Protein AF-A0A2L2Y553-F1 (afdb_monomer_lite)

InterPro domains:
  IPR004005 Calicivirus coat protein [PF00915] (5-197)
  IPR029053 Viral coat protein subunit [G3DSA:2.60.120.20] (1-186)

Foldseek 3Di:
DPFWADDDPVLQPDWAWQDKWKAFLPAAAQDWGDKWFQALLTRAPVSVVVLLQFFWKDWKKKKKKAWQDDPQKWFKKKKAWFFLVDDPNVRGPVVPRVVGDIDIDTNPDPDIDMDIHTQAAPDPIATSDPDPDDPRRHTRTMIIMGGNTRMDGPPPDDRMIMMIMTMGTHPPITGGHTDDRDPPPDDLPDLVLVQVQQQLAQHFFAALQPPWTFFKKKWAALVCFWDLADLELFAFLQQHRADDYDPEPPHPPDDDDDPDDDDFDDDRPPDGDDDPDDDDPDDDDDDQDDADDDDDPDDDDDDDDDDDDDDPDDDDDDDDDDDDDDDDDTDDDADADDDPPDGPDDDPPDDDPDDRPIDGDADSWTFIWTATPGNYGHTDQHTSSLSVCSNVSVSNPSADPQKWWKWFKAQQVVRDTQFIWTADSSGGITTHHDRHMQIAGSNRIGTHTDDIDGRNDHGDDDPVNPVVSVVCSVVRPDPVVVVVPDCVVVPDDD

Sequence (494 aa):
TAHKNFIDPQLYFQNIFKADVLWSTSDPSGKLLVYWQLHPSDINPLLAYLSPLYHMWKGGMSVQMRVMGSAFHAGLLAGVALPPDVHPESLVENKGWTAYNWHAIDPKCQEMIEIDIPDINQGMFHYTDDKKGFENNWRGGYFACYVNSPLNTTTSGTPQIHVQFWCKPNRDFHFSYMRIPKPIERSAEVPAALATALDFYGTTPGSPLQNYGIDKMKFLPASIKSSTWSVFRSFTTEGVKVGVNVSGQSPQGFFFLAREYKYVPLTGDGSFIIKPNQAHDFPFMASSFGYGYGVAYYLSAANVEPFDYYIGMHEKVPSMICYSTEAQKQVISSGTHNLFFQFPINASKVKFEQGPTILKQVSNESFVVFDLKFNGNAYHHQTNELSKLFEDKRTKGWLPPGQCALFRVIDVDESLPIGYIKLFSEGFFTTSKVDATIEFNVNKIRCVFESFIGRTVPIPQNSEFSKNRFAIMNYHKSISDQNLDDPSDKQNPN

Secondary structure (DSSP, 8-state):
----BPPPGGGGTPPEEEEEEEEETT--TT-EEEEEESSTTTS-HHHHHHGGGEEEEE--EEEEEEE---TT-EEEEEEEEE-TTS-GGGGTTT-GGGGSEEEEE-TT--SPEEEEE----SSS-EESS--TT-TT-S---EEEEEEEEEEE--TTS-SEEEEEEEEEE-TT-EEEEE-PPP----S----HHHHHHTB-TT--PBPSSTT-BEEEEEE--TT--EE----TTEE-TTS-EES----SSSPTT-----SS----PPPTT------------------SSPPPP---S---------------SS-----------SS-------------S------TT---SS----EE-STT-EEEEEEESSSS--EESS-HHHHHHHHTTTTTTTSPTTEEEEEEEEETTTTEEEEEEEE-TTS-EEES--SS-EEEEGGGEEEEEEEEEETTSPPPP-HHHHHHHHHHTTTSS-HHHHTT--GGGG----

Structure (mmCIF, N/CA/C/O backbone):
data_AF-A0A2L2Y553-F1
#
_entry.id   AF-A0A2L2Y553-F1
#
loop_
_atom_site.group_PDB
_atom_site.id
_atom_site.type_symbol
_atom_site.label_atom_id
_atom_site.label_alt_id
_atom_site.label_comp_id
_atom_site.label_asym_id
_atom_site.label_entity_id
_atom_site.label_seq_id
_atom_site.pdbx_PDB_ins_code
_atom_site.Cartn_x
_atom_site.Cartn_y
_atom_site.Cartn_z
_atom_site.occupancy
_atom_site.B_iso_or_equiv
_atom_site.auth_seq_id
_atom_site.auth_comp_id
_atom_site.auth_asym_id
_atom_site.auth_atom_id
_atom_site.pdbx_PDB_model_num
ATOM 1 N N . THR A 1 1 ? 10.422 -30.774 -11.684 1.00 55.09 1 THR A N 1
ATOM 2 C CA . THR A 1 1 ? 11.276 -29.826 -12.432 1.00 55.09 1 THR A CA 1
ATOM 3 C C . THR A 1 1 ? 12.735 -30.200 -12.218 1.00 55.09 1 THR A C 1
ATOM 5 O O . THR A 1 1 ? 13.047 -30.750 -11.168 1.00 55.09 1 THR A O 1
ATOM 8 N N . ALA A 1 2 ? 13.605 -29.994 -13.216 1.00 59.78 2 ALA A N 1
ATOM 9 C CA . ALA A 1 2 ? 14.987 -30.500 -13.200 1.00 59.78 2 ALA A CA 1
ATOM 10 C C . ALA A 1 2 ? 15.966 -29.669 -12.338 1.00 59.78 2 ALA A C 1
ATOM 12 O O . ALA A 1 2 ? 16.968 -30.208 -11.883 1.00 59.78 2 ALA A O 1
ATOM 13 N N . HIS A 1 3 ? 15.664 -28.394 -12.055 1.00 79.81 3 HIS A N 1
ATOM 14 C CA . HIS A 1 3 ? 16.498 -27.523 -11.214 1.00 79.81 3 HIS A CA 1
ATOM 15 C C . HIS A 1 3 ? 15.714 -27.011 -10.006 1.00 79.81 3 HIS A C 1
ATOM 17 O O . HIS A 1 3 ? 14.874 -26.127 -10.160 1.00 79.81 3 HIS A O 1
ATOM 23 N N . LYS A 1 4 ? 15.995 -27.554 -8.816 1.00 90.75 4 LYS A N 1
ATOM 24 C CA . LYS A 1 4 ? 15.457 -27.062 -7.541 1.00 90.75 4 LYS A CA 1
ATOM 25 C C . LYS A 1 4 ? 16.476 -26.137 -6.884 1.00 90.75 4 LYS A C 1
ATOM 27 O O . LYS A 1 4 ? 17.552 -26.590 -6.507 1.00 90.75 4 LYS A O 1
ATOM 32 N N . ASN A 1 5 ? 16.123 -24.865 -6.743 1.00 92.94 5 ASN A N 1
ATOM 33 C CA . ASN A 1 5 ? 16.926 -23.887 -6.024 1.00 92.94 5 ASN A CA 1
ATOM 34 C C . ASN A 1 5 ? 16.356 -23.751 -4.615 1.00 92.94 5 ASN A C 1
ATOM 36 O O . ASN A 1 5 ? 15.238 -23.256 -4.434 1.00 92.94 5 ASN A O 1
ATOM 40 N N . PHE A 1 6 ? 17.115 -24.232 -3.635 1.00 88.88 6 PHE A N 1
ATOM 41 C CA . PHE A 1 6 ? 16.773 -24.062 -2.231 1.00 88.88 6 PHE A CA 1
ATOM 42 C C . PHE A 1 6 ? 17.016 -22.614 -1.810 1.00 88.88 6 PHE A C 1
ATOM 44 O O . PHE A 1 6 ? 17.972 -21.977 -2.256 1.00 88.88 6 PHE A O 1
ATOM 51 N N . ILE A 1 7 ? 16.122 -22.104 -0.972 1.00 94.75 7 ILE A N 1
ATOM 52 C CA . ILE A 1 7 ? 16.281 -20.806 -0.317 1.00 94.75 7 ILE A CA 1
ATOM 53 C C . ILE A 1 7 ? 17.027 -20.986 1.007 1.00 94.75 7 ILE A C 1
ATOM 55 O O . ILE A 1 7 ? 17.283 -22.115 1.434 1.00 94.75 7 ILE A O 1
ATOM 59 N N . ASP A 1 8 ? 17.381 -19.872 1.645 1.00 96.00 8 ASP A N 1
ATOM 60 C CA . ASP A 1 8 ? 18.020 -19.888 2.958 1.00 96.00 8 ASP A CA 1
ATOM 61 C C . ASP A 1 8 ? 17.204 -20.748 3.949 1.00 96.00 8 ASP A C 1
ATOM 63 O O . ASP A 1 8 ? 16.001 -20.502 4.111 1.00 96.00 8 ASP A O 1
ATOM 67 N N . PRO A 1 9 ? 17.823 -21.749 4.609 1.00 94.75 9 PRO A N 1
ATOM 68 C CA . PRO A 1 9 ? 17.136 -22.634 5.539 1.00 94.75 9 PRO A CA 1
ATOM 69 C C . PRO A 1 9 ? 16.346 -21.910 6.633 1.00 94.75 9 PRO A C 1
ATOM 71 O O . PRO A 1 9 ? 15.294 -22.399 7.040 1.00 94.75 9 PRO A O 1
ATOM 74 N N . GLN A 1 10 ? 16.816 -20.745 7.086 1.00 95.19 10 GLN A N 1
ATOM 75 C CA . GLN A 1 10 ? 16.177 -19.956 8.137 1.00 95.19 10 GLN A CA 1
ATOM 76 C C . GLN A 1 10 ? 14.758 -19.518 7.747 1.00 95.19 10 GLN A C 1
ATOM 78 O O . GLN A 1 10 ? 13.872 -19.454 8.604 1.00 95.19 10 GLN A O 1
ATOM 83 N N . LEU A 1 11 ? 14.512 -19.280 6.453 1.00 94.75 11 LEU A N 1
ATOM 84 C CA . LEU A 1 11 ? 13.207 -18.843 5.952 1.00 94.75 11 LEU A CA 1
ATOM 85 C C . LEU A 1 11 ? 12.113 -19.891 6.170 1.00 94.75 11 LEU A C 1
ATOM 87 O O . LEU A 1 11 ? 10.962 -19.519 6.359 1.00 94.75 11 LEU A O 1
ATOM 91 N N . TYR A 1 12 ? 12.450 -21.183 6.203 1.00 96.06 12 TYR A N 1
ATOM 92 C CA . TYR A 1 12 ? 11.472 -22.249 6.454 1.00 96.06 12 TYR A CA 1
ATOM 93 C C . TYR A 1 12 ? 11.023 -22.340 7.920 1.00 96.06 12 TYR A C 1
ATOM 95 O O . TYR A 1 12 ? 10.053 -23.033 8.227 1.00 96.06 12 TYR A O 1
ATOM 103 N N . PHE A 1 13 ? 11.737 -21.689 8.841 1.00 94.31 13 PHE A N 1
ATOM 104 C CA . PHE A 1 13 ? 11.467 -21.773 10.279 1.00 94.31 13 PHE A CA 1
ATOM 105 C C . PHE A 1 13 ? 10.933 -20.469 10.858 1.00 94.31 13 PHE A C 1
ATOM 107 O O . PHE A 1 13 ? 10.194 -20.491 11.841 1.00 94.31 13 PHE A O 1
ATOM 114 N N . GLN A 1 14 ? 11.307 -19.336 10.268 1.00 95.00 14 GLN A N 1
ATOM 115 C CA . GLN A 1 14 ? 10.977 -18.031 10.809 1.00 95.00 14 GLN A CA 1
ATOM 116 C C . GLN A 1 14 ? 9.675 -17.486 10.220 1.00 95.00 14 GLN A C 1
ATOM 118 O O . GLN A 1 14 ? 9.573 -17.230 9.024 1.00 95.00 14 GLN A O 1
ATOM 123 N N . ASN A 1 15 ? 8.700 -17.231 11.092 1.00 95.50 15 ASN A N 1
ATOM 124 C CA . ASN A 1 15 ? 7.494 -16.488 10.745 1.00 95.50 15 ASN A CA 1
ATOM 125 C C . ASN A 1 15 ? 7.833 -14.996 10.576 1.00 95.50 15 ASN A C 1
ATOM 127 O O . ASN A 1 15 ? 8.251 -14.330 11.525 1.00 95.50 15 ASN A O 1
ATOM 131 N N . ILE A 1 16 ? 7.665 -14.471 9.361 1.00 95.50 16 ILE A N 1
ATOM 132 C CA . ILE A 1 16 ? 7.957 -13.076 9.004 1.00 95.50 16 ILE A CA 1
ATOM 133 C C . ILE A 1 16 ? 6.666 -12.267 8.994 1.00 95.50 16 ILE A C 1
ATOM 135 O O . ILE A 1 16 ? 5.677 -12.696 8.404 1.00 95.50 16 ILE A O 1
ATOM 139 N N . PHE A 1 17 ? 6.676 -11.094 9.629 1.00 92.94 17 PHE A N 1
ATOM 140 C CA . PHE A 1 17 ? 5.511 -10.211 9.689 1.00 92.94 17 PHE A CA 1
ATOM 141 C C . PHE A 1 17 ? 5.036 -9.823 8.282 1.00 92.94 17 PHE A C 1
ATOM 143 O O . PHE A 1 17 ? 5.840 -9.426 7.437 1.00 92.94 17 PHE A O 1
ATOM 150 N N . LYS A 1 18 ? 3.728 -9.945 8.043 1.00 89.50 18 LYS A N 1
ATOM 151 C CA . LYS A 1 18 ? 3.083 -9.659 6.757 1.00 89.50 18 LYS A CA 1
ATOM 152 C C . LYS A 1 18 ? 2.151 -8.456 6.838 1.00 89.50 18 LYS A C 1
ATOM 154 O O . LYS A 1 18 ? 2.219 -7.593 5.966 1.00 89.50 18 LYS A O 1
ATOM 159 N N . ALA A 1 19 ? 1.271 -8.406 7.835 1.00 85.88 19 ALA A N 1
ATOM 160 C CA . ALA A 1 19 ? 0.281 -7.340 7.947 1.00 85.88 19 ALA A CA 1
ATOM 161 C C . ALA A 1 19 ? -0.294 -7.212 9.360 1.00 85.88 19 ALA A C 1
ATOM 163 O O . ALA A 1 19 ? -0.306 -8.171 10.133 1.00 85.88 19 ALA A O 1
ATOM 164 N N . ASP A 1 20 ? -0.838 -6.028 9.635 1.00 90.81 20 ASP A N 1
ATOM 165 C CA . ASP A 1 20 ? -1.693 -5.727 10.780 1.00 90.81 20 ASP A CA 1
ATOM 166 C C . ASP A 1 20 ? -3.008 -5.127 10.261 1.00 90.81 20 ASP A C 1
ATOM 168 O O . ASP A 1 20 ? -2.993 -4.202 9.446 1.00 90.81 20 ASP A O 1
ATOM 172 N N . VAL A 1 21 ? -4.138 -5.701 10.670 1.00 87.62 21 VAL A N 1
ATOM 173 C CA . VAL A 1 21 ? -5.479 -5.365 10.172 1.00 87.62 21 VAL A CA 1
ATOM 174 C C . VAL A 1 21 ? -6.402 -5.078 11.347 1.00 87.62 21 VAL A C 1
ATOM 176 O O . VAL A 1 21 ? -6.394 -5.789 12.348 1.00 87.62 21 VAL A O 1
ATOM 179 N N . LEU A 1 22 ? -7.241 -4.053 11.214 1.00 92.06 22 LEU A N 1
ATOM 180 C CA . LEU A 1 22 ? -8.249 -3.722 12.217 1.00 92.06 22 LEU A CA 1
ATOM 181 C C . LEU A 1 22 ? -9.513 -4.566 12.032 1.00 92.06 22 LEU A C 1
ATOM 183 O O . LEU A 1 22 ? -10.059 -4.650 10.932 1.00 92.06 22 LEU A O 1
ATOM 187 N N . TRP A 1 23 ? -10.008 -5.120 13.137 1.00 94.31 23 TRP A N 1
ATOM 188 C CA . TRP A 1 23 ? -11.332 -5.725 13.247 1.00 94.31 23 TRP A CA 1
ATOM 189 C C . TRP A 1 23 ? -12.161 -4.949 14.272 1.00 94.31 23 TRP A C 1
ATOM 191 O O . TRP A 1 23 ? -11.730 -4.722 15.402 1.00 94.31 23 TRP A O 1
ATOM 201 N N . SER A 1 24 ? -13.343 -4.501 13.865 1.00 95.19 24 SER A N 1
ATOM 202 C CA . SER A 1 24 ? -14.192 -3.561 14.593 1.00 95.19 24 SER A CA 1
ATOM 203 C C . SER A 1 24 ? -15.593 -4.104 14.854 1.00 95.19 24 SER A C 1
ATOM 205 O O . SER A 1 24 ? -16.081 -4.986 14.148 1.00 95.19 24 SER A O 1
ATOM 207 N N . THR A 1 25 ? -16.289 -3.522 15.832 1.00 95.25 25 THR A N 1
ATOM 208 C CA . THR A 1 25 ? -17.708 -3.814 16.108 1.00 95.25 25 THR A CA 1
ATOM 209 C C . THR A 1 25 ? -18.645 -3.403 14.969 1.00 95.25 25 THR A C 1
ATOM 211 O O . THR A 1 25 ? -19.768 -3.892 14.891 1.00 95.25 25 THR A O 1
ATOM 214 N N . SER A 1 26 ? -18.189 -2.535 14.059 1.00 94.19 26 SER A N 1
ATOM 215 C CA . SER A 1 26 ? -18.913 -2.182 12.834 1.00 94.19 26 SER A CA 1
ATOM 216 C C . SER A 1 26 ? -18.764 -3.202 11.704 1.00 94.19 26 SER A C 1
ATOM 218 O O . SER A 1 26 ? -19.459 -3.079 10.698 1.00 94.19 26 SER A O 1
ATOM 220 N N . ASP A 1 27 ? -17.874 -4.190 11.833 1.00 93.06 27 ASP A N 1
ATOM 221 C CA . ASP A 1 27 ? -17.660 -5.189 10.789 1.00 93.06 27 ASP A CA 1
ATOM 222 C C . ASP A 1 27 ? -18.722 -6.295 10.857 1.00 93.06 27 ASP A C 1
ATOM 224 O O . ASP A 1 27 ? -18.748 -7.068 11.823 1.00 93.06 27 ASP A O 1
ATOM 228 N N . PRO A 1 28 ? -19.602 -6.408 9.842 1.00 93.81 28 PRO A N 1
ATOM 229 C CA . PRO A 1 28 ? -20.654 -7.409 9.853 1.00 93.81 28 PRO A CA 1
ATOM 230 C C . PRO A 1 28 ? -20.090 -8.815 9.633 1.00 93.81 28 PRO A C 1
ATOM 232 O O . PRO A 1 28 ? -19.046 -9.017 9.007 1.00 93.81 28 PRO A O 1
ATOM 235 N N . SER A 1 29 ? -20.842 -9.813 10.100 1.00 95.00 29 SER A N 1
ATOM 236 C CA . SER A 1 29 ? -20.633 -11.208 9.706 1.00 95.00 29 SER A CA 1
ATOM 237 C C . SER A 1 29 ? -20.719 -11.320 8.185 1.00 95.00 29 SER A C 1
ATOM 239 O O . SER A 1 29 ? -21.601 -10.707 7.591 1.00 95.00 29 SER A O 1
ATOM 241 N N . GLY A 1 30 ? -19.820 -12.068 7.547 1.00 91.94 30 GLY A N 1
ATOM 242 C CA . GLY A 1 30 ? -19.747 -12.081 6.080 1.00 91.94 30 GLY A CA 1
ATOM 243 C C . GLY A 1 30 ? -18.557 -11.312 5.517 1.00 91.94 30 GLY A C 1
ATOM 244 O O . GLY A 1 30 ? -18.117 -11.617 4.411 1.00 91.94 30 GLY A O 1
ATOM 245 N N . LYS A 1 31 ? -18.040 -10.316 6.251 1.00 92.38 31 LYS A N 1
ATOM 246 C CA . LYS A 1 31 ? -17.018 -9.398 5.739 1.00 92.38 31 LYS A CA 1
ATOM 247 C C . LYS A 1 31 ? -15.667 -10.092 5.565 1.00 92.38 31 LYS A C 1
ATOM 249 O O . LYS A 1 31 ? -15.168 -10.724 6.493 1.00 92.38 31 LYS A O 1
ATOM 254 N N . LEU A 1 32 ? -15.049 -9.897 4.404 1.00 93.62 32 LEU A N 1
ATOM 255 C CA . LEU A 1 32 ? -13.643 -10.216 4.158 1.00 93.62 32 LEU A CA 1
ATOM 256 C C . LEU A 1 32 ? -12.754 -9.125 4.779 1.00 93.62 32 LEU A C 1
ATOM 258 O O . LEU A 1 32 ? -12.909 -7.947 4.456 1.00 93.62 32 LEU A O 1
ATOM 262 N N . LEU A 1 33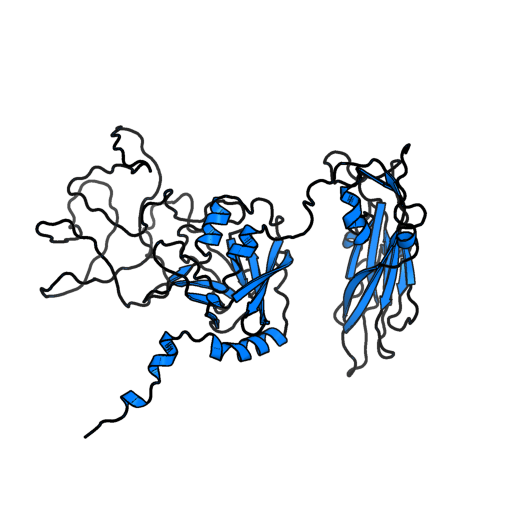 ? -11.843 -9.504 5.677 1.00 91.75 33 LEU A N 1
ATOM 263 C CA . LEU A 1 33 ? -10.890 -8.584 6.311 1.00 91.75 33 LEU A CA 1
ATOM 264 C C . LEU A 1 33 ? -9.621 -8.421 5.477 1.00 91.75 33 LEU A C 1
ATOM 266 O O . LEU A 1 33 ? -9.167 -7.305 5.246 1.00 91.75 33 LEU A O 1
ATOM 270 N N . VAL A 1 34 ? -9.043 -9.539 5.042 1.00 91.19 34 VAL A N 1
ATOM 271 C CA . VAL A 1 34 ? -7.824 -9.566 4.230 1.00 91.19 34 VAL A CA 1
ATOM 272 C C . VAL A 1 34 ? -7.738 -10.877 3.463 1.00 91.19 34 VAL A C 1
ATOM 274 O O . VAL A 1 34 ? -8.268 -11.898 3.905 1.00 91.19 34 VAL A O 1
ATOM 277 N N . TYR A 1 35 ? -7.048 -10.853 2.329 1.00 94.81 35 TYR A N 1
ATOM 278 C CA . TYR A 1 35 ? -6.646 -12.051 1.613 1.00 94.81 35 TYR A CA 1
ATOM 279 C C . TYR A 1 35 ? -5.264 -11.862 0.985 1.00 94.81 35 TYR A C 1
ATOM 281 O O . TYR A 1 35 ? -4.866 -10.736 0.684 1.00 94.81 35 TYR A O 1
ATOM 289 N N . TRP A 1 36 ? -4.555 -12.968 0.774 1.00 92.25 36 TRP A N 1
ATOM 290 C CA . TRP A 1 36 ? -3.304 -13.011 0.017 1.00 92.25 36 TRP A CA 1
ATOM 291 C C . TRP A 1 36 ? -3.329 -14.169 -0.950 1.00 92.25 36 TRP A C 1
ATOM 293 O O . TRP A 1 36 ? -3.868 -15.237 -0.660 1.00 92.25 36 TRP A O 1
ATOM 303 N N . GLN A 1 37 ? -2.718 -13.964 -2.101 1.00 91.38 37 GLN A N 1
ATOM 304 C CA . GLN A 1 37 ? -2.561 -15.007 -3.094 1.00 91.38 37 GLN A CA 1
ATOM 305 C C . GLN A 1 37 ? -1.365 -15.868 -2.708 1.00 91.38 37 GLN A C 1
ATOM 307 O O . GLN A 1 37 ? -0.323 -15.345 -2.303 1.00 91.38 37 GLN A O 1
ATOM 312 N N . LEU A 1 38 ? -1.481 -17.188 -2.863 1.00 93.81 38 LEU A N 1
ATOM 313 C CA . LEU A 1 38 ? -0.334 -18.079 -2.741 1.00 93.81 38 LEU A CA 1
ATOM 314 C C . LEU A 1 38 ? 0.581 -17.849 -3.948 1.00 93.81 38 LEU A C 1
ATOM 316 O O . LEU A 1 38 ? 0.444 -18.484 -4.994 1.00 93.81 38 LEU A O 1
ATOM 320 N N . HIS A 1 39 ? 1.469 -16.875 -3.793 1.00 92.50 39 HIS A N 1
ATOM 321 C CA . HIS A 1 39 ? 2.497 -16.483 -4.739 1.00 92.50 39 HIS A CA 1
ATOM 322 C C . HIS A 1 39 ? 3.656 -15.842 -3.962 1.00 92.50 39 HIS A C 1
ATOM 324 O O . HIS A 1 39 ? 3.399 -14.982 -3.113 1.00 92.50 39 HIS A O 1
ATOM 330 N N . PRO A 1 40 ? 4.931 -16.179 -4.243 1.00 92.31 40 PRO A N 1
ATOM 331 C CA . PRO A 1 40 ? 6.070 -15.665 -3.484 1.00 92.31 40 PRO A CA 1
ATOM 332 C C . PRO A 1 40 ? 6.185 -14.145 -3.492 1.00 92.31 40 PRO A C 1
ATOM 334 O O . PRO A 1 40 ? 6.693 -13.590 -2.528 1.00 92.31 40 PRO A O 1
ATOM 337 N N . SER A 1 41 ? 5.697 -13.465 -4.534 1.00 86.88 41 SER A N 1
ATOM 338 C CA . SER A 1 41 ? 5.716 -11.998 -4.581 1.00 86.88 41 SER A CA 1
ATOM 339 C C . SER A 1 41 ? 4.642 -11.315 -3.741 1.00 86.88 41 SER A C 1
ATOM 341 O O . SER A 1 41 ? 4.715 -10.102 -3.582 1.00 86.88 41 SER A O 1
ATOM 343 N N . ASP A 1 42 ? 3.613 -12.039 -3.305 1.00 85.06 42 ASP A N 1
ATOM 344 C CA . ASP A 1 42 ? 2.505 -11.460 -2.549 1.00 85.06 42 ASP A CA 1
ATOM 345 C C . ASP A 1 42 ? 2.599 -11.871 -1.082 1.00 85.06 42 ASP A C 1
ATOM 347 O O . ASP A 1 42 ? 2.786 -11.031 -0.208 1.00 85.06 42 ASP A O 1
ATOM 351 N N . ILE A 1 43 ? 2.556 -13.167 -0.789 1.00 87.06 43 ILE A N 1
ATOM 352 C CA . ILE A 1 43 ? 2.313 -13.643 0.575 1.00 87.06 43 ILE A CA 1
ATOM 353 C C . ILE A 1 43 ? 3.479 -13.426 1.554 1.00 87.06 43 ILE A C 1
ATOM 355 O O . ILE A 1 43 ? 3.212 -13.163 2.722 1.00 87.06 43 ILE A O 1
ATOM 359 N N . ASN A 1 44 ? 4.745 -13.485 1.112 1.00 93.31 44 ASN A N 1
ATOM 360 C CA . ASN A 1 44 ? 5.918 -13.356 1.987 1.00 93.31 44 ASN A CA 1
ATOM 361 C C . ASN A 1 44 ? 6.893 -12.273 1.487 1.00 93.31 44 ASN A C 1
ATOM 363 O O . ASN A 1 44 ? 7.371 -12.366 0.357 1.00 93.31 44 ASN A O 1
ATOM 367 N N . PRO A 1 45 ? 7.251 -11.275 2.318 1.00 86.81 45 PRO A N 1
ATOM 368 C CA . PRO A 1 45 ? 8.057 -10.136 1.873 1.00 86.81 45 PRO A CA 1
ATOM 369 C C . PRO A 1 45 ? 9.498 -10.507 1.485 1.00 86.81 45 PRO A C 1
ATOM 371 O O . PRO A 1 45 ? 10.060 -9.908 0.570 1.00 86.81 45 PRO A O 1
ATOM 374 N N . LEU A 1 46 ? 10.103 -11.511 2.127 1.00 91.81 46 LEU A N 1
ATOM 375 C CA . LEU A 1 46 ? 11.461 -11.955 1.791 1.00 91.81 46 LEU A CA 1
ATOM 376 C C . LEU A 1 46 ? 11.470 -12.775 0.499 1.00 91.81 46 LEU A C 1
ATOM 378 O O . LEU A 1 46 ? 12.332 -12.586 -0.360 1.00 91.81 46 LEU A O 1
ATOM 382 N N . LEU A 1 47 ? 10.473 -13.641 0.310 1.00 92.75 47 LEU A N 1
ATOM 383 C CA . LEU A 1 47 ? 10.304 -14.351 -0.959 1.00 92.75 47 LEU A CA 1
ATOM 384 C C . LEU A 1 47 ? 9.953 -13.399 -2.098 1.00 92.75 47 LEU A C 1
ATOM 386 O O . LEU A 1 47 ? 10.354 -13.656 -3.233 1.00 92.75 47 LEU A O 1
ATOM 390 N N . ALA A 1 48 ? 9.283 -12.284 -1.808 1.00 89.19 48 ALA A N 1
ATOM 391 C CA . ALA A 1 48 ? 8.993 -11.270 -2.805 1.00 89.19 48 ALA A CA 1
ATOM 392 C C . ALA A 1 48 ? 10.269 -10.639 -3.356 1.00 89.19 48 ALA A C 1
ATOM 394 O O . ALA A 1 48 ? 10.366 -10.474 -4.570 1.00 89.19 48 ALA A O 1
ATOM 395 N N . TYR A 1 49 ? 11.268 -10.402 -2.503 1.00 87.69 49 TYR A N 1
ATOM 396 C CA . TYR A 1 49 ? 12.592 -9.940 -2.918 1.00 87.69 49 TYR A CA 1
ATOM 397 C C . TYR A 1 49 ? 13.362 -10.982 -3.743 1.00 87.69 49 TYR A C 1
ATOM 399 O O . TYR A 1 49 ? 14.053 -10.631 -4.695 1.00 87.69 49 TYR A O 1
ATOM 407 N N . LEU A 1 50 ? 13.229 -12.271 -3.413 1.00 91.44 50 LEU A N 1
ATOM 408 C CA . LEU A 1 50 ? 13.912 -13.355 -4.129 1.00 91.44 50 LEU A CA 1
ATOM 409 C C . LEU A 1 50 ? 13.232 -13.723 -5.455 1.00 91.44 50 LEU A C 1
ATOM 411 O O . LEU A 1 50 ? 13.905 -14.123 -6.403 1.00 91.44 50 LEU A O 1
ATOM 415 N N . SER A 1 51 ? 11.910 -13.577 -5.550 1.00 90.88 51 SER A N 1
ATOM 416 C CA . SER A 1 51 ? 11.110 -13.993 -6.709 1.00 90.88 51 SER A CA 1
ATOM 417 C C . SER A 1 51 ? 11.579 -13.447 -8.073 1.00 90.88 51 SER A C 1
ATOM 419 O O . SER A 1 51 ? 11.521 -14.200 -9.051 1.00 90.88 51 SER A O 1
ATOM 421 N N . PRO A 1 52 ? 12.122 -12.216 -8.204 1.00 86.31 52 PRO A N 1
ATOM 422 C CA . PRO A 1 52 ? 12.625 -11.692 -9.469 1.00 86.31 52 PRO A CA 1
ATOM 423 C C . PRO A 1 52 ? 13.889 -12.397 -9.965 1.00 86.31 52 PRO A C 1
ATOM 425 O O . PRO A 1 52 ? 14.187 -12.304 -11.152 1.00 86.31 52 PRO A O 1
ATOM 428 N N . LEU A 1 53 ? 14.607 -13.126 -9.107 1.00 91.12 53 LEU A N 1
ATOM 429 C CA . LEU A 1 53 ? 15.799 -13.900 -9.475 1.00 91.12 53 LEU A CA 1
ATOM 430 C C . LEU A 1 53 ? 15.461 -15.243 -10.124 1.00 91.12 53 LEU A C 1
ATOM 432 O O . LEU A 1 53 ? 16.351 -15.915 -10.642 1.00 91.12 53 LEU A O 1
ATOM 436 N N . TYR A 1 54 ? 14.188 -15.644 -10.124 1.00 91.88 54 TYR A N 1
ATOM 437 C CA . TYR A 1 54 ? 13.763 -16.958 -10.594 1.00 91.88 54 TYR A CA 1
ATOM 438 C C . TYR A 1 54 ? 12.617 -16.860 -11.595 1.00 91.88 54 TYR A C 1
ATOM 440 O O . TYR A 1 54 ? 11.841 -15.907 -11.583 1.00 91.88 54 TYR A O 1
ATOM 448 N N . HIS A 1 55 ? 12.505 -17.847 -12.482 1.00 87.94 55 HIS A N 1
ATOM 449 C CA . HIS A 1 55 ? 11.404 -17.948 -13.444 1.00 87.94 55 HIS A CA 1
ATOM 450 C C . HIS A 1 55 ? 10.192 -18.692 -12.899 1.00 87.94 55 HIS A C 1
ATOM 452 O O . HIS A 1 55 ? 9.074 -18.463 -13.362 1.00 87.94 55 HIS A O 1
ATOM 458 N N . MET A 1 56 ? 10.428 -19.634 -11.992 1.00 90.69 56 MET A N 1
ATOM 459 C CA . MET A 1 56 ? 9.418 -20.577 -11.547 1.00 90.69 56 MET A CA 1
ATOM 460 C C . MET A 1 56 ? 9.515 -20.812 -10.047 1.00 90.69 56 MET A C 1
ATOM 462 O O . MET A 1 56 ? 10.586 -20.676 -9.453 1.00 90.69 56 MET A O 1
ATOM 466 N N . TRP A 1 57 ? 8.402 -21.216 -9.454 1.00 93.50 57 TRP A N 1
ATOM 467 C CA . TRP A 1 57 ? 8.312 -21.608 -8.055 1.00 93.50 57 TRP A CA 1
ATOM 468 C C . TRP A 1 57 ? 7.322 -22.763 -7.885 1.00 93.50 57 TRP A C 1
ATOM 470 O O . TRP A 1 57 ? 6.525 -23.059 -8.780 1.00 93.50 57 TRP A O 1
ATOM 480 N N . LYS A 1 58 ? 7.419 -23.450 -6.750 1.00 93.88 58 LYS A N 1
ATOM 481 C CA . LYS A 1 58 ? 6.504 -24.512 -6.335 1.00 93.88 58 LYS A CA 1
ATOM 482 C C . LYS A 1 58 ? 6.516 -24.627 -4.818 1.00 93.88 58 LYS A C 1
ATOM 484 O O . LYS A 1 58 ? 7.591 -24.495 -4.238 1.00 93.88 58 LYS A O 1
ATOM 489 N N . GLY A 1 59 ? 5.378 -24.972 -4.229 1.00 94.50 59 GLY A N 1
ATOM 490 C CA . GLY A 1 59 ? 5.243 -25.414 -2.843 1.00 94.50 59 GLY A CA 1
ATOM 491 C C . GLY A 1 59 ? 4.361 -24.503 -1.998 1.00 94.50 59 GLY A C 1
ATOM 492 O O . GLY A 1 59 ? 4.104 -23.353 -2.357 1.00 94.50 59 GLY A O 1
ATOM 493 N N . GLY A 1 60 ? 3.869 -25.051 -0.890 1.00 95.56 60 GLY A N 1
ATOM 494 C CA . GLY A 1 60 ? 2.933 -24.364 -0.003 1.00 95.56 60 GLY A CA 1
ATOM 495 C C . GLY A 1 60 ? 3.580 -23.285 0.863 1.00 95.56 60 GLY A C 1
ATOM 496 O O . GLY A 1 60 ? 4.805 -23.137 0.927 1.00 95.56 60 GLY A O 1
ATOM 497 N N . MET A 1 61 ? 2.737 -22.541 1.572 1.00 96.56 61 MET A N 1
ATOM 498 C CA . MET A 1 61 ? 3.156 -21.601 2.612 1.00 96.56 61 MET A CA 1
ATOM 499 C C . MET A 1 61 ? 2.199 -21.658 3.793 1.00 96.56 61 MET A C 1
ATOM 501 O O . MET A 1 61 ? 1.044 -22.048 3.635 1.00 96.56 61 MET A O 1
ATOM 505 N N . SER A 1 62 ? 2.659 -21.201 4.948 1.00 97.06 62 SER A N 1
ATOM 506 C CA . SER A 1 62 ? 1.840 -21.085 6.149 1.00 97.06 62 SER A CA 1
ATOM 507 C C . SER A 1 62 ? 1.658 -19.622 6.514 1.00 97.06 62 SER A C 1
ATOM 509 O O . SER A 1 62 ? 2.592 -18.817 6.417 1.00 97.06 62 SER A O 1
ATOM 511 N N . VAL A 1 63 ? 0.457 -19.287 6.973 1.00 97.50 63 VAL A N 1
ATOM 512 C CA . VAL A 1 63 ? 0.143 -18.001 7.594 1.00 97.50 63 VAL A CA 1
ATOM 513 C C . VAL A 1 63 ? -0.174 -18.246 9.056 1.00 97.50 63 VAL A C 1
ATOM 515 O O . VAL A 1 63 ? -1.099 -18.977 9.394 1.00 97.50 63 VAL A O 1
ATOM 518 N N . GLN A 1 64 ? 0.592 -17.612 9.930 1.00 97.00 64 GLN A N 1
ATOM 519 C CA . GLN A 1 64 ? 0.330 -17.581 11.355 1.00 97.00 64 GLN A CA 1
ATOM 520 C C . GLN A 1 64 ? -0.411 -16.292 11.702 1.00 97.00 64 GLN A C 1
ATOM 522 O O . GLN A 1 64 ? -0.018 -15.214 11.262 1.00 97.00 64 GLN A O 1
ATOM 527 N N . MET A 1 65 ? -1.472 -16.384 12.496 1.00 95.44 65 MET A N 1
ATOM 528 C CA . MET A 1 65 ? -2.284 -15.233 12.876 1.00 95.44 65 MET A CA 1
ATOM 529 C C . MET A 1 65 ? -2.500 -15.133 14.381 1.00 95.44 65 MET A C 1
ATOM 531 O O . MET A 1 65 ? -2.572 -16.141 15.090 1.00 95.44 65 MET A O 1
ATOM 535 N N . ARG A 1 66 ? -2.638 -13.894 14.858 1.00 95.25 66 ARG A N 1
ATOM 536 C CA . ARG A 1 66 ? -2.947 -13.571 16.251 1.00 95.25 66 ARG A CA 1
ATOM 537 C C . ARG A 1 66 ? -3.940 -12.424 16.328 1.00 95.25 66 ARG A C 1
ATOM 539 O O . ARG A 1 66 ? -3.759 -11.401 15.672 1.00 95.25 66 ARG A O 1
ATOM 546 N N . VAL A 1 67 ? -4.950 -12.575 17.178 1.00 95.94 67 VAL A N 1
ATOM 547 C CA . VAL A 1 67 ? -5.903 -11.506 17.489 1.00 95.94 67 VAL A CA 1
ATOM 548 C C . VAL A 1 67 ? -5.527 -10.875 18.827 1.00 95.94 67 VAL A C 1
ATOM 550 O O . VAL A 1 67 ? -5.284 -11.572 19.809 1.00 95.94 67 VAL A O 1
ATOM 553 N N . MET A 1 68 ? -5.471 -9.547 18.871 1.00 93.25 68 MET A N 1
ATOM 554 C CA . MET A 1 68 ? -5.107 -8.769 20.057 1.00 93.25 68 MET A CA 1
ATOM 555 C C . MET A 1 68 ? -6.362 -8.294 20.795 1.00 93.25 68 MET A C 1
ATOM 557 O O . MET A 1 68 ? -6.581 -7.097 20.985 1.00 93.25 68 MET A O 1
ATOM 561 N N . GLY A 1 69 ? -7.221 -9.243 21.170 1.00 92.31 69 GLY A N 1
ATOM 562 C CA . GLY A 1 69 ? -8.426 -8.970 21.943 1.00 92.31 69 GLY A CA 1
ATOM 563 C C . GLY A 1 69 ? -8.173 -8.966 23.451 1.00 92.31 69 GLY A C 1
ATOM 564 O O . GLY A 1 69 ? -7.323 -9.684 23.974 1.00 92.31 69 GLY A O 1
ATOM 565 N N . SER A 1 70 ? -8.949 -8.156 24.172 1.00 91.19 70 SER A N 1
ATOM 566 C CA . SER A 1 70 ? -9.067 -8.258 25.634 1.00 91.19 70 SER A CA 1
ATOM 567 C C . SER A 1 70 ? -10.170 -9.245 26.035 1.00 91.19 70 SER A C 1
ATOM 569 O O . SER A 1 70 ? -11.015 -9.607 25.217 1.00 91.19 70 SER A O 1
ATOM 571 N N . ALA A 1 71 ? -10.233 -9.611 27.319 1.00 91.56 71 ALA A N 1
ATOM 572 C CA . ALA A 1 71 ? -11.271 -10.497 27.862 1.00 91.56 71 ALA A CA 1
ATOM 573 C C . ALA A 1 71 ? -12.717 -9.990 27.665 1.00 91.56 71 ALA A C 1
ATOM 575 O O . ALA A 1 71 ? -13.656 -10.777 27.765 1.00 91.56 71 ALA A O 1
ATOM 576 N N . PHE A 1 72 ? -12.901 -8.696 27.378 1.00 93.12 72 PHE A N 1
ATOM 577 C CA . PHE A 1 72 ? -14.212 -8.087 27.136 1.00 93.12 72 PHE A CA 1
ATOM 578 C C . PHE A 1 72 ? -14.690 -8.209 25.686 1.00 93.12 72 PHE A C 1
ATOM 580 O O . PHE A 1 72 ? -15.827 -7.842 25.403 1.00 93.12 72 PHE A O 1
ATOM 587 N N . HIS A 1 73 ? -13.854 -8.724 24.782 1.00 95.56 73 HIS A N 1
ATOM 588 C CA . HIS A 1 73 ? -14.218 -8.925 23.385 1.00 95.56 73 HIS A CA 1
ATOM 589 C C . HIS A 1 73 ? -14.821 -10.314 23.163 1.00 95.56 73 HIS A C 1
ATOM 591 O O . HIS A 1 73 ? -14.322 -11.326 23.661 1.00 95.56 73 HIS A O 1
ATOM 597 N N . ALA A 1 74 ? -15.884 -10.363 22.368 1.00 96.19 74 ALA A N 1
ATOM 598 C CA . ALA A 1 74 ? -16.509 -11.583 21.878 1.00 96.19 74 ALA A CA 1
ATOM 599 C C . ALA A 1 74 ? -16.698 -11.485 20.363 1.00 96.19 74 ALA A C 1
ATOM 601 O O . ALA A 1 74 ? -16.952 -10.410 19.836 1.00 96.19 74 ALA A O 1
ATOM 602 N N . GLY A 1 75 ? -16.581 -12.598 19.654 1.00 96.44 75 GLY A N 1
ATOM 603 C CA . GLY A 1 75 ? -16.682 -12.638 18.198 1.00 96.44 75 GLY A CA 1
ATOM 604 C C . GLY A 1 75 ? -15.958 -13.862 17.662 1.00 96.44 75 GLY A C 1
ATOM 605 O O . GLY A 1 75 ? -15.447 -14.666 18.441 1.00 96.44 75 GLY A O 1
ATOM 606 N N . LEU A 1 76 ? -15.918 -14.021 16.342 1.00 97.19 76 LEU A N 1
ATOM 607 C CA . LEU A 1 76 ? -15.211 -15.145 15.737 1.00 97.19 76 LEU A CA 1
ATOM 608 C C . LEU A 1 76 ? -14.707 -14.774 14.345 1.00 97.19 76 LEU A C 1
ATOM 610 O O . LEU A 1 76 ? -15.501 -14.363 13.498 1.00 97.19 76 LEU A O 1
ATOM 614 N N . LEU A 1 77 ? -13.416 -14.962 14.095 1.00 97.44 77 LEU A N 1
ATOM 615 C CA . LEU A 1 77 ? -12.843 -14.895 12.752 1.00 97.44 77 LEU A CA 1
ATOM 616 C C . LEU A 1 77 ? -12.748 -16.292 12.139 1.00 97.44 77 LEU A C 1
ATOM 618 O O . LEU A 1 77 ? -12.687 -17.295 12.850 1.00 97.44 77 LEU A O 1
ATOM 622 N N . ALA A 1 78 ? -12.741 -16.343 10.813 1.00 97.25 78 ALA A N 1
ATOM 623 C CA . ALA A 1 78 ? -12.481 -17.541 10.033 1.00 97.25 78 ALA A CA 1
ATOM 624 C C . ALA A 1 78 ? -11.259 -17.299 9.146 1.00 97.25 78 ALA A C 1
ATOM 626 O O . ALA A 1 78 ? -11.334 -16.516 8.202 1.00 97.25 78 ALA A O 1
ATOM 627 N N . GLY A 1 79 ? -10.146 -17.961 9.457 1.00 97.12 79 GLY A N 1
ATOM 628 C CA . GLY A 1 79 ? -8.980 -18.027 8.579 1.00 97.12 79 GLY A CA 1
ATOM 629 C C . GLY A 1 79 ? -9.093 -19.252 7.676 1.00 97.12 79 GLY A C 1
ATOM 630 O O . GLY A 1 79 ? -9.360 -20.347 8.168 1.00 97.12 79 GLY A O 1
ATOM 631 N N . VAL A 1 80 ? -8.950 -19.072 6.367 1.00 97.38 80 VAL A N 1
ATOM 632 C CA . VAL A 1 80 ? -9.354 -20.060 5.357 1.00 97.38 80 VAL A CA 1
ATOM 633 C C . VAL A 1 80 ? -8.270 -20.201 4.295 1.00 97.38 80 VAL A C 1
ATOM 635 O O . VAL A 1 80 ? -7.750 -19.196 3.804 1.00 97.38 80 VAL A O 1
ATOM 638 N N . ALA A 1 81 ? -7.977 -21.441 3.905 1.00 97.12 81 ALA A N 1
ATOM 639 C CA . ALA A 1 81 ? -7.223 -21.747 2.693 1.00 97.12 81 ALA A CA 1
ATOM 640 C C . ALA A 1 81 ? -8.200 -22.062 1.548 1.00 97.12 81 ALA A C 1
ATOM 642 O O . ALA A 1 81 ? -9.039 -22.958 1.664 1.00 97.12 81 ALA A O 1
ATOM 643 N N . LEU A 1 82 ? -8.100 -21.318 0.447 1.00 95.69 82 LEU A N 1
ATOM 644 C CA . LEU A 1 82 ? -8.980 -21.429 -0.717 1.00 95.69 82 LEU A CA 1
ATOM 645 C C . LEU A 1 82 ? -8.204 -21.902 -1.956 1.00 95.69 82 LEU A C 1
ATOM 647 O O . LEU A 1 82 ? -7.039 -21.526 -2.133 1.00 95.69 82 LEU A O 1
ATOM 651 N N . PRO A 1 83 ? -8.836 -22.693 -2.839 1.00 93.81 83 PRO A N 1
ATOM 652 C CA . PRO A 1 83 ? -8.229 -23.109 -4.097 1.00 93.81 83 PRO A CA 1
ATOM 653 C C . PRO A 1 83 ? -8.106 -21.937 -5.094 1.00 93.81 83 PRO A C 1
ATOM 655 O O . PRO A 1 83 ? -8.768 -20.909 -4.941 1.00 93.81 83 PRO A O 1
ATOM 658 N N . PRO A 1 84 ? -7.242 -22.051 -6.121 1.00 90.00 84 PRO A N 1
ATOM 659 C CA . PRO A 1 84 ? -6.909 -20.941 -7.023 1.00 90.00 84 PRO A CA 1
ATOM 660 C C . PRO A 1 84 ? -8.060 -20.464 -7.926 1.00 90.00 84 PRO A C 1
ATOM 662 O O . PRO A 1 84 ? -7.964 -19.373 -8.496 1.00 90.00 84 PRO A O 1
ATOM 665 N N . ASP A 1 85 ? -9.120 -21.256 -8.082 1.00 88.94 85 ASP A N 1
ATOM 666 C CA . ASP A 1 85 ? -10.325 -20.957 -8.864 1.00 88.94 85 ASP A CA 1
ATOM 667 C C . ASP A 1 85 ? -11.414 -20.225 -8.061 1.00 88.94 85 ASP A C 1
ATOM 669 O O . ASP A 1 85 ? -12.297 -19.602 -8.651 1.00 88.94 85 ASP A O 1
ATOM 673 N N . VAL A 1 86 ? -11.328 -20.230 -6.728 1.00 91.00 86 VAL A N 1
ATOM 674 C CA . VAL A 1 86 ? -12.305 -19.589 -5.841 1.00 91.00 86 VAL A CA 1
ATOM 675 C C . VAL A 1 86 ? -11.735 -18.279 -5.316 1.00 91.00 86 VAL A C 1
ATOM 677 O O . VAL A 1 86 ? -10.953 -18.246 -4.366 1.00 91.00 86 VAL A O 1
ATOM 680 N N . HIS A 1 87 ? -12.143 -17.167 -5.930 1.00 91.56 87 HIS A N 1
ATOM 681 C CA . HIS A 1 87 ? -11.704 -15.849 -5.480 1.00 91.56 87 HIS A CA 1
ATOM 682 C C . HIS A 1 87 ? -12.306 -15.513 -4.099 1.00 91.56 87 HIS A C 1
ATOM 684 O O . HIS A 1 87 ? -13.525 -15.641 -3.944 1.00 91.56 87 HIS A O 1
ATOM 690 N N . PRO A 1 88 ? -11.526 -15.019 -3.117 1.00 92.25 88 PRO A N 1
ATOM 691 C CA . PRO A 1 88 ? -12.020 -14.746 -1.762 1.00 92.25 88 PRO A CA 1
ATOM 692 C C . PRO A 1 88 ? -13.249 -13.829 -1.696 1.00 92.25 88 PRO A C 1
ATOM 694 O O . PRO A 1 88 ? -14.155 -14.043 -0.890 1.00 92.25 88 PRO A O 1
ATOM 697 N N . GLU A 1 89 ? -13.323 -12.825 -2.569 1.00 90.44 89 GLU A N 1
ATOM 698 C CA . GLU A 1 89 ? -14.453 -11.885 -2.607 1.00 90.44 89 GLU A CA 1
ATOM 699 C C . GLU A 1 89 ? -15.773 -12.540 -3.044 1.00 90.44 89 GLU A C 1
ATOM 701 O O . GLU A 1 89 ? -16.842 -12.041 -2.708 1.00 90.44 89 GLU A O 1
ATOM 706 N N . SER A 1 90 ? -15.725 -13.684 -3.737 1.00 88.44 90 SER A N 1
ATOM 707 C CA . SER A 1 90 ? -16.933 -14.401 -4.177 1.00 88.44 90 SER A CA 1
ATOM 708 C C . SER A 1 90 ? -17.707 -15.076 -3.035 1.00 88.44 90 SER A C 1
ATOM 710 O O . SER A 1 90 ? -18.856 -15.471 -3.219 1.00 88.44 90 SER A O 1
ATOM 712 N N . LEU A 1 91 ? -17.087 -15.209 -1.857 1.00 89.00 91 LEU A N 1
ATOM 713 C CA . LEU A 1 91 ? -17.659 -15.872 -0.679 1.00 89.00 91 LEU A CA 1
ATOM 714 C C . LEU A 1 91 ? -18.159 -14.884 0.386 1.00 89.00 91 LEU A C 1
ATOM 716 O O . LEU A 1 91 ? -18.526 -15.293 1.488 1.00 89.00 91 LEU A O 1
ATOM 720 N N . VAL A 1 92 ? -18.136 -13.583 0.091 1.00 84.31 92 VAL A N 1
ATOM 721 C CA . VAL A 1 92 ? -18.646 -12.545 0.995 1.00 84.31 92 VAL A CA 1
ATOM 722 C C . VAL A 1 92 ? -20.153 -12.762 1.223 1.00 84.31 92 VAL A C 1
ATOM 724 O O . VAL A 1 92 ? -20.856 -13.264 0.351 1.00 84.31 92 VAL A O 1
ATOM 727 N N . GLU A 1 93 ? -20.640 -12.440 2.427 1.00 76.81 93 GLU A N 1
ATOM 728 C CA . GLU A 1 93 ? -22.044 -12.572 2.891 1.00 76.81 93 GLU A CA 1
ATOM 729 C C . GLU A 1 93 ? -22.597 -13.999 3.075 1.00 76.81 93 GLU A C 1
ATOM 731 O O . GLU A 1 93 ? -23.355 -14.229 4.017 1.00 76.81 93 GLU A O 1
ATOM 736 N N . ASN A 1 94 ? -22.217 -14.979 2.251 1.00 80.56 94 ASN A N 1
ATOM 737 C CA . ASN A 1 94 ? -22.856 -16.305 2.249 1.00 80.56 94 ASN A CA 1
ATOM 738 C C . ASN A 1 94 ? -22.199 -17.354 3.167 1.00 80.56 94 ASN A C 1
ATOM 740 O O . ASN A 1 94 ? -22.678 -18.486 3.238 1.00 80.56 94 ASN A O 1
ATOM 744 N N . LYS A 1 95 ? -21.102 -17.005 3.858 1.00 88.56 95 LYS A N 1
ATOM 745 C CA . LYS A 1 95 ? -20.287 -17.930 4.674 1.00 88.56 95 LYS A CA 1
ATOM 746 C C . LYS A 1 95 ? -19.881 -19.216 3.938 1.00 88.56 95 LYS A C 1
ATOM 748 O O . LYS A 1 95 ? -19.593 -20.235 4.574 1.00 88.56 95 LYS A O 1
ATOM 753 N N . GLY A 1 96 ? -19.815 -19.181 2.606 1.00 91.50 96 GLY A N 1
ATOM 754 C CA . GLY A 1 96 ? -19.476 -20.332 1.769 1.00 91.50 96 GLY A CA 1
ATOM 755 C C . GLY A 1 96 ? -18.068 -20.868 2.034 1.00 91.50 96 GLY A C 1
ATOM 756 O O . GLY A 1 96 ? -17.789 -22.032 1.760 1.00 91.50 96 GLY A O 1
ATOM 757 N N . TRP A 1 97 ? -17.203 -20.064 2.660 1.00 94.06 97 TRP A N 1
ATOM 758 C CA . TRP A 1 97 ? -15.882 -20.489 3.125 1.00 94.06 97 TRP A CA 1
ATOM 759 C C . TRP A 1 97 ? -15.921 -21.656 4.125 1.00 94.06 97 TRP A C 1
ATOM 761 O O . TRP A 1 97 ? -14.940 -22.381 4.250 1.00 94.06 97 TRP A O 1
ATOM 771 N N . THR A 1 98 ? -17.046 -21.872 4.815 1.00 94.69 98 THR A N 1
ATOM 772 C CA . THR A 1 98 ? -17.211 -22.988 5.764 1.00 94.69 98 THR A CA 1
ATOM 773 C C . THR A 1 98 ? -17.169 -24.368 5.103 1.00 94.69 98 THR A C 1
ATOM 775 O O . THR A 1 98 ? -16.980 -25.362 5.801 1.00 94.69 98 THR A O 1
ATOM 778 N N . ALA A 1 99 ? -17.301 -24.433 3.773 1.00 94.50 99 ALA A N 1
ATOM 779 C CA . ALA A 1 99 ? -17.130 -25.654 2.989 1.00 94.50 99 ALA A CA 1
ATOM 780 C C . ALA A 1 99 ? -15.656 -26.012 2.708 1.00 94.50 99 ALA A C 1
ATOM 782 O O . ALA A 1 99 ? -15.383 -27.100 2.204 1.00 94.50 99 ALA A O 1
ATOM 783 N N . TYR A 1 100 ? -14.712 -25.115 3.008 1.00 95.38 100 TYR A N 1
ATOM 784 C CA . TYR A 1 100 ? -13.279 -25.291 2.748 1.00 95.38 100 TYR A CA 1
ATOM 785 C C . TYR A 1 100 ? -12.510 -25.566 4.043 1.00 95.38 100 TYR A C 1
ATOM 787 O O . TYR A 1 100 ? -13.093 -25.619 5.123 1.00 95.38 100 TYR A O 1
ATOM 795 N N . ASN A 1 101 ? -11.190 -25.746 3.956 1.00 92.50 101 ASN A N 1
ATOM 796 C CA . ASN A 1 101 ? -10.364 -25.887 5.151 1.00 92.50 101 ASN A CA 1
ATOM 797 C C . ASN A 1 101 ? -10.250 -24.532 5.866 1.00 92.50 101 ASN A C 1
ATOM 799 O O . ASN A 1 101 ? -9.559 -23.626 5.388 1.00 92.50 101 ASN A O 1
ATOM 803 N N . TRP A 1 102 ? -10.956 -24.392 6.988 1.00 95.25 102 TRP A N 1
ATOM 804 C CA . TRP A 1 102 ? -11.004 -23.161 7.765 1.00 95.25 102 TRP A CA 1
ATOM 805 C C . TRP A 1 102 ? -10.775 -23.406 9.254 1.00 95.25 102 TRP A C 1
ATOM 807 O O . TRP A 1 102 ? -11.130 -24.448 9.803 1.00 95.25 102 TRP A O 1
ATOM 817 N N . HIS A 1 103 ? -10.225 -22.392 9.914 1.00 96.31 103 HIS A N 1
ATOM 818 C CA . HIS A 1 103 ? -9.982 -22.363 11.347 1.00 96.31 103 HIS A CA 1
ATOM 819 C C . HIS A 1 103 ? -10.780 -21.234 11.988 1.00 96.31 103 HIS A C 1
ATOM 821 O O . HIS A 1 103 ? -10.826 -20.116 11.473 1.00 96.31 103 HIS A O 1
ATOM 827 N N . ALA A 1 104 ? -11.404 -21.531 13.125 1.00 95.94 104 ALA A N 1
ATOM 828 C CA . ALA A 1 104 ? -12.144 -20.568 13.924 1.00 95.94 104 ALA A CA 1
ATOM 829 C C . ALA A 1 104 ? -11.198 -19.886 14.924 1.00 95.94 104 ALA A C 1
ATOM 831 O O . ALA A 1 104 ? -10.535 -20.574 15.698 1.00 95.94 104 ALA A O 1
ATOM 832 N N . ILE A 1 105 ? -11.143 -18.551 14.928 1.00 96.25 105 ILE A N 1
ATOM 833 C CA . ILE A 1 105 ? -10.254 -17.780 15.811 1.00 96.25 105 ILE A CA 1
ATOM 834 C C . ILE A 1 105 ? -11.079 -16.859 16.709 1.00 96.25 105 ILE A C 1
ATOM 836 O O . ILE A 1 105 ? -11.691 -15.895 16.242 1.00 96.25 105 ILE A O 1
ATOM 840 N N . ASP A 1 106 ? -11.098 -17.168 18.006 1.00 95.88 106 ASP A N 1
ATOM 841 C CA . ASP A 1 106 ? -11.717 -16.329 19.037 1.00 95.88 106 ASP A CA 1
ATOM 842 C C . ASP A 1 106 ? -10.791 -15.135 19.361 1.00 95.88 106 ASP A C 1
ATOM 844 O O . ASP A 1 106 ? -9.577 -15.329 19.480 1.00 95.88 106 ASP A O 1
ATOM 848 N N . PRO A 1 107 ? -11.317 -13.907 19.538 1.00 95.44 107 PRO A N 1
ATOM 849 C CA . PRO A 1 107 ? -10.518 -12.732 19.898 1.00 95.44 107 PRO A CA 1
ATOM 850 C C . PRO A 1 107 ? -9.714 -12.871 21.197 1.00 95.44 107 PRO A C 1
ATOM 852 O O . PRO A 1 107 ? -8.744 -12.144 21.390 1.00 95.44 107 PRO A O 1
ATOM 855 N N . LYS A 1 108 ? -10.110 -13.780 22.091 1.00 93.06 108 LYS A N 1
ATOM 856 C CA . LYS A 1 108 ? -9.438 -14.071 23.363 1.00 93.06 108 LYS A CA 1
ATOM 857 C C . LYS A 1 108 ? -8.398 -15.185 23.238 1.00 93.06 108 LYS A C 1
ATOM 859 O O . LYS A 1 108 ? -7.754 -15.516 24.234 1.00 93.06 108 LYS A O 1
ATOM 864 N N . CYS A 1 109 ? -8.251 -15.795 22.060 1.00 91.56 109 CYS A N 1
ATOM 865 C CA . CYS A 1 109 ? -7.246 -16.823 21.835 1.00 91.56 109 CYS A CA 1
ATOM 866 C C . CYS A 1 109 ? -5.848 -16.216 22.025 1.00 91.56 109 CYS A C 1
ATOM 868 O O . CYS A 1 109 ? -5.452 -15.289 21.321 1.00 91.56 109 CYS A O 1
ATOM 870 N N . GLN A 1 110 ? -5.115 -16.717 23.020 1.00 89.38 110 GLN A N 1
ATOM 871 C CA . GLN A 1 110 ? -3.761 -16.243 23.319 1.00 89.38 110 GLN A CA 1
ATOM 872 C C . GLN A 1 110 ? -2.703 -16.904 22.434 1.00 89.38 110 GLN A C 1
ATOM 874 O O . GLN A 1 110 ? -1.608 -16.359 22.270 1.00 89.38 110 GLN A O 1
ATOM 879 N N . GLU A 1 111 ? -3.029 -18.073 21.887 1.00 92.88 111 GLU A N 1
ATOM 880 C CA . GLU A 1 111 ? -2.157 -18.842 21.015 1.00 92.88 111 GLU A CA 1
ATOM 881 C C . GLU A 1 111 ? -2.202 -18.294 19.591 1.00 92.88 111 GLU A C 1
ATOM 883 O O . GLU A 1 111 ? -3.211 -17.768 19.120 1.00 92.88 111 GLU A O 1
ATOM 888 N N . MET A 1 112 ? -1.073 -18.409 18.900 1.00 93.56 112 MET A N 1
ATOM 889 C CA . MET A 1 112 ? -1.007 -18.074 17.486 1.00 93.56 112 MET A CA 1
ATOM 890 C C . MET A 1 112 ? -1.446 -19.287 16.678 1.00 93.56 112 MET A C 1
ATOM 892 O O . MET A 1 112 ? -0.897 -20.375 16.848 1.00 93.56 112 MET A O 1
ATOM 896 N N . ILE A 1 113 ? -2.412 -19.090 15.789 1.00 95.19 113 ILE A N 1
ATOM 897 C CA . ILE A 1 113 ? -2.950 -20.161 14.950 1.00 95.19 113 ILE A CA 1
ATOM 898 C C . ILE A 1 113 ? -2.213 -20.134 13.620 1.00 95.19 113 ILE A C 1
ATOM 900 O O . ILE A 1 113 ? -2.136 -19.090 12.976 1.00 95.19 113 ILE A O 1
ATOM 904 N N . GLU A 1 114 ? -1.658 -21.274 13.227 1.00 96.06 114 GLU A N 1
ATOM 905 C CA . GLU A 1 114 ? -0.995 -21.463 11.939 1.00 96.06 114 GLU A CA 1
ATOM 906 C C . GLU A 1 114 ? -1.953 -22.149 10.964 1.00 96.06 114 GLU A C 1
ATOM 908 O O . GLU A 1 114 ? -2.588 -23.148 11.302 1.00 96.06 114 GLU A O 1
ATOM 913 N N . ILE A 1 115 ? -2.085 -21.573 9.773 1.00 96.69 115 ILE A N 1
ATOM 914 C CA . ILE A 1 115 ? -2.959 -22.039 8.703 1.00 96.69 115 ILE A CA 1
ATOM 915 C C . ILE A 1 115 ? -2.076 -22.357 7.506 1.00 96.69 115 ILE A C 1
ATOM 917 O O . ILE A 1 115 ? -1.450 -21.463 6.928 1.00 96.69 115 ILE A O 1
ATOM 921 N N . ASP A 1 116 ? -2.052 -23.631 7.133 1.00 96.38 116 ASP A N 1
ATOM 922 C CA . ASP A 1 116 ? -1.306 -24.111 5.978 1.00 96.38 116 ASP A CA 1
ATOM 923 C C . ASP A 1 116 ? -2.109 -23.904 4.696 1.00 96.38 116 ASP A C 1
ATOM 925 O O . ASP A 1 116 ? -3.269 -24.307 4.581 1.00 96.38 116 ASP A O 1
ATOM 929 N N . ILE A 1 117 ? -1.459 -23.297 3.708 1.00 95.94 117 ILE A N 1
ATOM 930 C CA . ILE A 1 117 ? -2.013 -23.029 2.386 1.00 95.94 117 ILE A CA 1
ATOM 931 C C . ILE A 1 117 ? -1.284 -23.959 1.412 1.00 95.94 117 ILE A C 1
ATOM 933 O O . ILE A 1 117 ? -0.152 -23.668 1.000 1.00 95.94 117 ILE A O 1
ATOM 937 N N . PRO A 1 118 ? -1.883 -25.116 1.078 1.00 94.25 118 PRO A N 1
ATOM 938 C CA . PRO A 1 118 ? -1.265 -26.056 0.160 1.00 94.25 118 PRO A CA 1
ATOM 939 C C . PRO A 1 118 ? -1.200 -25.463 -1.250 1.00 94.25 118 PRO A C 1
ATOM 941 O O . PRO A 1 118 ? -2.107 -24.759 -1.687 1.00 94.25 118 PRO A O 1
ATOM 944 N N . ASP A 1 119 ? -0.130 -25.789 -1.970 1.00 94.38 119 ASP A N 1
ATOM 945 C CA . ASP A 1 119 ? 0.019 -25.451 -3.383 1.00 94.38 119 ASP A CA 1
ATOM 946 C C . ASP A 1 119 ? -0.856 -26.375 -4.242 1.00 94.38 119 ASP A C 1
ATOM 948 O O . ASP A 1 119 ? -0.506 -27.533 -4.498 1.00 94.38 119 ASP A O 1
ATOM 952 N N . ILE A 1 120 ? -2.017 -25.863 -4.660 1.00 90.62 120 ILE A N 1
ATOM 953 C CA . ILE A 1 120 ? -2.930 -26.538 -5.578 1.00 90.62 120 ILE A CA 1
ATOM 954 C C . ILE A 1 120 ? -2.582 -26.096 -6.998 1.00 90.62 120 ILE A C 1
ATOM 956 O O . ILE A 1 120 ? -2.866 -24.971 -7.410 1.00 90.62 120 ILE A O 1
ATOM 960 N N . ASN A 1 121 ? -2.015 -27.013 -7.778 1.00 84.50 121 ASN A N 1
ATOM 961 C CA . ASN A 1 121 ? -1.633 -26.764 -9.162 1.00 84.50 121 ASN A CA 1
ATOM 962 C C . ASN A 1 121 ? -2.194 -27.819 -10.119 1.00 84.50 121 ASN A C 1
ATOM 964 O O . ASN A 1 121 ? -2.314 -28.998 -9.798 1.00 84.50 121 ASN A O 1
ATOM 968 N N . GLN A 1 122 ? -2.543 -27.373 -11.329 1.00 75.88 122 GLN A N 1
ATOM 969 C CA . GLN A 1 122 ? -2.879 -28.263 -12.449 1.00 75.88 122 GLN A CA 1
ATOM 970 C C . GLN A 1 122 ? -1.619 -28.715 -13.208 1.00 75.88 122 GLN A C 1
ATOM 972 O O . GLN A 1 122 ? -1.629 -29.735 -13.895 1.00 75.88 122 GLN A O 1
ATOM 977 N N . GLY A 1 123 ? -0.535 -27.937 -13.103 1.00 78.38 123 GLY A N 1
ATOM 978 C CA . GLY A 1 123 ? 0.765 -28.212 -13.706 1.00 78.38 123 GLY A CA 1
ATOM 979 C C . GLY A 1 123 ? 1.803 -28.715 -12.702 1.00 78.38 123 GLY A C 1
ATOM 980 O O . GLY A 1 123 ? 1.511 -29.029 -11.557 1.00 78.38 123 GLY A O 1
ATOM 981 N N . MET A 1 124 ? 3.067 -28.778 -13.124 1.00 83.88 124 MET A N 1
ATOM 982 C CA . MET A 1 124 ? 4.157 -29.208 -12.237 1.00 83.88 124 MET A CA 1
ATOM 983 C C . MET A 1 124 ? 4.750 -28.083 -11.378 1.00 83.88 124 MET A C 1
ATOM 985 O O . MET A 1 124 ? 5.480 -28.403 -10.437 1.00 83.88 124 MET A O 1
ATOM 989 N N . PHE A 1 125 ? 4.514 -26.819 -11.742 1.00 88.19 125 PHE A N 1
ATOM 990 C CA . PHE A 1 125 ? 5.121 -25.607 -11.179 1.00 88.19 125 PHE A CA 1
ATOM 991 C C . PHE A 1 125 ? 4.322 -24.361 -11.591 1.00 88.19 125 PHE A C 1
ATOM 993 O O . PHE A 1 125 ? 3.534 -24.415 -12.541 1.00 88.19 125 PHE A O 1
ATOM 1000 N N . HIS A 1 126 ? 4.637 -23.235 -10.952 1.00 89.56 126 HIS A N 1
ATOM 1001 C CA . HIS A 1 126 ? 4.138 -21.907 -11.287 1.00 89.56 126 HIS A CA 1
ATOM 1002 C C . HIS A 1 126 ? 5.216 -21.020 -11.895 1.00 89.56 126 HIS A C 1
ATOM 1004 O O . HIS A 1 126 ? 6.402 -21.180 -11.600 1.00 89.56 126 HIS A O 1
ATOM 1010 N N . TYR A 1 127 ? 4.806 -20.057 -12.718 1.00 87.94 127 TYR A N 1
ATOM 1011 C CA . TYR A 1 127 ? 5.677 -18.961 -13.140 1.00 87.94 127 TYR A CA 1
ATOM 1012 C C . TYR A 1 127 ? 5.688 -17.846 -12.088 1.00 87.94 127 TYR A C 1
ATOM 1014 O O . TYR A 1 127 ? 4.674 -17.586 -11.452 1.00 87.94 127 TYR A O 1
ATOM 1022 N N . THR A 1 128 ? 6.833 -17.182 -11.917 1.00 85.81 128 THR A N 1
ATOM 1023 C CA . THR A 1 128 ? 6.975 -16.004 -11.037 1.00 85.81 128 THR A CA 1
ATOM 1024 C C . THR A 1 128 ? 6.450 -14.710 -11.664 1.00 85.81 128 THR A C 1
ATOM 1026 O O . THR A 1 128 ? 6.215 -13.735 -10.954 1.00 85.81 128 THR A O 1
ATOM 1029 N N . ASP A 1 129 ? 6.288 -14.678 -12.992 1.00 77.00 129 ASP A N 1
ATOM 1030 C CA . ASP A 1 129 ? 5.708 -13.552 -13.724 1.00 77.00 129 ASP A CA 1
ATOM 1031 C C . ASP A 1 129 ? 4.303 -13.902 -14.226 1.00 77.00 129 ASP A C 1
ATOM 1033 O O . ASP A 1 129 ? 4.109 -14.958 -14.836 1.00 77.00 129 ASP A O 1
ATOM 1037 N N . ASP A 1 130 ? 3.385 -12.939 -14.127 1.00 62.03 130 ASP A N 1
ATOM 1038 C CA . ASP A 1 130 ? 2.131 -12.915 -14.884 1.00 62.03 130 ASP A CA 1
ATOM 1039 C C . ASP A 1 130 ? 2.429 -12.722 -16.377 1.00 62.03 130 ASP A C 1
ATOM 1041 O O . ASP A 1 130 ? 2.430 -11.609 -16.911 1.00 62.03 130 ASP A O 1
ATOM 1045 N N . LYS A 1 131 ? 2.739 -13.806 -17.089 1.00 51.84 131 LYS A N 1
ATOM 1046 C CA . LYS A 1 131 ? 2.802 -13.765 -18.552 1.00 51.84 131 LYS A CA 1
ATOM 1047 C C . LYS A 1 131 ? 1.479 -14.235 -19.144 1.00 51.84 131 LYS A C 1
ATOM 1049 O O . LYS A 1 131 ? 1.085 -15.389 -18.999 1.00 51.84 131 LYS A O 1
ATOM 1054 N N . LYS A 1 132 ? 0.835 -13.300 -19.851 1.00 43.38 132 LYS A N 1
ATOM 1055 C CA . LYS A 1 132 ? -0.325 -13.495 -20.732 1.00 43.38 132 LYS A CA 1
ATOM 1056 C C . LYS A 1 132 ? -0.163 -14.786 -21.548 1.00 43.38 132 LYS A C 1
ATOM 1058 O O . LYS A 1 132 ? 0.768 -14.877 -22.346 1.00 43.38 132 LYS A O 1
ATOM 1063 N N . GLY A 1 133 ? -1.053 -15.757 -21.338 1.00 46.41 133 GLY A N 1
ATOM 1064 C CA . GLY A 1 133 ? -1.115 -17.002 -22.116 1.00 46.41 133 GLY A CA 1
ATOM 1065 C C . GLY A 1 133 ? -1.333 -18.284 -21.304 1.00 46.41 133 GLY A C 1
ATOM 1066 O O . GLY A 1 133 ? -1.766 -19.275 -21.879 1.00 46.41 133 GLY A O 1
ATOM 1067 N N . PHE A 1 134 ? -1.085 -18.271 -19.989 1.00 52.88 134 PHE A N 1
ATOM 1068 C CA . PHE A 1 134 ? -1.317 -19.419 -19.099 1.00 52.88 134 PHE A CA 1
ATOM 1069 C C . PHE A 1 134 ? -2.250 -19.018 -17.956 1.00 52.88 134 PHE A C 1
ATOM 1071 O O . PHE A 1 134 ? -1.818 -18.751 -16.832 1.00 52.88 134 PHE A O 1
ATOM 1078 N N . GLU A 1 135 ? -3.539 -18.909 -18.263 1.00 54.09 135 GLU A N 1
ATOM 1079 C CA . GLU A 1 135 ? -4.559 -18.604 -17.261 1.00 54.09 135 GLU A CA 1
ATOM 1080 C C . GLU A 1 135 ? -4.540 -19.691 -16.164 1.00 54.09 135 GLU A C 1
ATOM 1082 O O . GLU A 1 135 ? -4.451 -20.881 -16.450 1.00 54.09 135 GLU A O 1
ATOM 1087 N N . ASN A 1 136 ? -4.548 -19.264 -14.896 1.00 57.06 136 ASN A N 1
ATOM 1088 C CA . ASN A 1 136 ? -4.569 -20.081 -13.669 1.00 57.06 136 ASN A CA 1
ATOM 1089 C C . ASN A 1 136 ? -3.308 -20.853 -13.233 1.00 57.06 136 ASN A C 1
ATOM 1091 O O . ASN A 1 136 ? -3.336 -21.399 -12.135 1.00 57.06 136 ASN A O 1
ATOM 1095 N N . ASN A 1 137 ? -2.187 -20.856 -13.967 1.00 71.31 137 ASN A N 1
ATOM 1096 C CA . ASN A 1 137 ? -0.980 -21.585 -13.519 1.00 71.31 137 ASN A CA 1
ATOM 1097 C C . ASN A 1 137 ? 0.118 -20.707 -12.883 1.00 71.31 137 ASN A C 1
ATOM 1099 O O . ASN A 1 137 ? 1.275 -21.114 -12.801 1.00 71.31 137 ASN A O 1
ATOM 1103 N N . TRP A 1 138 ? -0.207 -19.500 -12.425 1.00 77.94 138 TRP A N 1
ATOM 1104 C CA . TRP A 1 138 ? 0.760 -18.588 -11.794 1.00 77.94 138 TRP A CA 1
ATOM 1105 C C . TRP A 1 138 ? 0.583 -18.451 -10.275 1.00 77.94 138 TRP A C 1
ATOM 1107 O O . TRP A 1 138 ? 1.495 -17.974 -9.615 1.00 77.94 138 TRP A O 1
ATOM 1117 N N . ARG A 1 139 ? -0.536 -18.913 -9.707 1.00 87.06 139 ARG A N 1
ATOM 1118 C CA . ARG A 1 139 ? -0.839 -18.900 -8.265 1.00 87.06 139 ARG A CA 1
ATOM 1119 C C . ARG A 1 139 ? -1.303 -20.285 -7.813 1.00 87.06 139 ARG A C 1
ATOM 1121 O O . ARG A 1 139 ? -1.951 -20.972 -8.598 1.00 87.06 139 ARG A O 1
ATOM 1128 N N . GLY A 1 140 ? -1.021 -20.656 -6.565 1.00 89.50 140 GLY A N 1
ATOM 1129 C CA . GLY A 1 140 ? -1.382 -21.980 -6.029 1.00 89.50 140 GLY A CA 1
ATOM 1130 C C . GLY A 1 140 ? -2.630 -22.006 -5.132 1.00 89.50 140 GLY A C 1
ATOM 1131 O O . GLY A 1 140 ? -2.998 -23.061 -4.629 1.00 89.50 140 GLY A O 1
ATOM 1132 N N . GLY A 1 141 ? -3.281 -20.861 -4.902 1.00 92.69 141 GLY A N 1
ATOM 1133 C CA . GLY A 1 141 ? -4.432 -20.734 -4.000 1.00 92.69 141 GLY A CA 1
ATOM 1134 C C . GLY A 1 141 ? -4.528 -19.350 -3.361 1.00 92.69 141 GLY A C 1
ATOM 1135 O O . GLY A 1 141 ? -3.867 -18.407 -3.807 1.00 92.69 141 GLY A O 1
ATOM 1136 N N . TYR A 1 142 ? -5.325 -19.240 -2.300 1.00 94.38 142 TYR A N 1
ATOM 1137 C CA . TYR A 1 142 ? -5.452 -18.028 -1.493 1.00 94.38 142 TYR A CA 1
ATOM 1138 C C . TYR A 1 142 ? -5.496 -18.345 0.001 1.00 94.38 142 TYR A C 1
ATOM 1140 O O . TYR A 1 142 ? -6.053 -19.354 0.428 1.00 94.38 142 TYR A O 1
ATOM 1148 N N . PHE A 1 143 ? -4.981 -17.416 0.793 1.00 96.62 143 PHE A N 1
ATOM 1149 C CA . PHE A 1 143 ? -5.381 -17.230 2.179 1.00 96.62 143 PHE A CA 1
ATOM 1150 C C . PHE A 1 143 ? -6.467 -16.165 2.246 1.00 96.62 143 PHE A C 1
ATOM 1152 O O . PHE A 1 143 ? -6.334 -15.131 1.593 1.00 96.62 143 PHE A O 1
ATOM 1159 N N . ALA A 1 144 ? -7.487 -16.366 3.072 1.00 96.06 144 ALA A N 1
ATOM 1160 C CA . ALA A 1 144 ? -8.495 -15.353 3.350 1.00 96.06 144 ALA A CA 1
ATOM 1161 C C . ALA A 1 144 ? -8.903 -15.363 4.826 1.00 96.06 144 ALA A C 1
ATOM 1163 O O . ALA A 1 144 ? -9.003 -16.420 5.446 1.00 96.06 144 ALA A O 1
ATOM 1164 N N . CYS A 1 145 ? -9.164 -14.182 5.382 1.00 96.31 145 CYS A N 1
ATOM 1165 C CA . CYS A 1 145 ? -9.672 -14.010 6.738 1.00 96.31 145 CYS A CA 1
ATOM 1166 C C . CYS A 1 145 ? -11.028 -13.298 6.700 1.00 96.31 145 CYS A C 1
ATOM 1168 O O . CYS A 1 145 ? -11.117 -12.160 6.235 1.00 96.31 145 CYS A O 1
ATOM 1170 N N . TYR A 1 146 ? -12.073 -13.955 7.201 1.00 96.81 146 TYR A N 1
ATOM 1171 C CA . TYR A 1 146 ? -13.441 -13.440 7.241 1.00 96.81 146 TYR A CA 1
ATOM 1172 C C . TYR A 1 146 ? -13.926 -13.217 8.671 1.00 96.81 146 TYR A C 1
ATOM 1174 O O . TYR A 1 146 ? -13.524 -13.912 9.605 1.00 96.81 146 TYR A O 1
ATOM 1182 N N . VAL A 1 147 ? -14.883 -12.307 8.831 1.00 96.62 147 VAL A N 1
ATOM 1183 C CA . VAL A 1 147 ? -15.667 -12.168 10.059 1.00 96.62 147 VAL A CA 1
ATOM 1184 C C . VAL A 1 147 ? -16.760 -13.236 10.067 1.00 96.62 147 VAL A C 1
ATOM 1186 O O . VAL A 1 147 ? -17.769 -13.124 9.365 1.00 96.62 147 VAL A O 1
ATOM 1189 N N . ASN A 1 148 ? -16.583 -14.281 10.877 1.00 96.12 148 ASN A N 1
ATOM 1190 C CA . ASN A 1 148 ? -17.603 -15.314 11.046 1.00 96.12 148 ASN A CA 1
ATOM 1191 C C . ASN A 1 148 ? -18.713 -14.857 12.000 1.00 96.12 148 ASN A C 1
ATOM 1193 O O . ASN A 1 148 ? -19.891 -14.992 11.677 1.00 96.12 148 ASN A O 1
ATOM 1197 N N . SER A 1 149 ? -18.363 -14.247 13.128 1.00 96.12 149 SER A N 1
ATOM 1198 C CA . SER A 1 149 ? -19.310 -13.610 14.050 1.00 96.12 149 SER A CA 1
ATOM 1199 C C . SER A 1 149 ? -18.835 -12.189 14.352 1.00 96.12 149 SER A C 1
ATOM 1201 O O . SER A 1 149 ? -17.636 -12.034 14.590 1.00 96.12 149 SER A O 1
ATOM 1203 N N . PRO A 1 150 ? -19.720 -11.169 14.351 1.00 95.81 150 PRO A N 1
ATOM 1204 C CA . PRO A 1 150 ? -19.322 -9.778 14.564 1.00 95.81 150 PRO A CA 1
ATOM 1205 C C . PRO A 1 150 ? -18.581 -9.589 15.888 1.00 95.81 150 PRO A C 1
ATOM 1207 O O . PRO A 1 150 ? -18.848 -10.308 16.858 1.00 95.81 150 PRO A O 1
ATOM 1210 N N . LEU A 1 151 ? -17.677 -8.608 15.927 1.00 97.19 151 LEU A N 1
ATOM 1211 C CA . LEU A 1 151 ? -17.022 -8.223 17.170 1.00 97.19 151 LEU A CA 1
ATOM 1212 C C . LEU A 1 151 ? -18.039 -7.540 18.083 1.00 97.19 151 LEU A C 1
ATOM 1214 O O . LEU A 1 151 ? -18.750 -6.629 17.672 1.00 97.19 151 LEU A O 1
ATOM 1218 N N . ASN A 1 152 ? -18.066 -7.952 19.339 1.00 95.12 152 ASN A N 1
ATOM 1219 C CA . ASN A 1 152 ? -18.851 -7.357 20.404 1.00 95.12 152 ASN A CA 1
ATOM 1220 C C . ASN A 1 152 ? -17.934 -7.049 21.584 1.00 95.12 152 ASN A C 1
ATOM 1222 O O . ASN A 1 152 ? -16.961 -7.759 21.836 1.00 95.12 152 ASN A O 1
ATOM 1226 N N . THR A 1 153 ? -18.261 -5.992 22.315 1.00 95.25 153 THR A N 1
ATOM 1227 C CA . THR A 1 153 ? -17.539 -5.554 23.511 1.00 95.25 153 THR A CA 1
ATOM 1228 C C . THR A 1 153 ? -18.529 -4.932 24.496 1.00 95.25 153 THR A C 1
ATOM 1230 O O . THR A 1 153 ? -19.689 -4.696 24.149 1.00 95.25 153 THR A O 1
ATOM 1233 N N . THR A 1 154 ? -18.112 -4.696 25.738 1.00 91.00 154 THR A N 1
ATOM 1234 C CA . THR A 1 154 ? -18.938 -3.981 26.724 1.00 91.00 154 THR A CA 1
ATOM 1235 C C . THR A 1 154 ? -19.066 -2.499 26.359 1.00 91.00 154 THR A C 1
ATOM 1237 O O . THR A 1 154 ? -18.252 -1.963 25.614 1.00 91.00 154 THR A O 1
ATOM 1240 N N . THR A 1 155 ? -20.055 -1.795 26.916 1.00 80.94 155 THR A N 1
ATOM 1241 C CA . THR A 1 155 ? -20.322 -0.371 26.618 1.00 80.94 155 THR A CA 1
ATOM 1242 C C . THR A 1 155 ? -19.113 0.555 26.831 1.00 80.94 155 THR A C 1
ATOM 1244 O O . THR A 1 155 ? -19.037 1.611 26.213 1.00 80.94 155 THR A O 1
ATOM 1247 N N . SER A 1 156 ? -18.161 0.172 27.688 1.00 83.44 156 SER A N 1
ATOM 1248 C CA . SER A 1 156 ? -16.927 0.921 27.966 1.00 83.44 156 SER A CA 1
ATOM 1249 C C . SER A 1 156 ? -15.669 0.326 27.315 1.00 83.44 156 SER A C 1
ATOM 1251 O O . SER A 1 156 ? -14.570 0.809 27.579 1.00 83.44 156 SER A O 1
ATOM 1253 N N . GLY A 1 157 ? -15.791 -0.759 26.547 1.00 81.94 157 GLY A N 1
ATOM 1254 C CA . GLY A 1 157 ? -14.663 -1.436 25.912 1.00 81.94 157 GLY A CA 1
ATOM 1255 C C . GLY A 1 157 ? -14.265 -0.806 24.577 1.00 81.94 157 GLY A C 1
ATOM 1256 O O . GLY A 1 157 ? -15.055 -0.121 23.927 1.00 81.94 157 GLY A O 1
ATOM 1257 N N . THR A 1 158 ? -13.022 -1.041 24.151 1.00 89.75 158 THR A N 1
ATOM 1258 C CA . THR A 1 158 ? -12.527 -0.567 22.852 1.00 89.75 158 THR A CA 1
ATOM 1259 C C . THR A 1 158 ? -13.348 -1.190 21.713 1.00 89.75 158 THR A C 1
ATOM 1261 O O . THR A 1 158 ? -13.503 -2.407 21.685 1.00 89.75 158 THR A O 1
ATOM 1264 N N . PRO A 1 159 ? -13.865 -0.408 20.747 1.00 92.44 159 PRO A N 1
ATOM 1265 C CA . PRO A 1 159 ? -14.699 -0.938 19.663 1.00 92.44 159 PRO A CA 1
ATOM 1266 C C . PRO A 1 159 ? -13.898 -1.610 18.535 1.00 92.44 159 PRO A C 1
ATOM 1268 O O . PRO A 1 159 ? -14.479 -2.030 17.534 1.00 92.44 159 PRO A O 1
ATOM 1271 N N . GLN A 1 160 ? -12.569 -1.661 18.642 1.00 93.19 160 GLN A N 1
ATOM 1272 C CA . GLN A 1 160 ? -11.661 -2.133 17.600 1.00 93.19 160 GLN A CA 1
ATOM 1273 C C . GLN A 1 160 ? -10.471 -2.864 18.217 1.00 93.19 160 GLN A C 1
ATOM 1275 O O . GLN A 1 160 ? -9.964 -2.453 19.262 1.00 93.19 160 GLN A O 1
ATOM 1280 N N . ILE A 1 161 ? -10.017 -3.922 17.548 1.00 95.12 161 ILE A N 1
ATOM 1281 C CA . ILE A 1 161 ? -8.842 -4.710 17.924 1.00 95.12 161 ILE A CA 1
ATOM 1282 C C . ILE A 1 161 ? -7.982 -5.021 16.701 1.00 95.12 161 ILE A C 1
ATOM 1284 O O . ILE A 1 161 ? -8.459 -5.025 15.566 1.00 95.12 161 ILE A O 1
ATOM 1288 N N . HIS A 1 162 ? -6.704 -5.286 16.950 1.00 93.31 162 HIS A N 1
ATOM 1289 C CA . HIS A 1 162 ? -5.720 -5.591 15.916 1.00 93.31 162 HIS A CA 1
ATOM 1290 C C . HIS A 1 162 ? -5.645 -7.095 15.645 1.00 93.31 162 HIS A C 1
ATOM 1292 O O . HIS A 1 162 ? -5.705 -7.911 16.570 1.00 93.31 162 HIS A O 1
ATOM 1298 N N . VAL A 1 163 ? -5.482 -7.455 14.376 1.00 94.56 163 VAL A N 1
ATOM 1299 C CA . VAL A 1 163 ? -5.239 -8.817 13.902 1.00 94.56 163 VAL A CA 1
ATOM 1300 C C . VAL A 1 163 ? -3.929 -8.812 13.133 1.00 94.56 163 VAL A C 1
ATOM 1302 O O . VAL A 1 163 ? -3.817 -8.198 12.073 1.00 94.56 163 VAL A O 1
ATOM 1305 N N . GLN A 1 164 ? -2.939 -9.509 13.675 1.00 94.50 164 GLN A N 1
ATOM 1306 C CA . GLN A 1 164 ? -1.594 -9.562 13.123 1.00 94.50 164 GLN A CA 1
ATOM 1307 C C . GLN A 1 164 ? -1.351 -10.885 12.416 1.00 94.50 164 GLN A C 1
ATOM 1309 O O . GLN A 1 164 ? -1.827 -11.939 12.849 1.00 94.50 164 GLN A O 1
ATOM 1314 N N . PHE A 1 165 ? -0.580 -10.812 11.336 1.00 94.69 165 PHE A N 1
ATOM 1315 C CA . PHE A 1 165 ? -0.283 -11.945 10.480 1.00 94.69 165 PHE A CA 1
ATOM 1316 C C . PHE A 1 165 ? 1.209 -12.038 10.197 1.00 94.69 165 PHE A C 1
ATOM 1318 O O . PHE A 1 165 ? 1.875 -11.048 9.881 1.00 94.69 165 PHE A O 1
ATOM 1325 N N . TRP A 1 166 ? 1.707 -13.264 10.241 1.00 97.88 166 TRP A N 1
ATOM 1326 C CA . TRP A 1 166 ? 3.052 -13.647 9.858 1.00 97.88 166 TRP A CA 1
ATOM 1327 C C . TRP A 1 166 ? 2.983 -14.792 8.859 1.00 97.88 166 TRP A C 1
ATOM 1329 O O . TRP A 1 166 ? 1.982 -15.496 8.774 1.00 97.88 166 TRP A O 1
ATOM 1339 N N . CYS A 1 167 ? 4.043 -14.986 8.091 1.00 96.75 167 CYS A N 1
ATOM 1340 C CA . CYS A 1 167 ? 4.083 -16.002 7.052 1.00 96.75 167 CYS A CA 1
ATOM 1341 C C . CYS A 1 167 ? 5.463 -16.641 6.943 1.00 96.75 167 CYS A C 1
ATOM 1343 O O . CYS A 1 167 ? 6.483 -16.008 7.234 1.00 96.75 167 CYS A O 1
ATOM 1345 N N . LYS A 1 168 ? 5.495 -17.877 6.452 1.00 97.31 168 LYS A N 1
ATOM 1346 C CA . LYS A 1 168 ? 6.724 -18.587 6.089 1.00 97.31 168 LYS A CA 1
ATOM 1347 C C . LYS A 1 168 ? 6.459 -19.567 4.938 1.00 97.31 168 LYS A C 1
ATOM 1349 O O . LYS A 1 168 ? 5.341 -20.068 4.817 1.00 97.31 168 LYS A O 1
ATOM 1354 N N . PRO A 1 169 ? 7.455 -19.847 4.084 1.00 97.62 169 PRO A N 1
ATOM 1355 C CA . PRO A 1 169 ? 7.392 -20.970 3.158 1.00 97.62 169 PRO A CA 1
ATOM 1356 C C . PRO A 1 169 ? 7.355 -22.313 3.887 1.00 97.62 169 PRO A C 1
ATOM 1358 O O . PRO A 1 169 ? 8.049 -22.510 4.888 1.00 97.62 169 PRO A O 1
ATOM 1361 N N . ASN A 1 170 ? 6.637 -23.275 3.313 1.00 96.31 170 ASN A N 1
ATOM 1362 C CA . ASN A 1 170 ? 6.694 -24.662 3.761 1.00 96.31 170 ASN A CA 1
ATOM 1363 C C . ASN A 1 170 ? 7.985 -25.325 3.273 1.00 96.31 170 ASN A C 1
ATOM 1365 O O . ASN A 1 170 ? 8.648 -24.848 2.352 1.00 96.31 170 ASN A O 1
ATOM 1369 N N . ARG A 1 171 ? 8.353 -26.466 3.867 1.00 94.25 171 ARG A N 1
ATOM 1370 C CA . ARG A 1 171 ? 9.591 -27.188 3.510 1.00 94.25 171 ARG A CA 1
ATOM 1371 C C . ARG A 1 171 ? 9.631 -27.689 2.064 1.00 94.25 171 ARG A C 1
ATOM 1373 O O . ARG A 1 171 ? 10.708 -27.985 1.553 1.00 94.25 171 ARG A O 1
ATOM 1380 N N . ASP A 1 172 ? 8.481 -27.831 1.418 1.00 93.44 172 ASP A N 1
ATOM 1381 C CA . ASP A 1 172 ? 8.364 -28.201 0.008 1.00 93.44 172 ASP A CA 1
ATOM 1382 C C . ASP A 1 172 ? 8.558 -27.005 -0.941 1.00 93.44 172 ASP A C 1
ATOM 1384 O O . ASP A 1 172 ? 8.761 -27.215 -2.144 1.00 93.44 172 ASP A O 1
ATOM 1388 N N . PHE A 1 173 ? 8.559 -25.772 -0.421 1.00 95.94 173 PHE A N 1
ATOM 1389 C CA . PHE A 1 173 ? 8.744 -24.567 -1.216 1.00 95.94 173 PHE A CA 1
ATOM 1390 C C . PHE A 1 173 ? 10.158 -24.463 -1.795 1.00 95.94 173 PHE A C 1
ATOM 1392 O O . PHE A 1 173 ? 11.163 -24.535 -1.080 1.00 95.94 173 PHE A O 1
ATOM 1399 N N . HIS A 1 174 ? 10.244 -24.236 -3.102 1.00 95.44 174 HIS A N 1
ATOM 1400 C CA . HIS A 1 174 ? 11.498 -23.975 -3.799 1.00 95.44 174 HIS A CA 1
ATOM 1401 C C . HIS A 1 174 ? 11.280 -23.148 -5.065 1.00 95.44 174 HIS A C 1
ATOM 1403 O O . HIS A 1 174 ? 10.239 -23.219 -5.725 1.00 95.44 174 HIS A O 1
ATOM 1409 N N . PHE A 1 175 ? 12.317 -22.409 -5.449 1.00 95.38 175 PHE A N 1
ATOM 1410 C CA . PHE A 1 175 ? 12.377 -21.782 -6.761 1.00 95.38 175 PHE A CA 1
ATOM 1411 C C . PHE A 1 175 ? 12.969 -22.741 -7.802 1.00 95.38 175 PHE A C 1
ATOM 1413 O O . PHE A 1 175 ? 13.591 -23.761 -7.490 1.00 95.38 175 PHE A O 1
ATOM 1420 N N . SER A 1 176 ? 12.777 -22.430 -9.079 1.00 92.81 176 SER A N 1
ATOM 1421 C CA . SER A 1 176 ? 13.367 -23.156 -10.203 1.00 92.81 176 SER A CA 1
ATOM 1422 C C . SER A 1 176 ? 13.771 -22.176 -11.303 1.00 92.81 176 SER A C 1
ATOM 1424 O O . SER A 1 176 ? 13.072 -21.195 -11.550 1.00 92.81 176 SER A O 1
ATOM 1426 N N . TYR A 1 177 ? 14.892 -22.477 -11.969 1.00 90.50 177 TYR A N 1
ATOM 1427 C CA . TYR A 1 177 ? 15.512 -21.677 -13.036 1.00 90.50 177 TYR A CA 1
ATOM 1428 C C . TYR A 1 177 ? 15.837 -20.236 -12.628 1.00 90.50 177 TYR A C 1
ATOM 1430 O O . TYR A 1 177 ? 14.963 -19.374 -12.554 1.00 90.50 177 TYR A O 1
ATOM 1438 N N . MET A 1 178 ? 17.124 -19.967 -12.398 1.00 91.12 178 MET A N 1
ATOM 1439 C CA . MET A 1 178 ? 17.597 -18.601 -12.186 1.00 91.12 178 MET A CA 1
ATOM 1440 C C . MET A 1 178 ? 17.428 -17.771 -13.456 1.00 91.12 178 MET A C 1
ATOM 1442 O O . MET A 1 178 ? 17.560 -18.274 -14.573 1.00 91.12 178 MET A O 1
ATOM 1446 N N . ARG A 1 179 ? 17.189 -16.483 -13.264 1.00 85.62 179 ARG A N 1
ATOM 1447 C CA . ARG A 1 179 ? 17.223 -15.469 -14.306 1.00 85.62 179 ARG A CA 1
ATOM 1448 C C . ARG A 1 179 ? 18.027 -14.287 -13.819 1.00 85.62 179 ARG A C 1
ATOM 1450 O O . ARG A 1 179 ? 18.133 -14.056 -12.617 1.00 85.62 179 ARG A O 1
ATOM 1457 N N . ILE A 1 180 ? 18.561 -13.524 -14.764 1.00 83.19 180 ILE A N 1
ATOM 1458 C CA . ILE A 1 180 ? 19.129 -12.221 -14.438 1.00 83.19 180 ILE A CA 1
ATOM 1459 C C . ILE A 1 180 ? 18.002 -11.419 -13.776 1.00 83.19 180 ILE A C 1
ATOM 1461 O O . ILE A 1 180 ? 16.928 -11.332 -14.390 1.00 83.19 180 ILE A O 1
ATOM 1465 N N . PRO A 1 181 ? 18.194 -10.903 -12.544 1.00 68.94 181 PRO A N 1
ATOM 1466 C CA . PRO A 1 181 ? 17.205 -10.045 -11.923 1.00 68.94 181 PRO A CA 1
ATOM 1467 C C . PRO A 1 181 ? 16.821 -8.982 -12.935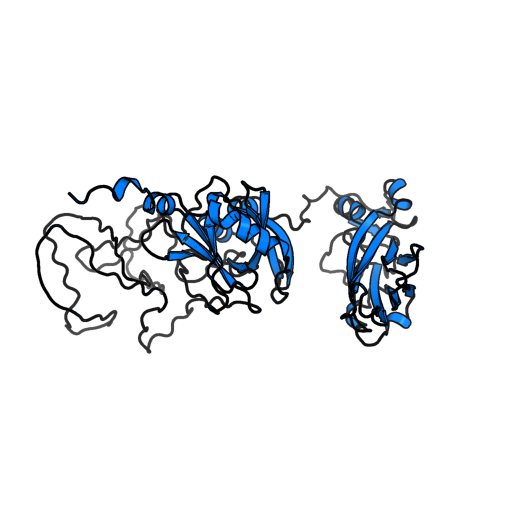 1.00 68.94 181 PRO A C 1
ATOM 1469 O O . PRO A 1 181 ? 17.665 -8.228 -13.426 1.00 68.94 181 PRO A O 1
ATOM 1472 N N . LYS A 1 182 ? 15.533 -8.938 -13.265 1.00 56.28 182 LYS A N 1
ATOM 1473 C CA . LYS A 1 182 ? 15.000 -7.727 -13.866 1.00 56.28 182 LYS A CA 1
ATOM 1474 C C . LYS A 1 182 ? 15.336 -6.601 -12.882 1.00 56.28 182 LYS A C 1
ATOM 1476 O O . LYS A 1 182 ? 15.228 -6.849 -11.674 1.00 56.28 182 LYS A O 1
ATOM 1481 N N . PRO A 1 183 ? 15.734 -5.401 -13.346 1.00 49.97 183 PRO A N 1
ATOM 1482 C CA . PRO A 1 183 ? 15.624 -4.217 -12.501 1.00 49.97 183 PRO A CA 1
ATOM 1483 C C . PRO A 1 183 ? 14.265 -4.319 -11.820 1.00 49.97 183 PRO A C 1
ATOM 1485 O O . PRO A 1 183 ? 13.291 -4.629 -12.510 1.00 49.97 183 PRO A O 1
ATOM 1488 N N . ILE A 1 184 ? 14.230 -4.260 -10.489 1.00 45.06 184 ILE A N 1
ATOM 1489 C CA . ILE A 1 184 ? 13.004 -4.485 -9.728 1.00 45.06 184 ILE A CA 1
ATOM 1490 C C . ILE A 1 184 ? 11.999 -3.431 -10.195 1.00 45.06 184 ILE A C 1
ATOM 1492 O O . ILE A 1 184 ? 11.958 -2.319 -9.693 1.00 45.06 184 ILE A O 1
ATOM 1496 N N . GLU A 1 185 ? 11.171 -3.772 -11.174 1.00 43.97 185 GLU A N 1
ATOM 1497 C CA . GLU A 1 185 ? 9.959 -3.039 -11.492 1.00 43.97 185 GLU A CA 1
ATOM 1498 C C . GLU A 1 185 ? 8.894 -3.532 -10.510 1.00 43.97 185 GLU A C 1
ATOM 1500 O O . GLU A 1 185 ? 7.936 -4.182 -10.916 1.00 43.97 185 GLU A O 1
ATOM 1505 N N . ARG A 1 186 ? 9.124 -3.375 -9.196 1.00 36.47 186 ARG A N 1
ATOM 1506 C CA . ARG A 1 186 ? 8.144 -3.685 -8.137 1.00 36.47 186 ARG A CA 1
ATOM 1507 C C . ARG A 1 186 ? 8.570 -3.156 -6.766 1.00 36.47 186 ARG A C 1
ATOM 1509 O O . ARG A 1 186 ? 8.957 -3.877 -5.858 1.00 36.47 186 ARG A O 1
ATOM 1516 N N . SER A 1 187 ? 8.385 -1.863 -6.623 1.00 38.38 187 SER A N 1
ATOM 1517 C CA . SER A 1 187 ? 7.626 -1.283 -5.526 1.00 38.38 187 SER A CA 1
ATOM 1518 C C . SER A 1 187 ? 6.735 -0.247 -6.200 1.00 38.38 187 SER A C 1
ATOM 1520 O O . SER A 1 187 ? 7.016 0.188 -7.319 1.00 38.38 187 SER A O 1
ATOM 1522 N N . ALA A 1 188 ? 5.688 0.192 -5.531 1.00 49.88 188 ALA A N 1
ATOM 1523 C CA . ALA A 1 188 ? 5.106 1.492 -5.796 1.00 49.88 188 ALA A CA 1
ATOM 1524 C C . ALA A 1 188 ? 6.126 2.615 -5.466 1.00 49.88 188 ALA A C 1
ATOM 1526 O O . ALA A 1 188 ? 5.822 3.577 -4.776 1.00 49.88 188 ALA A O 1
ATOM 1527 N N . GLU A 1 189 ? 7.376 2.481 -5.907 1.00 59.94 189 GLU A N 1
ATOM 1528 C CA . GLU A 1 189 ? 8.357 3.538 -5.871 1.00 59.94 189 GLU A CA 1
ATOM 1529 C C . GLU A 1 189 ? 7.880 4.564 -6.879 1.00 59.94 189 GLU A C 1
ATOM 1531 O O . GLU A 1 189 ? 7.724 4.312 -8.077 1.00 59.94 189 GLU A O 1
ATOM 1536 N N . VAL A 1 190 ? 7.549 5.727 -6.343 1.00 73.62 190 VAL A N 1
ATOM 1537 C CA . VAL A 1 190 ? 7.314 6.915 -7.140 1.00 73.62 190 VAL A CA 1
ATOM 1538 C C . VAL A 1 190 ? 8.504 7.076 -8.074 1.00 73.62 190 VAL A C 1
ATOM 1540 O O . VAL A 1 190 ? 9.639 7.041 -7.588 1.00 73.62 190 VAL A O 1
ATOM 1543 N N . PRO A 1 191 ? 8.292 7.279 -9.388 1.00 85.31 191 PRO A N 1
ATOM 1544 C CA . PRO A 1 191 ? 9.378 7.582 -10.300 1.00 85.31 191 PRO A CA 1
ATOM 1545 C C . PRO A 1 191 ? 10.225 8.683 -9.676 1.00 85.31 191 PRO A C 1
ATOM 1547 O O . PRO A 1 191 ? 9.665 9.694 -9.263 1.00 85.31 191 PRO A O 1
ATOM 1550 N N . ALA A 1 192 ? 11.544 8.504 -9.573 1.00 82.44 192 ALA A N 1
ATOM 1551 C CA . ALA A 1 192 ? 12.394 9.417 -8.798 1.00 82.44 192 ALA A CA 1
ATOM 1552 C C . ALA A 1 192 ? 12.149 10.896 -9.149 1.00 82.44 192 ALA A C 1
ATOM 1554 O O . ALA A 1 192 ? 12.119 11.758 -8.283 1.00 82.44 192 ALA A O 1
ATOM 1555 N N . ALA A 1 193 ? 11.859 11.177 -10.420 1.00 85.38 193 ALA A N 1
ATOM 1556 C CA . ALA A 1 193 ? 11.522 12.516 -10.875 1.00 85.38 193 ALA A CA 1
ATOM 1557 C C . ALA A 1 193 ? 10.150 13.039 -10.416 1.00 85.38 193 ALA A C 1
ATOM 1559 O O . ALA A 1 193 ? 10.014 14.243 -10.237 1.00 85.38 193 ALA A O 1
ATOM 1560 N N . LEU A 1 194 ? 9.155 12.173 -10.200 1.00 89.31 194 LEU A N 1
ATOM 1561 C CA . LEU A 1 194 ? 7.907 12.542 -9.526 1.00 89.31 194 LEU A CA 1
ATOM 1562 C C . LEU A 1 194 ? 8.151 12.809 -8.035 1.00 89.31 194 LEU A C 1
ATOM 1564 O O . LEU A 1 194 ? 7.605 13.771 -7.512 1.00 89.31 194 LEU A O 1
ATOM 1568 N N . ALA A 1 195 ? 9.003 12.019 -7.374 1.00 86.75 195 ALA A N 1
ATOM 1569 C CA . ALA A 1 195 ? 9.358 12.250 -5.974 1.00 86.75 195 ALA A CA 1
ATOM 1570 C C . ALA A 1 195 ? 10.077 13.596 -5.808 1.00 86.75 195 ALA A C 1
ATOM 1572 O O . ALA A 1 195 ? 9.705 14.384 -4.949 1.00 86.75 195 ALA A O 1
ATOM 1573 N N . THR A 1 196 ? 11.033 13.907 -6.689 1.00 87.31 196 THR A N 1
ATOM 1574 C CA . THR A 1 196 ? 11.704 15.214 -6.722 1.00 87.31 196 THR A CA 1
ATOM 1575 C C . THR A 1 196 ? 10.744 16.353 -7.068 1.00 87.31 196 THR A C 1
ATOM 1577 O O . THR A 1 196 ? 10.814 17.402 -6.449 1.00 87.31 196 THR A O 1
ATOM 1580 N N . ALA A 1 197 ? 9.819 16.167 -8.017 1.00 89.56 197 ALA A N 1
ATOM 1581 C CA . ALA A 1 197 ? 8.840 17.201 -8.374 1.00 89.56 197 ALA A CA 1
ATOM 1582 C C . ALA A 1 197 ? 7.804 17.485 -7.267 1.00 89.56 197 ALA A C 1
ATOM 1584 O O . ALA A 1 197 ? 7.074 18.470 -7.359 1.00 89.56 197 ALA A O 1
ATOM 1585 N N . LEU A 1 198 ? 7.725 16.615 -6.257 1.00 91.50 198 LEU A N 1
ATOM 1586 C CA . LEU A 1 198 ? 6.850 16.718 -5.088 1.00 91.50 198 LEU A CA 1
ATOM 1587 C C . LEU A 1 198 ? 7.612 16.958 -3.773 1.00 91.50 198 LEU A C 1
ATOM 1589 O O . LEU A 1 198 ? 6.998 17.023 -2.703 1.00 91.50 198 LEU A O 1
ATOM 1593 N N . ASP A 1 199 ? 8.935 17.093 -3.848 1.00 89.44 199 ASP A N 1
ATOM 1594 C CA . ASP A 1 199 ? 9.775 17.585 -2.766 1.00 89.44 199 ASP A CA 1
ATOM 1595 C C . ASP A 1 199 ? 10.053 19.061 -3.021 1.00 89.44 199 ASP A C 1
ATOM 1597 O O . ASP A 1 199 ? 10.932 19.421 -3.801 1.00 89.44 199 ASP A O 1
ATOM 1601 N N . PHE A 1 200 ? 9.255 19.921 -2.399 1.00 87.12 200 PHE A N 1
ATOM 1602 C CA . PHE A 1 200 ? 9.349 21.357 -2.610 1.00 87.12 200 PHE A CA 1
ATOM 1603 C C . PHE A 1 200 ? 10.358 22.013 -1.658 1.00 87.12 200 PHE A C 1
ATOM 1605 O O . PHE A 1 200 ? 10.582 23.221 -1.734 1.00 87.12 200 PHE A O 1
ATOM 1612 N N . TYR A 1 201 ? 10.977 21.242 -0.758 1.00 83.94 201 TYR A N 1
ATOM 1613 C CA . TYR A 1 201 ? 11.839 21.777 0.285 1.00 83.94 201 TYR A CA 1
ATOM 1614 C C . TYR A 1 201 ? 13.024 22.565 -0.280 1.00 83.94 201 TYR A C 1
ATOM 1616 O O . TYR A 1 201 ? 13.855 22.032 -1.015 1.00 83.94 201 TYR A O 1
ATOM 1624 N N . GLY A 1 202 ? 13.111 23.848 0.076 1.00 73.50 202 GLY A N 1
ATOM 1625 C CA . GLY A 1 202 ? 14.184 24.735 -0.385 1.00 73.50 202 GLY A CA 1
ATOM 1626 C C . GLY A 1 202 ? 14.159 25.052 -1.888 1.00 73.50 202 GLY A C 1
ATOM 1627 O O . GLY A 1 202 ? 15.102 25.660 -2.394 1.00 73.50 202 GLY A O 1
ATOM 1628 N N . THR A 1 203 ? 13.096 24.678 -2.605 1.00 73.56 203 THR A N 1
ATOM 1629 C CA . THR A 1 203 ? 12.927 24.950 -4.038 1.00 73.56 203 THR A CA 1
ATOM 1630 C C . THR A 1 203 ? 11.662 25.756 -4.269 1.00 73.56 203 THR A C 1
ATOM 1632 O O . THR A 1 203 ? 10.620 25.376 -3.759 1.00 73.56 203 THR A O 1
ATOM 1635 N N . THR A 1 204 ? 11.725 26.815 -5.076 1.00 76.81 204 THR A N 1
ATOM 1636 C CA . THR A 1 204 ? 10.525 27.544 -5.514 1.00 76.81 204 THR A CA 1
ATOM 1637 C C . THR A 1 204 ? 10.025 26.907 -6.810 1.00 76.81 204 THR A C 1
ATOM 1639 O O . THR A 1 204 ? 10.652 27.130 -7.852 1.00 76.81 204 THR A O 1
ATOM 1642 N N . PRO A 1 205 ? 8.938 26.115 -6.796 1.00 78.62 205 PRO A N 1
ATOM 1643 C CA . PRO A 1 205 ? 8.473 25.422 -7.991 1.00 78.62 205 PRO A CA 1
ATOM 1644 C C . PRO A 1 205 ? 8.008 26.439 -9.030 1.00 78.62 205 PRO A C 1
ATOM 1646 O O . PRO A 1 205 ? 7.446 27.483 -8.687 1.00 78.62 205 PRO A O 1
ATOM 1649 N N . GLY A 1 206 ? 8.240 26.162 -10.309 1.00 76.69 206 GLY A N 1
ATOM 1650 C CA . GLY A 1 206 ? 7.798 27.054 -11.370 1.00 76.69 206 GLY A CA 1
ATOM 1651 C C . GLY A 1 206 ? 6.282 27.004 -11.546 1.00 76.69 206 GLY A C 1
ATOM 1652 O O . GLY A 1 206 ? 5.654 25.952 -11.427 1.00 76.69 206 GLY A O 1
ATOM 1653 N N . SER A 1 207 ? 5.682 28.128 -11.912 1.00 73.75 207 SER A N 1
ATOM 1654 C CA . SER A 1 207 ? 4.346 28.137 -12.497 1.00 73.75 207 SER A CA 1
ATOM 1655 C C . SER A 1 207 ? 4.370 27.552 -13.910 1.00 73.75 207 SER A C 1
ATOM 1657 O O . SER A 1 207 ? 5.301 27.840 -14.672 1.00 73.75 207 SER A O 1
ATOM 1659 N N . PRO A 1 208 ? 3.340 26.790 -14.321 1.00 64.19 208 PRO A N 1
ATOM 1660 C CA . PRO A 1 208 ? 3.151 26.431 -15.725 1.00 64.19 208 PRO A CA 1
ATOM 1661 C C . PRO A 1 208 ? 3.061 27.656 -16.658 1.00 64.19 208 PRO A C 1
ATOM 1663 O O . PRO A 1 208 ? 3.399 27.542 -17.838 1.00 64.19 208 PRO A O 1
ATOM 1666 N N . LEU A 1 209 ? 2.662 28.821 -16.127 1.00 65.56 209 LEU A N 1
ATOM 1667 C CA . LEU A 1 209 ? 2.797 30.126 -16.777 1.00 65.56 209 LEU A CA 1
ATOM 1668 C C . LEU A 1 209 ? 4.215 30.651 -16.515 1.00 65.56 209 LEU A C 1
ATOM 1670 O O . LEU A 1 209 ? 4.557 31.012 -15.390 1.00 65.56 209 LEU A O 1
ATOM 1674 N N . GLN A 1 210 ? 5.063 30.664 -17.543 1.00 60.00 210 GLN A N 1
ATOM 1675 C CA . GLN A 1 210 ? 6.469 31.064 -17.413 1.00 60.00 210 GLN A CA 1
ATOM 1676 C C . GLN A 1 210 ? 6.624 32.435 -16.710 1.00 60.00 210 GLN A C 1
ATOM 1678 O O . GLN A 1 210 ? 5.856 33.355 -16.979 1.00 60.00 210 GLN A O 1
ATOM 1683 N N . ASN A 1 211 ? 7.661 32.562 -15.865 1.00 65.31 211 ASN A N 1
ATOM 1684 C CA . ASN A 1 211 ? 8.108 33.751 -15.102 1.00 65.31 211 ASN A CA 1
ATOM 1685 C C . ASN A 1 211 ? 7.560 33.964 -13.679 1.00 65.31 211 ASN A C 1
ATOM 1687 O O . ASN A 1 211 ? 7.994 34.910 -13.023 1.00 65.31 211 ASN A O 1
ATOM 1691 N N . TYR A 1 212 ? 6.701 33.086 -13.155 1.00 75.75 212 TYR A N 1
ATOM 1692 C CA . TYR A 1 212 ? 6.252 33.173 -11.758 1.00 75.75 212 TYR A CA 1
ATOM 1693 C C . TYR A 1 212 ? 6.625 31.924 -10.964 1.00 75.75 212 TYR A C 1
ATOM 1695 O O . TYR A 1 212 ? 6.454 30.803 -11.439 1.00 75.75 212 TYR A O 1
ATOM 1703 N N . GLY A 1 213 ? 7.134 32.122 -9.749 1.00 81.12 213 GLY A N 1
ATOM 1704 C CA . GLY A 1 213 ? 7.296 31.048 -8.772 1.00 81.12 213 GLY A CA 1
ATOM 1705 C C . GLY A 1 213 ? 5.976 30.753 -8.063 1.00 81.12 213 GLY A C 1
ATOM 1706 O O . GLY A 1 213 ? 5.150 31.651 -7.876 1.00 81.12 213 GLY A O 1
ATOM 1707 N N . ILE A 1 214 ? 5.786 29.504 -7.666 1.00 86.06 214 ILE A N 1
ATOM 1708 C CA . ILE A 1 214 ? 4.734 29.081 -6.745 1.00 86.06 214 ILE A CA 1
ATOM 1709 C C . ILE A 1 214 ? 5.226 29.361 -5.326 1.00 86.06 214 ILE A C 1
ATOM 1711 O O . ILE A 1 214 ? 6.347 28.998 -4.985 1.00 86.06 214 ILE A O 1
ATOM 1715 N N . ASP A 1 215 ? 4.398 30.016 -4.514 1.00 85.56 215 ASP A N 1
ATOM 1716 C CA . ASP A 1 215 ? 4.743 30.375 -3.126 1.00 85.56 215 ASP A CA 1
ATOM 1717 C C . ASP A 1 215 ? 3.933 29.566 -2.109 1.00 85.56 215 ASP A C 1
ATOM 1719 O O . ASP A 1 215 ? 4.419 29.207 -1.034 1.00 85.56 215 ASP A O 1
ATOM 1723 N N . LYS A 1 216 ? 2.685 29.229 -2.459 1.00 90.38 216 LYS A N 1
ATOM 1724 C CA . LYS A 1 216 ? 1.765 28.554 -1.544 1.00 90.38 216 LYS A CA 1
ATOM 1725 C C . LYS A 1 216 ? 1.140 27.316 -2.170 1.00 90.38 216 LYS A C 1
ATOM 1727 O O . LYS A 1 216 ? 0.704 27.324 -3.319 1.00 90.38 216 LYS A O 1
ATOM 1732 N N . MET A 1 217 ? 1.027 26.266 -1.368 1.00 93.44 217 MET A N 1
ATOM 1733 C CA . MET A 1 217 ? 0.138 25.134 -1.603 1.00 93.44 217 MET A CA 1
ATOM 1734 C C . MET A 1 217 ? -1.135 25.363 -0.787 1.00 93.44 217 MET A C 1
ATOM 1736 O O . MET A 1 217 ? -1.056 25.624 0.413 1.00 93.44 217 MET A O 1
ATOM 1740 N N . LYS A 1 218 ? -2.313 25.286 -1.411 1.00 93.31 218 LYS A N 1
ATOM 1741 C CA . LYS A 1 218 ? -3.596 25.546 -0.747 1.00 93.31 218 LYS A CA 1
ATOM 1742 C C . LYS A 1 218 ? -4.508 24.335 -0.778 1.00 93.31 218 LYS A C 1
ATOM 1744 O O . LYS A 1 218 ? -4.714 23.732 -1.831 1.00 93.31 218 LYS A O 1
ATOM 1749 N N . PHE A 1 219 ? -5.104 24.022 0.366 1.00 94.06 219 PHE A N 1
ATOM 1750 C CA . PHE A 1 219 ? -6.233 23.103 0.465 1.00 94.06 219 PHE A CA 1
ATOM 1751 C C . PHE A 1 219 ? -7.503 23.935 0.435 1.00 94.06 219 PHE A C 1
ATOM 1753 O O . PHE A 1 219 ? -7.733 24.742 1.331 1.00 94.06 219 PHE A O 1
ATOM 1760 N N . LEU A 1 220 ? -8.307 23.778 -0.608 1.00 91.81 220 LEU A N 1
ATOM 1761 C CA . LEU A 1 220 ? -9.502 24.584 -0.814 1.00 91.81 220 LEU A CA 1
ATOM 1762 C C . LEU A 1 220 ? -10.719 23.991 -0.092 1.00 91.81 220 LEU A C 1
ATOM 1764 O O . LEU A 1 220 ? -10.800 22.771 0.067 1.00 91.81 220 LEU A O 1
ATOM 1768 N N . PRO A 1 221 ? -11.712 24.812 0.291 1.00 90.75 221 PRO A N 1
ATOM 1769 C CA . PRO A 1 221 ? -12.923 24.331 0.938 1.00 90.75 221 PRO A CA 1
ATOM 1770 C C . PRO A 1 221 ? -13.634 23.259 0.110 1.00 90.75 221 PRO A C 1
ATOM 1772 O O . PRO A 1 221 ? -13.794 23.390 -1.107 1.00 90.75 221 PRO A O 1
ATOM 1775 N N . ALA A 1 222 ? -14.147 22.227 0.776 1.00 88.56 222 ALA A N 1
ATOM 1776 C CA . ALA A 1 222 ? -14.915 21.161 0.133 1.00 88.56 222 ALA A CA 1
ATOM 1777 C C . ALA A 1 222 ? -16.233 21.663 -0.492 1.00 88.56 222 ALA A C 1
ATOM 1779 O O . ALA A 1 222 ? -16.900 20.912 -1.201 1.00 88.56 222 ALA A O 1
ATOM 1780 N N . SER A 1 223 ? -16.640 22.914 -0.245 1.00 86.69 223 SER A N 1
ATOM 1781 C CA . SER A 1 223 ? -17.758 23.560 -0.944 1.00 86.69 223 SER A CA 1
ATOM 1782 C C . SER A 1 223 ? -17.484 23.754 -2.442 1.00 86.69 223 SER A C 1
ATOM 1784 O O . SER A 1 223 ? -18.429 23.788 -3.230 1.00 86.69 223 SER A O 1
ATOM 1786 N N . ILE A 1 224 ? -16.217 23.803 -2.863 1.00 84.81 224 ILE A N 1
ATOM 1787 C CA . ILE A 1 224 ? -15.834 23.913 -4.273 1.00 84.81 224 ILE A CA 1
ATOM 1788 C C . ILE A 1 224 ? -15.851 22.527 -4.929 1.00 84.81 224 ILE A C 1
ATOM 1790 O O . ILE A 1 224 ? -14.859 21.812 -4.913 1.00 84.81 224 ILE A O 1
ATOM 1794 N N . LYS A 1 225 ? -16.975 22.143 -5.543 1.00 81.06 225 LYS A N 1
ATOM 1795 C CA . LYS A 1 225 ? -17.186 20.780 -6.082 1.00 81.06 225 LYS A CA 1
ATOM 1796 C C . LYS A 1 225 ? -16.525 20.486 -7.427 1.00 81.06 225 LYS A C 1
ATOM 1798 O O . LYS A 1 225 ? -16.290 19.323 -7.764 1.00 81.06 225 LYS A O 1
ATOM 1803 N N . SER A 1 226 ? -16.227 21.523 -8.194 1.00 79.38 226 SER A N 1
ATOM 1804 C CA . SER A 1 226 ? -15.564 21.405 -9.486 1.00 79.38 226 SER A CA 1
ATOM 1805 C C . SER A 1 226 ? -14.625 22.570 -9.713 1.00 79.38 226 SER A C 1
ATOM 1807 O O . SER A 1 226 ? -14.929 23.692 -9.312 1.00 79.38 226 SER A O 1
ATOM 1809 N N . SER A 1 227 ? -13.529 22.297 -10.407 1.00 72.31 227 SER A N 1
ATOM 1810 C CA . SER A 1 227 ? -12.593 23.311 -10.861 1.00 72.31 227 SER A CA 1
ATOM 1811 C C . SER A 1 227 ? -12.501 23.297 -12.380 1.00 72.31 227 SER A C 1
ATOM 1813 O O . SER A 1 227 ? -12.448 22.242 -13.015 1.00 72.31 227 SER A O 1
ATOM 1815 N N . THR A 1 228 ? -12.445 24.498 -12.938 1.00 66.19 228 THR A N 1
ATOM 1816 C CA . THR A 1 228 ? -12.040 24.772 -14.318 1.00 66.19 228 THR A CA 1
ATOM 1817 C C . THR A 1 228 ? -10.781 25.648 -14.351 1.00 66.19 228 THR A C 1
ATOM 1819 O O . THR A 1 228 ? -10.496 26.272 -15.372 1.00 66.19 228 THR A O 1
ATOM 1822 N N . TRP A 1 229 ? -10.067 25.772 -13.223 1.00 62.81 229 TRP A N 1
ATOM 1823 C CA . TRP A 1 229 ? -8.915 26.662 -13.090 1.00 62.81 229 TRP A CA 1
ATOM 1824 C C . TRP A 1 229 ? -7.767 26.235 -14.001 1.00 62.81 229 TRP A C 1
ATOM 1826 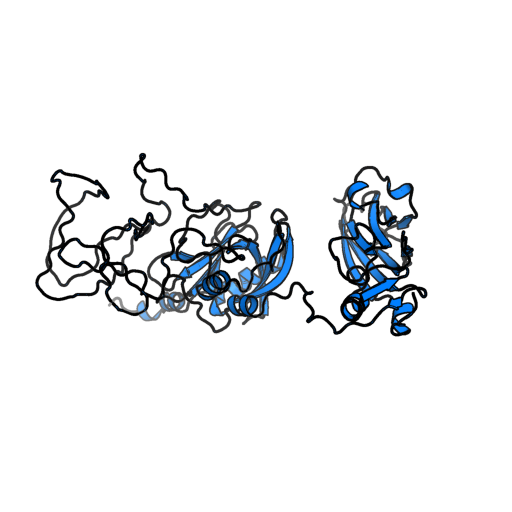O O . TRP A 1 229 ? -7.469 25.049 -14.125 1.00 62.81 229 TRP A O 1
ATOM 1836 N N . SER A 1 230 ? -7.160 27.252 -14.622 1.00 58.06 230 SER A N 1
ATOM 1837 C CA . SER A 1 230 ? -5.920 27.240 -15.399 1.00 58.06 230 SER A CA 1
ATOM 1838 C C . SER A 1 230 ? -5.534 25.874 -15.973 1.00 58.06 230 SER A C 1
ATOM 1840 O O . SER A 1 230 ? -4.632 25.194 -15.489 1.00 58.06 230 SER A O 1
ATOM 1842 N N . VAL A 1 231 ? -6.198 25.503 -17.068 1.00 58.09 231 VAL A N 1
ATOM 1843 C CA . VAL A 1 231 ? -5.807 24.359 -17.907 1.00 58.09 231 VAL A CA 1
ATOM 1844 C C . VAL A 1 231 ? -4.503 24.599 -18.678 1.00 58.09 231 VAL A C 1
ATOM 1846 O O . VAL A 1 231 ? -4.081 23.748 -19.455 1.00 58.09 231 VAL A O 1
ATOM 1849 N N . PHE A 1 232 ? -3.856 25.751 -18.486 1.00 66.06 232 PHE A N 1
ATOM 1850 C CA . PHE A 1 232 ? -2.616 26.080 -19.168 1.00 66.06 232 PHE A CA 1
ATOM 1851 C C . PHE A 1 232 ? -1.514 25.109 -18.752 1.00 66.06 232 PHE A C 1
ATOM 1853 O O . PHE A 1 232 ? -1.145 24.994 -17.585 1.00 66.06 232 PHE A O 1
ATOM 1860 N N . ARG A 1 233 ? -1.005 24.403 -19.756 1.00 72.94 233 ARG A N 1
ATOM 1861 C CA . ARG A 1 233 ? 0.055 23.400 -19.676 1.00 72.94 233 ARG A CA 1
ATOM 1862 C C . ARG A 1 233 ? -0.240 22.249 -18.704 1.00 72.94 233 ARG A C 1
ATOM 1864 O O . ARG A 1 233 ? 0.683 21.663 -18.163 1.00 72.94 233 ARG A O 1
ATOM 1871 N N . SER A 1 234 ? -1.510 21.879 -18.529 1.00 83.75 234 SER A N 1
ATOM 1872 C CA . SER A 1 234 ? -1.886 20.715 -17.714 1.00 83.75 234 SER A CA 1
ATOM 1873 C C . SER A 1 234 ? -1.852 19.411 -18.518 1.00 83.75 234 SER A C 1
ATOM 1875 O O . SER A 1 234 ? -2.244 19.373 -19.692 1.00 83.75 234 SER A O 1
ATOM 1877 N N . PHE A 1 235 ? -1.407 18.330 -17.876 1.00 89.69 235 PHE A N 1
ATOM 1878 C CA . PHE A 1 235 ? -1.329 16.992 -18.471 1.00 89.69 235 PHE A CA 1
ATOM 1879 C C . PHE A 1 235 ? -1.823 15.917 -17.499 1.00 89.69 235 PHE A C 1
ATOM 1881 O O . PHE A 1 235 ? -1.606 16.003 -16.296 1.00 89.69 235 PHE A O 1
ATOM 1888 N N . THR A 1 236 ? -2.450 14.860 -18.004 1.00 91.75 236 THR A N 1
ATOM 1889 C CA . THR A 1 236 ? -2.702 13.645 -17.220 1.00 91.75 236 THR A CA 1
ATOM 1890 C C . THR A 1 236 ? -1.373 12.992 -16.840 1.00 91.75 236 THR A C 1
ATOM 1892 O O . THR A 1 236 ? -0.397 13.145 -17.569 1.00 91.75 236 THR A O 1
ATOM 1895 N N . THR A 1 237 ? -1.362 12.131 -15.827 1.00 90.69 237 THR A N 1
ATOM 1896 C CA . THR A 1 237 ? -0.202 11.274 -15.487 1.00 90.69 237 THR A CA 1
ATOM 1897 C C . THR A 1 237 ? 0.305 10.417 -16.666 1.00 90.69 237 THR A C 1
ATOM 1899 O O . THR A 1 237 ? 1.494 10.148 -16.789 1.00 90.69 237 THR A O 1
ATOM 1902 N N . GLU A 1 238 ? -0.559 10.088 -17.630 1.00 88.56 238 GLU A N 1
ATOM 1903 C CA . GLU A 1 238 ? -0.188 9.380 -18.869 1.00 88.56 238 GLU A CA 1
ATOM 1904 C C . GLU A 1 238 ? 0.418 10.286 -19.967 1.00 88.56 238 GLU A C 1
ATOM 1906 O O . GLU A 1 238 ? 0.711 9.835 -21.079 1.00 88.56 238 GLU A O 1
ATOM 1911 N N . GLY A 1 239 ? 0.587 11.581 -19.685 1.00 88.25 239 GLY A N 1
ATOM 1912 C CA . GLY A 1 239 ? 1.071 12.596 -20.622 1.00 88.25 239 GLY A CA 1
ATOM 1913 C C . GLY A 1 239 ? 0.081 12.993 -21.716 1.00 88.25 239 GLY A C 1
ATOM 1914 O O . GLY A 1 239 ? 0.477 13.537 -22.748 1.00 88.25 239 GLY A O 1
ATOM 1915 N N . VAL A 1 240 ? -1.212 12.721 -21.522 1.00 88.38 240 VAL A N 1
ATOM 1916 C CA . VAL A 1 240 ? -2.286 13.266 -22.354 1.00 88.38 240 VAL A CA 1
ATOM 1917 C C . VAL A 1 240 ? -2.541 14.709 -21.941 1.00 88.38 240 VAL A C 1
ATOM 1919 O O . VAL A 1 240 ? -2.665 15.036 -20.766 1.00 88.38 240 VAL A O 1
ATOM 1922 N N . LYS A 1 241 ? -2.614 15.591 -22.927 1.00 84.19 241 LYS A N 1
ATOM 1923 C CA . LYS A 1 241 ? -2.869 17.014 -22.733 1.00 84.19 241 LYS A CA 1
ATOM 1924 C C . LYS A 1 241 ? -4.287 17.262 -22.207 1.00 84.19 241 LYS A C 1
ATOM 1926 O O . LYS A 1 241 ? -5.240 16.705 -22.745 1.00 84.19 241 LYS A O 1
ATOM 1931 N N . VAL A 1 242 ? -4.425 18.127 -21.201 1.00 77.44 242 VAL A N 1
ATOM 1932 C CA . VAL A 1 242 ? -5.718 18.512 -20.616 1.00 77.44 242 VAL A CA 1
ATOM 1933 C C . VAL A 1 242 ? -5.931 20.016 -20.816 1.00 77.44 242 VAL A C 1
ATOM 1935 O O . VAL A 1 242 ? -5.244 20.827 -20.210 1.00 77.44 242 VAL A O 1
ATOM 1938 N N . GLY A 1 243 ? -6.884 20.381 -21.682 1.00 67.94 243 GLY A N 1
ATOM 1939 C CA . GLY A 1 243 ? -7.267 21.764 -22.001 1.00 67.94 243 GLY A CA 1
ATOM 1940 C C . GLY A 1 243 ? -6.331 22.525 -22.960 1.00 67.94 243 GLY A C 1
ATOM 1941 O O . GLY A 1 243 ? -5.755 21.939 -23.881 1.00 67.94 243 GLY A O 1
ATOM 1942 N N . VAL A 1 244 ? -6.259 23.858 -22.827 1.00 58.91 244 VAL A N 1
ATOM 1943 C CA . VAL A 1 244 ? -5.657 24.764 -23.831 1.00 58.91 244 VAL A CA 1
ATOM 1944 C C . VAL A 1 244 ? -4.155 24.960 -23.574 1.00 58.91 244 VAL A C 1
ATOM 1946 O O . VAL A 1 244 ? -3.770 25.762 -22.728 1.00 58.91 244 VAL A O 1
ATOM 1949 N N . ASN A 1 245 ? -3.295 24.279 -24.350 1.00 52.75 245 ASN A N 1
ATOM 1950 C CA . ASN A 1 245 ? -1.827 24.478 -24.305 1.00 52.75 245 ASN A CA 1
ATOM 1951 C C . ASN A 1 245 ? -1.278 24.899 -25.671 1.00 52.75 245 ASN A C 1
ATOM 1953 O O . ASN A 1 245 ? -1.770 24.435 -26.702 1.00 52.75 245 ASN A O 1
ATOM 1957 N N . VAL A 1 246 ? -0.198 25.677 -25.676 1.00 44.84 246 VAL A N 1
ATOM 1958 C CA . VAL A 1 246 ? 0.602 25.988 -26.870 1.00 44.84 246 VAL A CA 1
ATOM 1959 C C . VAL A 1 246 ? 1.878 25.140 -26.823 1.00 44.84 246 VAL A C 1
ATOM 1961 O O . VAL A 1 246 ? 2.493 25.029 -25.766 1.00 44.84 246 VAL A O 1
ATOM 1964 N N . SER A 1 247 ? 2.253 24.493 -27.927 1.00 38.28 247 SER A N 1
ATOM 1965 C CA . SER A 1 247 ? 3.496 23.715 -28.030 1.00 38.28 247 SER A CA 1
ATOM 1966 C C . SER A 1 247 ? 4.685 24.636 -28.324 1.00 38.28 247 SER A C 1
ATOM 1968 O O . SER A 1 247 ? 4.663 25.331 -29.337 1.00 38.28 247 SER A O 1
ATOM 1970 N N . GLY A 1 248 ? 5.724 24.611 -27.483 1.00 45.91 248 GLY A N 1
ATOM 1971 C CA . GLY A 1 248 ? 6.975 25.361 -27.679 1.00 45.91 248 GLY A CA 1
ATOM 1972 C C . GLY A 1 248 ? 7.359 26.241 -26.482 1.00 45.91 248 GLY A C 1
ATOM 1973 O O . GLY A 1 248 ? 6.500 26.702 -25.738 1.00 45.91 248 GLY A O 1
ATOM 1974 N N . GLN A 1 249 ? 8.662 26.477 -26.285 1.00 39.97 249 GLN A N 1
ATOM 1975 C CA . GLN A 1 249 ? 9.209 27.284 -25.179 1.00 39.97 249 GLN A CA 1
ATOM 1976 C C . GLN A 1 249 ? 9.043 28.811 -25.351 1.00 39.97 249 GLN A C 1
ATOM 1978 O O . GLN A 1 249 ? 9.693 29.570 -24.638 1.00 39.97 249 GLN A O 1
ATOM 1983 N N . SER A 1 250 ? 8.205 29.296 -26.274 1.00 39.84 250 SER A N 1
ATOM 1984 C CA . SER A 1 250 ? 8.003 30.741 -26.442 1.00 39.84 250 SER A CA 1
ATOM 1985 C C . SER A 1 250 ? 7.235 31.337 -25.255 1.00 39.84 250 SER A C 1
ATOM 1987 O O . SER A 1 250 ? 6.332 30.674 -24.733 1.00 39.84 250 SER A O 1
ATOM 1989 N N . PRO A 1 251 ? 7.528 32.587 -24.859 1.00 39.62 251 PRO A N 1
ATOM 1990 C CA . PRO A 1 251 ? 6.981 33.167 -23.645 1.00 39.62 251 PRO A CA 1
ATOM 1991 C C . PRO A 1 251 ? 5.454 33.280 -23.717 1.00 39.62 251 PRO A C 1
ATOM 1993 O O . PRO A 1 251 ? 4.888 33.919 -24.605 1.00 39.62 251 PRO A O 1
ATOM 1996 N N . GLN A 1 252 ? 4.783 32.619 -22.776 1.00 44.56 252 GLN A N 1
ATOM 1997 C CA . GLN A 1 252 ? 3.330 32.662 -22.634 1.00 44.56 252 GLN A CA 1
ATOM 1998 C C . GLN A 1 252 ? 2.914 34.033 -22.075 1.00 44.56 252 GLN A C 1
ATOM 2000 O O . GLN A 1 252 ? 3.500 34.499 -21.102 1.00 44.56 252 GLN A O 1
ATOM 2005 N N . GLY A 1 253 ? 1.914 34.677 -22.691 1.00 41.03 253 GLY A N 1
ATOM 2006 C CA . GLY A 1 253 ? 1.372 35.971 -22.244 1.00 41.03 253 GLY A CA 1
ATOM 2007 C C . GLY A 1 253 ? 1.707 37.192 -23.112 1.00 41.03 253 GLY A C 1
ATOM 2008 O O . GLY A 1 253 ? 1.359 38.304 -22.728 1.00 41.03 253 GLY A O 1
ATOM 2009 N N . PHE A 1 254 ? 2.336 37.024 -24.280 1.00 37.38 254 PHE A N 1
ATOM 2010 C CA . PHE A 1 254 ? 2.637 38.140 -25.185 1.00 37.38 254 PHE A CA 1
ATOM 2011 C C . PHE A 1 254 ? 1.678 38.199 -26.378 1.00 37.38 254 PHE A C 1
ATOM 2013 O O . PHE A 1 254 ? 1.577 37.253 -27.157 1.00 37.38 254 PHE A O 1
ATOM 2020 N N . PHE A 1 255 ? 1.027 39.349 -26.561 1.00 36.56 255 PHE A N 1
ATOM 2021 C CA . PHE A 1 255 ? 0.403 39.717 -27.829 1.00 36.56 255 PHE A CA 1
ATOM 2022 C C . PHE A 1 255 ? 1.426 40.484 -28.670 1.00 36.56 255 PHE A C 1
ATOM 2024 O O . PHE A 1 255 ? 1.905 41.538 -28.255 1.00 36.56 255 PHE A O 1
ATOM 2031 N N . PHE A 1 256 ? 1.740 39.984 -29.863 1.00 32.09 256 PHE A N 1
ATOM 2032 C CA . PHE A 1 256 ? 2.439 40.765 -30.881 1.00 32.09 256 PHE A CA 1
ATOM 2033 C C . PHE A 1 256 ? 1.403 41.271 -31.884 1.00 32.09 256 PHE A C 1
ATOM 2035 O O . PHE A 1 256 ? 0.873 40.502 -32.683 1.00 32.09 256 PHE A O 1
ATOM 2042 N N . LEU A 1 257 ? 1.090 42.565 -31.831 1.00 32.50 257 LEU A N 1
ATOM 2043 C CA . LEU A 1 257 ? 0.309 43.236 -32.868 1.00 32.50 257 LEU A CA 1
ATOM 2044 C C . LEU A 1 257 ? 1.271 43.709 -33.963 1.00 32.50 257 LEU A C 1
ATOM 2046 O O . LEU A 1 257 ? 1.971 44.704 -33.789 1.00 32.50 257 LEU A O 1
ATOM 2050 N N . ALA A 1 258 ? 1.311 42.998 -35.090 1.00 28.73 258 ALA A N 1
ATOM 2051 C CA . ALA A 1 258 ? 1.886 43.519 -36.328 1.00 28.73 258 ALA A CA 1
ATOM 2052 C C . ALA A 1 258 ? 0.770 44.163 -37.162 1.00 28.73 258 ALA A C 1
ATOM 2054 O O . ALA A 1 258 ? -0.314 43.596 -37.320 1.00 28.73 258 ALA A O 1
ATOM 2055 N N . ARG A 1 259 ? 1.016 45.372 -37.675 1.00 31.88 259 ARG A N 1
ATOM 2056 C CA . ARG A 1 259 ? 0.064 46.105 -38.513 1.00 31.88 259 ARG A CA 1
ATOM 2057 C C . ARG A 1 259 ? 0.112 45.514 -39.926 1.00 31.88 259 ARG A C 1
ATOM 2059 O O . ARG A 1 259 ? 1.020 45.832 -40.676 1.00 31.88 259 ARG A O 1
ATOM 2066 N N . GLU A 1 260 ? -0.843 44.627 -40.195 1.00 31.77 260 GLU A N 1
ATOM 2067 C CA . GLU A 1 260 ? -1.370 44.117 -41.476 1.00 31.77 260 GLU A CA 1
ATOM 2068 C C . GLU A 1 260 ? -1.594 42.600 -41.412 1.00 31.77 260 GLU A C 1
ATOM 2070 O O . GLU A 1 260 ? -0.719 41.809 -41.064 1.00 31.77 260 GLU A O 1
ATOM 2075 N N . TYR A 1 261 ? -2.832 42.202 -41.705 1.00 39.88 261 TYR A N 1
ATOM 2076 C CA . TYR A 1 261 ? -3.353 40.857 -41.503 1.00 39.88 261 TYR A CA 1
ATOM 2077 C C . TYR A 1 261 ? -2.685 39.838 -42.432 1.00 39.88 261 TYR A C 1
ATOM 2079 O O . TYR A 1 261 ? -3.121 39.639 -43.564 1.00 39.88 261 TYR A O 1
ATOM 2087 N N . LYS A 1 262 ? -1.680 39.129 -41.914 1.00 28.02 262 LYS A N 1
ATOM 2088 C CA . LYS A 1 262 ? -1.341 37.752 -42.300 1.00 28.02 262 LYS A CA 1
ATOM 2089 C C . LYS A 1 262 ? -0.732 37.030 -41.100 1.00 28.02 262 LYS A C 1
ATOM 2091 O O . LYS A 1 262 ? 0.364 37.354 -40.657 1.00 28.02 262 LYS A O 1
ATOM 2096 N N . TYR A 1 263 ? -1.463 36.051 -40.574 1.00 33.97 263 TYR A N 1
ATOM 2097 C CA . TYR A 1 263 ? -0.990 35.176 -39.504 1.00 33.97 263 TYR A CA 1
ATOM 2098 C C . TYR A 1 263 ? 0.108 34.251 -40.044 1.00 33.97 263 TYR A C 1
ATOM 2100 O O . TYR A 1 263 ? -0.119 33.522 -41.010 1.00 33.97 263 TYR A O 1
ATOM 2108 N N . VAL A 1 264 ? 1.290 34.282 -39.425 1.00 30.44 264 VAL A N 1
ATOM 2109 C CA . VAL A 1 264 ? 2.413 33.380 -39.728 1.00 30.44 264 VAL A CA 1
ATOM 2110 C C . VAL A 1 264 ? 2.683 32.531 -38.481 1.00 30.44 264 VAL A C 1
ATOM 2112 O O . VAL A 1 264 ? 2.868 33.107 -37.407 1.00 30.44 264 VAL A O 1
ATOM 2115 N N . PRO A 1 265 ? 2.679 31.188 -38.565 1.00 33.91 265 PRO A N 1
ATOM 2116 C CA . PRO A 1 265 ? 3.028 30.348 -37.426 1.00 33.91 265 PRO A CA 1
ATOM 2117 C C . PRO A 1 265 ? 4.528 30.460 -37.119 1.00 33.91 265 PRO A C 1
ATOM 2119 O O . PRO A 1 265 ? 5.356 30.439 -38.027 1.00 33.91 265 PRO A O 1
ATOM 2122 N N . LEU A 1 266 ? 4.876 30.551 -35.834 1.00 34.56 266 LEU A N 1
ATOM 2123 C CA . LEU A 1 266 ? 6.258 30.435 -35.367 1.00 34.56 266 LEU A CA 1
ATOM 2124 C C . LEU A 1 266 ? 6.654 28.954 -35.328 1.00 34.56 266 LEU A C 1
ATOM 2126 O O . LEU A 1 266 ? 6.053 28.175 -34.587 1.00 34.56 266 LEU A O 1
ATOM 2130 N N . THR A 1 267 ? 7.682 28.567 -36.084 1.00 39.81 267 THR A N 1
ATOM 2131 C CA . THR A 1 267 ? 8.446 27.341 -35.817 1.00 39.81 267 THR A CA 1
ATOM 2132 C C . THR A 1 267 ? 9.587 27.649 -34.847 1.00 39.81 267 THR A C 1
ATOM 2134 O O . THR A 1 267 ? 10.107 28.765 -34.800 1.00 39.81 267 THR A O 1
ATOM 2137 N N . GLY A 1 268 ? 9.944 26.665 -34.016 1.00 37.53 268 GLY A N 1
ATOM 2138 C CA . GLY A 1 268 ? 10.862 26.813 -32.876 1.00 37.53 268 GLY A CA 1
ATOM 2139 C C . GLY A 1 268 ? 12.328 27.130 -33.206 1.00 37.53 268 GLY A C 1
ATOM 2140 O O . GLY A 1 268 ? 13.161 27.077 -32.310 1.00 37.53 268 GLY A O 1
ATOM 2141 N N . ASP A 1 269 ? 12.651 27.444 -34.456 1.00 34.44 269 ASP A N 1
ATOM 2142 C CA . ASP A 1 269 ? 13.989 27.757 -34.965 1.00 34.44 269 ASP A CA 1
ATOM 2143 C C . ASP A 1 269 ? 14.144 29.218 -35.434 1.00 34.44 269 ASP A C 1
ATOM 2145 O O . ASP A 1 269 ? 15.232 29.624 -35.833 1.00 34.44 269 ASP A O 1
ATOM 2149 N N . GLY A 1 270 ? 13.081 30.029 -35.376 1.00 35.84 270 GLY A N 1
ATOM 2150 C CA . GLY A 1 270 ? 13.139 31.448 -35.743 1.00 35.84 270 GLY A CA 1
ATOM 2151 C C . GLY A 1 270 ? 13.260 31.724 -37.247 1.00 35.84 270 GLY A C 1
ATOM 2152 O O . GLY A 1 270 ? 13.573 32.853 -37.624 1.00 35.84 270 GLY A O 1
ATOM 2153 N N . SER A 1 271 ? 13.005 30.736 -38.112 1.00 30.45 271 SER A N 1
ATOM 2154 C CA . SER A 1 271 ? 12.965 30.932 -39.565 1.00 30.45 271 SER A CA 1
ATOM 2155 C C . SER A 1 271 ? 11.528 31.137 -40.077 1.00 30.45 271 SER A C 1
ATOM 2157 O O . SER A 1 271 ? 10.571 30.556 -39.570 1.00 30.45 271 SER A O 1
ATOM 2159 N N . PHE A 1 272 ? 11.358 32.008 -41.081 1.00 30.61 272 PHE A N 1
ATOM 2160 C CA . PHE A 1 272 ? 10.059 32.297 -41.699 1.00 30.61 272 PHE A CA 1
ATOM 2161 C C . PHE A 1 272 ? 9.876 31.456 -42.967 1.00 30.61 272 PHE A C 1
ATOM 2163 O O . PHE A 1 272 ? 10.626 31.621 -43.929 1.00 30.61 272 PHE A O 1
ATOM 2170 N N . ILE A 1 273 ? 8.841 30.611 -43.022 1.00 29.55 273 ILE A N 1
ATOM 2171 C CA . ILE A 1 273 ? 8.406 29.966 -44.269 1.00 29.55 273 ILE A CA 1
ATOM 2172 C C . ILE A 1 273 ? 6.947 30.333 -44.538 1.00 29.55 273 ILE A C 1
ATOM 2174 O O . ILE A 1 273 ? 6.039 29.927 -43.817 1.00 29.55 273 ILE A O 1
ATOM 2178 N N . ILE A 1 274 ? 6.711 31.074 -45.622 1.00 28.42 274 ILE A N 1
ATOM 2179 C CA . ILE A 1 274 ? 5.368 31.336 -46.142 1.00 28.42 274 ILE A CA 1
ATOM 2180 C C . ILE A 1 274 ? 4.997 30.179 -47.076 1.00 28.42 274 ILE A C 1
ATOM 2182 O O . ILE A 1 274 ? 5.542 30.068 -48.172 1.00 28.42 274 ILE A O 1
ATOM 2186 N N . LYS A 1 275 ? 4.045 29.330 -46.674 1.00 27.28 275 LYS A N 1
ATOM 2187 C CA . LYS A 1 275 ? 3.313 28.454 -47.603 1.00 27.28 275 LYS A CA 1
ATOM 2188 C C . LYS A 1 275 ? 1.822 28.806 -47.564 1.00 27.28 275 LYS A C 1
ATOM 2190 O O . LYS A 1 275 ? 1.229 28.739 -46.491 1.00 27.28 275 LYS A O 1
ATOM 2195 N N . PRO A 1 276 ? 1.200 29.186 -48.693 1.00 25.89 276 PRO A N 1
ATOM 2196 C CA . PRO A 1 276 ? -0.241 29.373 -48.756 1.00 25.89 276 PRO A CA 1
ATOM 2197 C C . PRO A 1 276 ? -0.949 28.011 -48.897 1.00 25.89 276 PRO A C 1
ATOM 2199 O O . PRO A 1 276 ? -0.487 27.157 -49.650 1.00 25.89 276 PRO A O 1
ATOM 2202 N N . ASN A 1 277 ? -2.087 27.856 -48.208 1.00 29.92 277 ASN A N 1
ATOM 2203 C CA . ASN A 1 277 ? -3.088 26.775 -48.326 1.00 29.92 277 ASN A CA 1
ATOM 2204 C C . ASN A 1 277 ? -2.945 25.508 -47.458 1.00 29.92 277 ASN A C 1
ATOM 2206 O O . ASN A 1 277 ? -3.191 24.406 -47.945 1.00 29.92 277 ASN A O 1
ATOM 2210 N N . GLN A 1 278 ? -2.696 25.642 -46.153 1.00 29.50 278 GLN A N 1
ATOM 2211 C CA . GLN A 1 278 ? -3.178 24.634 -45.194 1.00 29.50 278 GLN A CA 1
ATOM 2212 C C . GLN A 1 278 ? -3.931 25.312 -44.048 1.00 29.50 278 GLN A C 1
ATOM 2214 O O . GLN A 1 278 ? -3.354 26.070 -43.273 1.00 29.50 278 GLN A O 1
ATOM 2219 N N . ALA A 1 279 ? -5.242 25.074 -43.984 1.00 28.20 279 ALA A N 1
ATOM 2220 C CA . ALA A 1 279 ? -6.056 25.425 -42.830 1.00 28.20 279 ALA A CA 1
ATOM 2221 C C . ALA A 1 279 ? -5.719 24.446 -41.696 1.00 28.20 279 ALA A C 1
ATOM 2223 O O . ALA A 1 279 ? -5.780 23.233 -41.886 1.00 28.20 279 ALA A O 1
ATOM 2224 N N . HIS A 1 280 ? -5.325 24.978 -40.542 1.00 31.81 280 HIS A N 1
ATOM 2225 C CA . HIS A 1 280 ? -5.150 24.210 -39.316 1.00 31.81 280 HIS A CA 1
ATOM 2226 C C . HIS A 1 280 ? -6.294 24.559 -38.359 1.00 31.81 280 HIS A C 1
ATOM 2228 O O . HIS A 1 280 ? -6.400 25.704 -37.920 1.00 31.81 280 HIS A O 1
ATOM 2234 N N . ASP A 1 281 ? -7.123 23.569 -38.030 1.00 26.19 281 ASP A N 1
ATOM 2235 C CA . ASP A 1 281 ? -8.251 23.685 -37.099 1.00 26.19 281 ASP A CA 1
ATOM 2236 C C . ASP A 1 281 ? -7.777 23.611 -35.637 1.00 26.19 281 ASP A C 1
ATOM 2238 O O . ASP A 1 281 ? -7.990 22.622 -34.938 1.00 26.19 281 ASP A O 1
ATOM 2242 N N . PHE A 1 282 ? -7.104 24.658 -35.151 1.00 29.98 282 PHE A N 1
ATOM 2243 C CA . PHE A 1 282 ? -6.770 24.787 -33.728 1.00 29.98 282 PHE A CA 1
ATOM 2244 C C . PHE A 1 282 ? -7.115 26.184 -33.195 1.00 29.98 282 PHE A C 1
ATOM 2246 O O . PHE A 1 282 ? -6.757 27.182 -33.824 1.00 29.98 282 PHE A O 1
ATOM 2253 N N . PRO A 1 283 ? -7.760 26.298 -32.018 1.00 29.83 283 PRO A N 1
ATOM 2254 C CA . PRO A 1 283 ? -7.989 27.589 -31.388 1.00 29.83 283 PRO A CA 1
ATOM 2255 C C . PRO A 1 283 ? -6.670 28.129 -30.819 1.00 29.83 283 PRO A C 1
ATOM 2257 O O . PRO A 1 283 ? -6.067 27.522 -29.932 1.00 29.83 283 PRO A O 1
ATOM 2260 N N . PHE A 1 284 ? -6.229 29.285 -31.316 1.00 32.25 284 PHE A N 1
ATOM 2261 C CA . PHE A 1 284 ? -5.078 30.014 -30.784 1.00 32.25 284 PHE A CA 1
ATOM 2262 C C . PHE A 1 284 ? -5.523 31.241 -29.983 1.00 32.25 284 PHE A C 1
ATOM 2264 O O . PHE A 1 284 ? -6.314 32.048 -30.457 1.00 32.25 284 PHE A O 1
ATOM 2271 N N . MET A 1 285 ? -4.953 31.344 -28.777 1.00 29.41 285 MET A N 1
ATOM 2272 C CA . MET A 1 285 ? -4.983 32.456 -27.817 1.00 29.41 285 MET A CA 1
ATOM 2273 C C . MET A 1 285 ? -6.342 33.123 -27.539 1.00 29.41 285 MET A C 1
ATOM 2275 O O . MET A 1 285 ? -6.776 34.030 -28.238 1.00 29.41 285 MET A O 1
ATOM 2279 N N . ALA A 1 286 ? -6.910 32.787 -26.380 1.00 32.72 286 ALA A N 1
ATOM 2280 C CA . ALA A 1 286 ? -7.708 33.711 -25.585 1.00 32.72 286 ALA A CA 1
ATOM 2281 C C . ALA A 1 286 ? -7.326 33.522 -24.111 1.00 32.72 286 ALA A C 1
ATOM 2283 O O . ALA A 1 286 ? -7.315 32.403 -23.598 1.00 32.72 286 ALA A O 1
ATOM 2284 N N . SER A 1 287 ? -6.976 34.608 -23.431 1.00 36.72 287 SER A N 1
ATOM 2285 C CA . SER A 1 287 ? -6.905 34.630 -21.974 1.00 36.72 287 SER A CA 1
ATOM 2286 C C . SER A 1 287 ? -8.309 34.440 -21.405 1.00 36.72 287 SER A C 1
ATOM 2288 O O . SER A 1 287 ? -9.243 35.129 -21.805 1.00 36.72 287 SER A O 1
ATOM 2290 N N . SER A 1 288 ? -8.463 33.553 -20.431 1.00 34.62 288 SER A N 1
ATOM 2291 C CA . SER A 1 288 ? -9.731 33.298 -19.737 1.00 34.62 288 SER A CA 1
ATOM 2292 C C . SER A 1 288 ? -10.084 34.347 -18.668 1.00 34.62 288 SER A C 1
ATOM 2294 O O . SER A 1 288 ? -10.980 34.112 -17.864 1.00 34.62 288 SER A O 1
ATOM 2296 N N . PHE A 1 289 ? -9.381 35.483 -18.631 1.00 38.47 289 PHE A N 1
ATOM 2297 C CA . PHE A 1 289 ? -9.529 36.529 -17.616 1.00 38.47 289 PHE A CA 1
ATOM 2298 C C . PHE A 1 289 ? -9.961 37.850 -18.260 1.00 38.47 289 PHE A C 1
ATOM 2300 O O . PHE A 1 289 ? -9.458 38.215 -19.323 1.00 38.47 289 PHE A O 1
ATOM 2307 N N . GLY A 1 290 ? -10.867 38.581 -17.606 1.00 33.09 290 GLY A N 1
ATOM 2308 C CA . GLY A 1 290 ? -11.122 39.982 -17.934 1.00 33.09 290 GLY A CA 1
ATOM 2309 C C . GLY A 1 290 ? -9.941 40.833 -17.469 1.00 33.09 290 GLY A C 1
ATOM 2310 O O . GLY A 1 290 ? -9.661 40.892 -16.274 1.00 33.09 290 GLY A O 1
ATOM 2311 N N . TYR A 1 291 ? -9.229 41.469 -18.398 1.00 36.75 291 TYR A N 1
ATOM 2312 C CA . TYR A 1 291 ? -8.157 42.408 -18.065 1.00 36.75 291 TYR A CA 1
ATOM 2313 C C . TYR A 1 291 ? -8.726 43.820 -17.890 1.00 36.75 291 TYR A C 1
ATOM 2315 O O . TYR A 1 291 ? -9.375 44.347 -18.789 1.00 36.75 291 TYR A O 1
ATOM 2323 N N . GLY A 1 292 ? -8.457 44.442 -16.741 1.00 34.12 292 GLY A N 1
ATOM 2324 C CA . GLY A 1 292 ? -8.610 45.885 -16.537 1.00 34.12 292 GLY A CA 1
ATOM 2325 C C . GLY A 1 292 ? -7.337 46.641 -16.937 1.00 34.12 292 GLY A C 1
ATOM 2326 O O . GLY A 1 292 ? -6.235 46.104 -16.824 1.00 34.12 292 GLY A O 1
ATOM 2327 N N . TYR A 1 293 ? -7.508 47.875 -17.417 1.00 31.98 293 TYR A N 1
ATOM 2328 C CA . TYR A 1 293 ? -6.474 48.768 -17.959 1.00 31.98 293 TYR A CA 1
ATOM 2329 C C . TYR A 1 293 ? -5.203 48.884 -17.092 1.00 31.98 293 TYR A C 1
ATOM 2331 O O . TYR A 1 293 ? -5.274 49.166 -15.897 1.00 31.98 293 TYR A O 1
ATOM 2339 N N . GLY A 1 294 ? -4.035 48.726 -17.729 1.00 27.16 294 GLY A N 1
ATOM 2340 C CA . GLY A 1 294 ? -2.706 49.002 -17.170 1.00 27.16 294 GLY A CA 1
ATOM 2341 C C . GLY A 1 294 ? -2.070 50.274 -17.751 1.00 27.16 294 GLY A C 1
ATOM 2342 O O . GLY A 1 294 ? -2.494 50.784 -18.786 1.00 27.16 294 GLY A O 1
ATOM 2343 N N . VAL A 1 295 ? -1.053 50.789 -17.058 1.00 25.69 295 VAL A N 1
ATOM 2344 C CA . VAL A 1 295 ? -0.432 52.110 -17.257 1.00 25.69 295 VAL A CA 1
ATOM 2345 C C . VAL A 1 295 ? 0.330 52.226 -18.589 1.00 25.69 295 VAL A C 1
ATOM 2347 O O . VAL A 1 295 ? 1.321 51.536 -18.810 1.00 25.69 295 VAL A O 1
ATOM 2350 N N . ALA A 1 296 ? -0.065 53.190 -19.423 1.00 26.66 296 ALA A N 1
ATOM 2351 C CA . ALA A 1 296 ? 0.829 53.915 -20.328 1.00 26.66 296 ALA A CA 1
ATOM 2352 C C . ALA A 1 296 ? 0.996 55.343 -19.774 1.00 26.66 296 ALA A C 1
ATOM 2354 O O . ALA A 1 296 ? 0.050 55.891 -19.210 1.00 26.66 296 ALA A O 1
ATOM 2355 N N . TYR A 1 297 ? 2.195 55.927 -19.878 1.00 25.88 297 TYR A N 1
ATOM 2356 C CA . TYR A 1 297 ? 2.490 57.270 -19.358 1.00 25.88 297 TYR A CA 1
ATOM 2357 C C . TYR A 1 297 ? 1.426 58.308 -19.806 1.00 25.88 297 TYR A C 1
ATOM 2359 O O . TYR A 1 297 ? 1.127 58.406 -20.991 1.00 25.88 297 TYR A O 1
ATOM 2367 N N . TYR A 1 298 ? 0.867 59.018 -18.813 1.00 25.23 298 TYR A N 1
ATOM 2368 C CA . TYR A 1 298 ? -0.242 59.998 -18.786 1.00 25.23 298 TYR A CA 1
ATOM 2369 C C . TYR A 1 298 ? -0.881 60.513 -20.097 1.00 25.23 298 TYR A C 1
ATOM 2371 O O . TYR A 1 298 ? -0.234 61.210 -20.873 1.00 25.23 298 TYR A O 1
ATOM 2379 N N . LEU A 1 299 ? -2.215 60.370 -20.193 1.00 20.78 299 LEU A N 1
ATOM 2380 C CA . LEU A 1 299 ? -3.210 61.454 -20.382 1.00 20.78 299 LEU A CA 1
ATOM 2381 C C . LEU A 1 299 ? -4.643 60.908 -20.175 1.00 20.78 299 LEU A C 1
ATOM 2383 O O . LEU A 1 299 ? -4.887 59.714 -20.322 1.00 20.78 299 LEU A O 1
ATOM 2387 N N . SER A 1 300 ? -5.562 61.770 -19.734 1.00 25.72 300 SER A N 1
ATOM 2388 C CA . SER A 1 300 ? -6.828 61.417 -19.075 1.00 25.72 300 SER A CA 1
ATOM 2389 C C . SER A 1 300 ? -8.049 61.200 -19.992 1.00 25.72 300 SER A C 1
ATOM 2391 O O . SER A 1 300 ? -8.133 61.751 -21.084 1.00 25.72 300 SER A O 1
ATOM 2393 N N . ALA A 1 301 ? -9.032 60.494 -19.402 1.00 25.52 301 ALA A N 1
ATOM 2394 C CA . ALA A 1 301 ? -10.493 60.715 -19.421 1.00 25.52 301 ALA A CA 1
ATOM 2395 C C . ALA A 1 301 ? -11.434 59.716 -20.158 1.00 25.52 301 ALA A C 1
ATOM 2397 O O . ALA A 1 301 ? -11.440 59.607 -21.376 1.00 25.52 301 ALA A O 1
ATOM 2398 N N . ALA A 1 302 ? -12.323 59.144 -19.320 1.00 27.58 302 ALA A N 1
ATOM 2399 C CA . ALA A 1 302 ? -13.787 58.946 -19.419 1.00 27.58 302 ALA A CA 1
ATOM 2400 C C . ALA A 1 302 ? -14.461 57.799 -20.236 1.00 27.58 302 ALA A C 1
ATOM 2402 O O . ALA A 1 302 ? -14.475 57.797 -21.459 1.00 27.58 302 ALA A O 1
ATOM 2403 N N . ASN A 1 303 ? -15.200 56.975 -19.461 1.00 26.20 303 ASN A N 1
ATOM 2404 C CA . ASN A 1 303 ? -16.478 56.251 -19.687 1.00 26.20 303 ASN A CA 1
ATOM 2405 C C . ASN A 1 303 ? -16.592 54.978 -20.584 1.00 26.20 303 ASN A C 1
ATOM 2407 O O . ASN A 1 303 ? -16.639 55.048 -21.802 1.00 26.20 303 ASN A O 1
ATOM 2411 N N . VAL A 1 304 ? -16.743 53.842 -19.875 1.00 32.38 304 VAL A N 1
ATOM 2412 C CA . VAL A 1 304 ? -17.491 52.554 -20.035 1.00 32.38 304 VAL A CA 1
ATOM 2413 C C . VAL A 1 304 ? -18.084 52.079 -21.403 1.00 32.38 304 VAL A C 1
ATOM 2415 O O . VAL A 1 304 ? -18.996 52.718 -21.913 1.00 32.38 304 VAL A O 1
ATOM 2418 N N . GLU A 1 305 ? -17.646 50.855 -21.815 1.00 29.08 305 GLU A N 1
ATOM 2419 C CA . GLU A 1 305 ? -18.221 49.706 -22.619 1.00 29.08 305 GLU A CA 1
ATOM 2420 C C . GLU A 1 305 ? -18.773 49.919 -24.067 1.00 29.08 305 GLU A C 1
ATOM 2422 O O . GLU A 1 305 ? -19.428 50.932 -24.305 1.00 29.08 305 GLU A O 1
ATOM 2427 N N . PRO A 1 306 ? -18.570 48.983 -25.051 1.00 32.59 306 PRO A N 1
ATOM 2428 C CA . PRO A 1 306 ? -18.782 47.527 -24.901 1.00 32.59 306 PRO A CA 1
ATOM 2429 C C . PRO A 1 306 ? -17.743 46.548 -25.506 1.00 32.59 306 PRO A C 1
ATOM 2431 O O . PRO A 1 306 ? -16.951 46.869 -26.394 1.00 32.59 306 PRO A O 1
ATOM 2434 N N . PHE A 1 307 ? -17.822 45.309 -25.007 1.00 38.00 307 PHE A N 1
ATOM 2435 C CA . PHE A 1 307 ? -17.196 44.070 -25.489 1.00 38.00 307 PHE A CA 1
ATOM 2436 C C . PHE A 1 307 ? -17.921 43.439 -26.695 1.00 38.00 307 PHE A C 1
ATOM 2438 O O . PHE A 1 307 ? -19.139 43.320 -26.669 1.00 38.00 307 PHE A O 1
ATOM 2445 N N . ASP A 1 308 ? -17.157 42.908 -27.662 1.00 26.62 308 ASP A N 1
ATOM 2446 C CA . ASP A 1 308 ? -17.557 41.805 -28.558 1.00 26.62 308 ASP A CA 1
ATOM 2447 C C . ASP A 1 308 ? -16.313 41.097 -29.139 1.00 26.62 308 ASP A C 1
ATOM 2449 O O . ASP A 1 308 ? -15.331 41.753 -29.496 1.00 26.62 308 ASP A O 1
ATOM 2453 N N . TYR A 1 309 ? -16.343 39.759 -29.258 1.00 35.56 309 TYR A N 1
ATOM 2454 C CA . TYR A 1 309 ? -15.286 38.971 -29.915 1.00 35.56 309 TYR A CA 1
ATOM 2455 C C . TYR A 1 309 ? -15.842 37.955 -30.930 1.00 35.56 309 TYR A C 1
ATOM 2457 O O . TYR A 1 309 ? -16.662 37.101 -30.602 1.00 35.56 309 TYR A O 1
ATOM 2465 N N . TYR A 1 310 ? -15.277 38.045 -32.142 1.00 35.28 310 TYR A N 1
ATOM 2466 C CA . TYR A 1 310 ? -15.453 37.245 -33.364 1.00 35.28 310 TYR A CA 1
ATOM 2467 C C . TYR A 1 310 ? -16.809 37.310 -34.089 1.00 35.28 310 TYR A C 1
ATOM 2469 O O . TYR A 1 310 ? -17.718 36.521 -33.847 1.00 35.28 310 TYR A O 1
ATOM 2477 N N . ILE A 1 311 ? -16.846 38.140 -35.141 1.00 29.70 311 ILE A N 1
ATOM 2478 C CA . ILE A 1 311 ? -17.648 37.893 -36.346 1.00 29.70 311 ILE A CA 1
ATOM 2479 C C . ILE A 1 311 ? -16.677 37.670 -37.507 1.00 29.70 311 ILE A C 1
ATOM 2481 O O . ILE A 1 311 ? -15.878 38.539 -37.856 1.00 29.70 311 ILE A O 1
ATOM 2485 N N . GLY A 1 312 ? -16.742 36.480 -38.099 1.00 39.91 312 GLY A N 1
ATOM 2486 C CA . GLY A 1 312 ? -16.243 36.254 -39.444 1.00 39.91 312 GLY A CA 1
ATOM 2487 C C . GLY A 1 312 ? -17.256 36.789 -40.454 1.00 39.91 312 GLY A C 1
ATOM 2488 O O . GLY A 1 312 ? -18.415 36.392 -40.419 1.00 39.91 312 GLY A O 1
ATOM 2489 N N . MET A 1 313 ? -16.751 37.610 -41.374 1.00 32.00 313 MET A N 1
ATOM 2490 C CA . MET A 1 313 ? -17.353 38.109 -42.620 1.00 32.00 313 MET A CA 1
ATOM 2491 C C . MET A 1 313 ? -18.070 39.470 -42.600 1.00 32.00 313 MET A C 1
ATOM 2493 O O . MET A 1 313 ? -19.012 39.709 -41.860 1.00 32.00 313 MET A O 1
ATOM 2497 N N . HIS A 1 314 ? -17.562 40.322 -43.505 1.00 35.28 314 HIS A N 1
ATOM 2498 C CA . HIS A 1 314 ? -18.158 41.480 -44.180 1.00 35.28 314 HIS A CA 1
ATOM 2499 C C . HIS A 1 314 ? -19.329 42.192 -43.485 1.00 35.28 314 HIS A C 1
ATOM 2501 O O . HIS A 1 314 ? -20.463 42.025 -43.901 1.00 35.28 314 HIS A O 1
ATOM 2507 N N . GLU A 1 315 ? -19.037 43.082 -42.535 1.00 28.09 315 GLU A N 1
ATOM 2508 C CA . GLU A 1 315 ? -19.601 44.443 -42.473 1.00 28.09 315 GLU A CA 1
ATOM 2509 C C . GLU A 1 315 ? -18.947 45.245 -41.334 1.00 28.09 315 GLU A C 1
ATOM 2511 O O . GLU A 1 315 ? -18.505 44.691 -40.328 1.00 28.09 315 GLU A O 1
ATOM 2516 N N . LYS A 1 316 ? -18.795 46.561 -41.533 1.00 34.50 316 LYS A N 1
ATOM 2517 C CA . LYS A 1 316 ? -18.093 47.470 -40.613 1.00 34.50 316 LYS A CA 1
ATOM 2518 C C . LYS A 1 316 ? -18.920 47.715 -39.344 1.00 34.50 316 LYS A C 1
ATOM 2520 O O . LYS A 1 316 ? -19.927 48.412 -39.408 1.00 34.50 316 LYS A O 1
ATOM 2525 N N . VAL A 1 317 ? -18.424 47.258 -38.194 1.00 26.64 317 VAL A N 1
ATOM 2526 C CA . VAL A 1 317 ? -18.883 47.638 -36.840 1.00 26.64 317 VAL A CA 1
ATOM 2527 C C . VAL A 1 317 ? -17.624 47.913 -35.988 1.00 26.64 317 VAL A C 1
ATOM 2529 O O . VAL A 1 317 ? -16.600 47.272 -36.244 1.00 26.64 317 VAL A O 1
ATOM 2532 N N . PRO A 1 318 ? -17.595 48.919 -35.086 1.00 28.89 318 PRO A N 1
ATOM 2533 C CA . PRO A 1 318 ? -16.336 49.527 -34.668 1.00 28.89 318 PRO A CA 1
ATOM 2534 C C . PRO A 1 318 ? -15.544 48.640 -33.703 1.00 28.89 318 PRO A C 1
ATOM 2536 O O . PRO A 1 318 ? -16.011 48.251 -32.638 1.00 28.89 318 PRO A O 1
ATOM 2539 N N . SER A 1 319 ? -14.313 48.348 -34.113 1.00 30.61 319 SER A N 1
ATOM 2540 C CA . SER A 1 319 ? -13.290 47.597 -33.395 1.00 30.61 319 SER A CA 1
ATOM 2541 C C . SER A 1 319 ? -12.630 48.405 -32.274 1.00 30.61 319 SER A C 1
ATOM 2543 O O . SER A 1 319 ? -12.488 49.623 -32.377 1.00 30.61 319 SER A O 1
ATOM 2545 N N . MET A 1 320 ? -12.131 47.683 -31.269 1.00 29.91 320 MET A N 1
ATOM 2546 C CA . MET A 1 320 ? -11.219 48.124 -30.205 1.00 29.91 320 MET A CA 1
ATOM 2547 C C . MET A 1 320 ? -10.180 49.148 -30.704 1.00 29.91 320 MET A C 1
ATOM 2549 O O . MET A 1 320 ? -9.389 48.855 -31.603 1.00 29.91 320 MET A O 1
ATOM 2553 N N . ILE A 1 321 ? -10.182 50.352 -30.128 1.00 30.14 321 ILE A N 1
ATOM 2554 C CA . ILE A 1 321 ? -9.266 51.432 -30.510 1.00 30.14 321 ILE A CA 1
ATOM 2555 C C . ILE A 1 321 ? -8.115 51.492 -29.500 1.00 30.14 321 ILE A C 1
ATOM 2557 O O . ILE A 1 321 ? -8.299 51.929 -28.367 1.00 30.14 321 ILE A O 1
ATOM 2561 N N . CYS A 1 322 ? -6.912 51.103 -29.922 1.00 30.48 322 CYS A N 1
ATOM 2562 C CA . CYS A 1 322 ? -5.667 51.463 -29.241 1.00 30.48 322 CYS A CA 1
ATOM 2563 C C . CYS A 1 322 ? -4.914 52.487 -30.094 1.00 30.48 322 CYS A C 1
ATOM 2565 O O . CYS A 1 322 ? -4.621 52.227 -31.261 1.00 30.48 322 CYS A O 1
ATOM 2567 N N . TYR A 1 323 ? -4.565 53.636 -29.511 1.00 29.41 323 TYR A N 1
ATOM 2568 C CA . TYR A 1 323 ? -3.674 54.610 -30.142 1.00 29.41 323 TYR A CA 1
ATOM 2569 C C . TYR A 1 323 ? -2.238 54.402 -29.646 1.00 29.41 323 TYR A C 1
ATOM 2571 O O . TYR A 1 323 ? -1.986 54.370 -28.444 1.00 29.41 323 TYR A O 1
ATOM 2579 N N . SER A 1 324 ? -1.291 54.285 -30.577 1.00 32.75 324 SER A N 1
ATOM 2580 C CA . SER A 1 324 ? 0.152 54.325 -30.321 1.00 32.75 324 SER A CA 1
ATOM 2581 C C . SER A 1 324 ? 0.814 55.132 -31.435 1.00 32.75 324 SER A C 1
ATOM 2583 O O . SER A 1 324 ? 0.555 54.896 -32.615 1.00 32.75 324 SER A O 1
ATOM 2585 N N . THR A 1 325 ? 1.666 56.084 -31.057 1.00 31.34 325 THR A N 1
ATOM 2586 C CA . THR A 1 325 ? 2.699 56.644 -31.934 1.00 31.34 325 THR A CA 1
ATOM 2587 C C . THR A 1 325 ? 4.017 55.895 -31.716 1.00 31.34 325 THR A C 1
ATOM 2589 O O . THR A 1 325 ? 4.240 55.290 -30.666 1.00 31.34 325 THR A O 1
ATOM 2592 N N . GLU A 1 326 ? 4.821 55.877 -32.777 1.00 36.09 326 GLU A N 1
ATOM 2593 C CA . GLU A 1 326 ? 5.998 55.045 -33.052 1.00 36.09 326 GLU A CA 1
ATOM 2594 C C . GLU A 1 326 ? 6.877 54.678 -31.843 1.00 36.09 326 GLU A C 1
ATOM 2596 O O . GLU A 1 326 ? 7.626 55.496 -31.318 1.00 36.09 326 GLU A O 1
ATOM 2601 N N . ALA A 1 327 ? 6.804 53.406 -31.443 1.00 32.97 327 ALA A N 1
ATOM 2602 C CA . ALA A 1 327 ? 7.921 52.531 -31.062 1.00 32.97 327 ALA A CA 1
ATOM 2603 C C . ALA A 1 327 ? 7.342 51.200 -30.554 1.00 32.97 327 ALA A C 1
ATOM 2605 O O . ALA A 1 327 ? 6.352 51.195 -29.820 1.00 32.97 327 ALA A O 1
ATOM 2606 N N . GLN A 1 328 ? 7.968 50.073 -30.915 1.00 35.62 328 GLN A N 1
ATOM 2607 C CA . GLN A 1 328 ? 7.669 48.767 -30.318 1.00 35.62 328 GLN A CA 1
ATOM 2608 C C . GLN A 1 328 ? 7.732 48.875 -28.791 1.00 35.62 328 GLN A C 1
ATOM 2610 O O . GLN A 1 328 ? 8.772 49.228 -28.235 1.00 35.62 328 GLN A O 1
ATOM 2615 N N . LYS A 1 329 ? 6.625 48.572 -28.109 1.00 32.88 329 LYS A N 1
ATOM 2616 C CA . LYS A 1 329 ? 6.582 48.530 -26.648 1.00 32.88 329 LYS A CA 1
ATOM 2617 C C . LYS A 1 329 ? 5.913 47.255 -26.165 1.00 32.88 329 LYS A C 1
ATOM 2619 O O . LYS A 1 329 ? 4.866 46.845 -26.658 1.00 32.88 329 LYS A O 1
ATOM 2624 N N . GLN A 1 330 ? 6.574 46.653 -25.189 1.00 33.25 330 GLN A N 1
ATOM 2625 C CA . GLN A 1 330 ? 6.155 45.482 -24.442 1.00 33.25 330 GLN A CA 1
ATOM 2626 C C . GLN A 1 330 ? 5.165 45.929 -23.355 1.00 33.25 330 GLN A C 1
ATOM 2628 O O . GLN A 1 330 ? 5.426 46.904 -22.651 1.00 33.25 330 GLN A O 1
ATOM 2633 N N . VAL A 1 331 ? 4.024 45.249 -23.230 1.00 33.94 331 VAL A N 1
ATOM 2634 C CA . VAL A 1 331 ? 3.002 45.555 -22.215 1.00 33.94 331 VAL A CA 1
ATOM 2635 C C . VAL A 1 331 ? 3.190 44.616 -21.024 1.00 33.94 331 VAL A C 1
ATOM 2637 O O . VAL A 1 331 ? 3.264 43.403 -21.205 1.00 33.94 331 VAL A O 1
ATOM 2640 N N . ILE A 1 332 ? 3.261 45.172 -19.813 1.00 30.41 332 ILE A N 1
ATOM 2641 C CA . ILE A 1 332 ? 3.274 44.436 -18.540 1.00 30.41 332 ILE A CA 1
ATOM 2642 C C . ILE A 1 332 ? 2.004 44.839 -17.782 1.00 30.41 332 ILE A C 1
ATOM 2644 O O . ILE A 1 332 ? 1.766 46.030 -17.585 1.00 30.41 332 ILE A O 1
ATOM 2648 N N . SER A 1 333 ? 1.172 43.878 -17.374 1.00 36.91 333 SER A N 1
ATOM 2649 C CA . SER A 1 333 ? -0.071 44.148 -16.635 1.00 36.91 333 SER A CA 1
ATOM 2650 C C . SER A 1 333 ? 0.070 43.827 -15.145 1.00 36.91 333 SER A C 1
ATOM 2652 O O . SER A 1 333 ? 0.451 42.713 -14.790 1.00 36.91 333 SER A O 1
ATOM 2654 N N . SER A 1 334 ? -0.329 44.756 -14.278 1.00 32.62 334 SER A N 1
ATOM 2655 C CA . SER A 1 334 ? -0.553 44.535 -12.843 1.00 32.62 334 SER A CA 1
ATOM 2656 C C . SER A 1 334 ? -1.876 45.197 -12.447 1.00 32.62 334 SER A C 1
ATOM 2658 O O . SER A 1 334 ? -1.997 46.412 -12.591 1.00 32.62 334 SER A O 1
ATOM 2660 N N . GLY A 1 335 ? -2.866 44.431 -11.979 1.00 33.84 335 GLY A N 1
ATOM 2661 C CA . GLY A 1 335 ? -4.190 44.959 -11.619 1.00 33.84 335 GLY A CA 1
ATOM 2662 C C . GLY A 1 335 ? -4.956 44.072 -10.630 1.00 33.84 335 GLY A C 1
ATOM 2663 O O . GLY A 1 335 ? -4.682 42.882 -10.526 1.00 33.84 335 GLY A O 1
ATOM 2664 N N . THR A 1 336 ? -5.903 44.677 -9.902 1.00 31.92 336 THR A N 1
ATOM 2665 C CA . THR A 1 336 ? -6.431 44.252 -8.585 1.00 31.92 336 THR A CA 1
ATOM 2666 C C . THR A 1 336 ? -7.924 43.857 -8.548 1.00 31.92 336 THR A C 1
ATOM 2668 O O . THR A 1 336 ? -8.546 43.913 -7.487 1.00 31.92 336 THR A O 1
ATOM 2671 N N . HIS A 1 337 ? -8.548 43.434 -9.655 1.00 32.75 337 HIS A N 1
ATOM 2672 C CA . HIS A 1 337 ? -9.979 43.068 -9.645 1.00 32.75 337 HIS A CA 1
ATOM 2673 C C . HIS A 1 337 ? -10.240 41.559 -9.449 1.00 32.75 337 HIS A C 1
ATOM 2675 O O . HIS A 1 337 ? -9.751 40.714 -10.194 1.00 32.75 337 HIS A O 1
ATOM 2681 N N . ASN A 1 338 ? -11.049 41.240 -8.429 1.00 35.06 338 ASN A N 1
ATOM 2682 C CA . ASN A 1 338 ? -11.314 39.900 -7.888 1.00 35.06 338 ASN A CA 1
ATOM 2683 C C . ASN A 1 338 ? -12.623 39.273 -8.411 1.00 35.06 338 ASN A C 1
ATOM 2685 O O . ASN A 1 338 ? -13.602 39.193 -7.672 1.00 35.06 338 ASN A O 1
ATOM 2689 N N . LEU A 1 339 ? -12.649 38.770 -9.647 1.00 34.00 339 LEU A N 1
ATOM 2690 C CA . LEU A 1 339 ? -13.708 37.855 -10.110 1.00 34.00 339 LEU A CA 1
ATOM 2691 C C . LEU A 1 339 ? -13.101 36.748 -10.989 1.00 34.00 339 LEU A C 1
ATOM 2693 O O . LEU A 1 339 ? -13.133 36.808 -12.211 1.00 34.00 339 LEU A O 1
ATOM 2697 N N . PHE A 1 340 ? -12.531 35.723 -10.346 1.00 40.00 340 PHE A N 1
ATOM 2698 C CA . PHE A 1 340 ? -11.825 34.606 -11.000 1.00 40.00 340 PHE A CA 1
ATOM 2699 C C . PHE A 1 340 ? -12.678 33.327 -11.162 1.00 40.00 340 PHE A C 1
ATOM 2701 O O . PHE A 1 340 ? -12.154 32.266 -11.499 1.00 40.00 340 PHE A O 1
ATOM 2708 N N . PHE A 1 341 ? -13.992 33.398 -10.908 1.00 36.12 341 PHE A N 1
ATOM 2709 C CA . PHE A 1 341 ? -14.857 32.213 -10.769 1.00 36.12 341 PHE A CA 1
ATOM 2710 C C . PHE A 1 341 ? -15.789 31.921 -11.958 1.00 36.12 341 PHE A C 1
ATOM 2712 O O . PHE A 1 341 ? -16.501 30.919 -11.924 1.00 36.12 341 PHE A O 1
ATOM 2719 N N . GLN A 1 342 ? -15.790 32.734 -13.017 1.00 33.91 342 GLN A N 1
ATOM 2720 C CA . GLN A 1 342 ? -16.618 32.498 -14.205 1.00 33.91 342 GLN A CA 1
ATOM 2721 C C . GLN A 1 342 ? -15.819 32.728 -15.487 1.00 33.91 342 GLN A C 1
ATOM 2723 O O . GLN A 1 342 ? -15.198 33.772 -15.663 1.00 33.91 342 GLN A O 1
ATOM 2728 N N . PHE A 1 343 ? -15.868 31.750 -16.394 1.00 36.66 343 PHE A N 1
ATOM 2729 C CA . PHE A 1 343 ? -15.512 31.984 -17.791 1.00 36.66 343 PHE A CA 1
ATOM 2730 C C . PHE A 1 343 ? -16.529 32.958 -18.405 1.00 36.66 343 PHE A C 1
ATOM 2732 O O . PHE A 1 343 ? -17.715 32.870 -18.069 1.00 36.66 343 PHE A O 1
ATOM 2739 N N . PRO A 1 344 ? -16.112 33.852 -19.317 1.00 34.41 344 PRO A N 1
ATOM 2740 C CA . PRO A 1 344 ? -17.060 34.650 -20.082 1.00 34.41 344 PRO A CA 1
ATOM 2741 C C . PRO A 1 344 ? -18.038 33.732 -20.832 1.00 34.41 344 PRO A C 1
ATOM 2743 O O . PRO A 1 344 ? -17.671 32.651 -21.300 1.00 34.41 344 PRO A O 1
ATOM 2746 N N . ILE A 1 345 ? -19.305 34.149 -20.903 1.00 33.91 345 ILE A N 1
ATOM 2747 C CA . ILE A 1 345 ? -20.381 33.416 -21.578 1.00 33.91 345 ILE A CA 1
ATOM 2748 C C . ILE A 1 345 ? -20.015 33.294 -23.063 1.00 33.91 345 ILE A C 1
ATOM 2750 O O . ILE A 1 345 ? -20.080 34.266 -23.810 1.00 33.91 345 ILE A O 1
ATOM 2754 N N . ASN A 1 346 ? -19.610 32.096 -23.490 1.00 36.94 346 ASN A N 1
ATOM 2755 C CA . ASN A 1 346 ? -19.304 31.812 -24.890 1.00 36.94 346 ASN A CA 1
ATOM 2756 C C . ASN A 1 346 ? -20.591 31.796 -25.727 1.00 36.94 346 ASN A C 1
ATOM 2758 O O . ASN A 1 346 ? -21.591 31.182 -25.344 1.00 36.94 346 ASN A O 1
ATOM 2762 N N . ALA A 1 347 ? -20.547 32.450 -26.889 1.00 35.28 347 ALA A N 1
ATOM 2763 C CA . ALA A 1 347 ? -21.653 32.533 -27.835 1.00 35.28 347 ALA A CA 1
ATOM 2764 C C . ALA A 1 347 ? -22.199 31.140 -28.212 1.00 35.28 347 ALA A C 1
ATOM 2766 O O . ALA A 1 347 ? -21.462 30.207 -28.531 1.00 35.28 347 ALA A O 1
ATOM 2767 N N . SER A 1 348 ? -23.525 31.020 -28.221 1.00 35.22 348 SER A N 1
ATOM 2768 C CA . SER A 1 348 ? -24.322 29.787 -28.289 1.00 35.22 348 SER A CA 1
ATOM 2769 C C . SER A 1 348 ? -24.276 28.999 -29.613 1.00 35.22 348 SER A C 1
ATOM 2771 O O . SER A 1 348 ? -25.149 28.164 -29.850 1.00 35.22 348 SER A O 1
ATOM 2773 N N . LYS A 1 349 ? -23.299 29.236 -30.501 1.00 33.91 349 LYS A N 1
ATOM 2774 C CA . LYS A 1 349 ? -23.353 28.744 -31.895 1.00 33.91 349 LYS A CA 1
ATOM 2775 C C . LYS A 1 349 ? -22.132 27.986 -32.424 1.00 33.91 349 LYS A C 1
ATOM 2777 O O . LYS A 1 349 ? -22.191 27.526 -33.559 1.00 33.91 349 LYS A O 1
ATOM 2782 N N . VAL A 1 350 ? -21.080 27.762 -31.634 1.00 36.53 350 VAL A N 1
ATOM 2783 C CA . VAL A 1 350 ? -19.924 26.953 -32.074 1.00 36.53 350 VAL A CA 1
ATOM 2784 C C . VAL A 1 350 ? -19.732 25.757 -31.142 1.00 36.53 350 VAL A C 1
ATOM 2786 O O . VAL A 1 350 ? -19.442 25.917 -29.958 1.00 36.53 350 VAL A O 1
ATOM 2789 N N . LYS A 1 351 ? -19.920 24.540 -31.670 1.00 31.42 351 LYS A N 1
ATOM 2790 C CA . LYS A 1 351 ? -19.548 23.303 -30.970 1.00 31.42 351 LYS A CA 1
ATOM 2791 C C . LYS A 1 351 ? -18.032 23.133 -31.071 1.00 31.42 351 LYS A C 1
ATOM 2793 O O . LYS A 1 351 ? -17.521 22.880 -32.155 1.00 31.42 351 LYS A O 1
ATOM 2798 N N . PHE A 1 352 ? -17.333 23.264 -29.949 1.00 38.25 352 PHE A N 1
ATOM 2799 C CA . PHE A 1 352 ? -15.924 22.885 -29.841 1.00 38.25 352 PHE A CA 1
ATOM 2800 C C . PHE A 1 352 ? -15.810 21.368 -29.641 1.00 38.25 352 PHE A C 1
ATOM 2802 O O . PHE A 1 352 ? -16.588 20.793 -28.880 1.00 38.25 352 PHE A O 1
ATOM 2809 N N . GLU A 1 353 ? -14.838 20.720 -30.290 1.00 39.66 353 GLU A N 1
ATOM 2810 C CA . GLU A 1 353 ? -14.641 19.263 -30.185 1.00 39.66 353 GLU A CA 1
ATOM 2811 C C . GLU A 1 353 ? -14.130 18.804 -28.809 1.00 39.66 353 GLU A C 1
ATOM 2813 O O . GLU A 1 353 ? -14.313 17.644 -28.449 1.00 39.66 353 GLU A O 1
ATOM 2818 N N . GLN A 1 354 ? -13.556 19.697 -27.993 1.00 42.16 354 GLN A N 1
ATOM 2819 C CA . GLN A 1 354 ? -13.207 19.414 -26.597 1.00 42.16 354 GLN A CA 1
ATOM 2820 C C . GLN A 1 354 ? -13.481 20.647 -25.728 1.00 42.16 354 GLN A C 1
ATOM 2822 O O . GLN A 1 354 ? -12.746 21.632 -25.768 1.00 42.16 354 GLN A O 1
ATOM 2827 N N . GLY A 1 355 ? -14.569 20.613 -24.953 1.00 41.09 355 GLY A N 1
ATOM 2828 C CA . GLY A 1 355 ? -14.802 21.595 -23.891 1.00 41.09 355 GLY A CA 1
ATOM 2829 C C . GLY A 1 355 ? -13.730 21.497 -22.792 1.00 41.09 355 GLY A C 1
ATOM 2830 O O . GLY A 1 355 ? -13.028 20.487 -22.718 1.00 41.09 355 GLY A O 1
ATOM 2831 N N . PRO A 1 356 ? -13.584 22.515 -21.923 1.00 50.53 356 PRO A N 1
ATOM 2832 C CA . PRO A 1 356 ? -12.658 22.439 -20.799 1.00 50.53 356 PRO A CA 1
ATOM 2833 C C . PRO A 1 356 ? -12.992 21.214 -19.942 1.00 50.53 356 PRO A C 1
ATOM 2835 O O . PRO A 1 356 ? -14.139 21.034 -19.526 1.00 50.53 356 PRO A O 1
ATOM 2838 N N . THR A 1 357 ? -12.000 20.361 -19.689 1.00 57.09 357 THR A N 1
ATOM 2839 C CA . THR A 1 357 ? -12.157 19.208 -18.800 1.00 57.09 357 THR A CA 1
ATOM 2840 C C . THR A 1 357 ? -12.504 19.716 -17.404 1.00 57.09 357 THR A C 1
ATOM 2842 O O . THR A 1 357 ? -11.649 20.241 -16.696 1.00 57.09 357 THR A O 1
ATOM 2845 N N . ILE A 1 358 ? -13.773 19.586 -17.013 1.00 59.75 358 ILE A N 1
ATOM 2846 C CA . ILE A 1 358 ? -14.229 19.941 -15.669 1.00 59.75 358 ILE A CA 1
ATOM 2847 C C . ILE A 1 358 ? -13.695 18.879 -14.712 1.00 59.75 358 ILE A C 1
ATOM 2849 O O . ILE A 1 358 ? -14.171 17.740 -14.711 1.00 59.75 358 ILE A O 1
ATOM 2853 N N . LEU A 1 359 ? -12.725 19.253 -13.881 1.00 74.19 359 LEU A N 1
ATOM 2854 C CA . LEU A 1 359 ? -12.236 18.383 -12.821 1.00 74.19 359 LEU A CA 1
ATOM 2855 C C . LEU A 1 359 ? -13.278 18.364 -11.704 1.00 74.19 359 LEU A C 1
ATOM 2857 O O . LEU A 1 359 ? -13.708 19.414 -11.220 1.00 74.19 359 LEU A O 1
ATOM 2861 N N . LYS A 1 360 ? -13.710 17.168 -11.304 1.00 75.69 360 LYS A N 1
ATOM 2862 C CA . LYS A 1 360 ? -14.715 16.967 -10.254 1.00 75.69 360 LYS A CA 1
ATOM 2863 C C . LYS A 1 360 ? -14.091 16.253 -9.068 1.00 75.69 360 LYS A C 1
ATOM 2865 O O . LYS A 1 360 ? -13.346 15.292 -9.247 1.00 75.69 360 LYS A O 1
ATOM 2870 N N . GLN A 1 361 ? -14.440 16.703 -7.867 1.00 72.50 361 GLN A N 1
ATOM 2871 C CA . GLN A 1 361 ? -14.076 15.994 -6.645 1.00 72.50 361 GLN A CA 1
ATOM 2872 C C . GLN A 1 361 ? -14.738 14.620 -6.612 1.00 72.50 361 GLN A C 1
ATOM 2874 O O . GLN A 1 361 ? -15.881 14.449 -7.044 1.00 72.50 361 GLN A O 1
ATOM 2879 N N . VAL A 1 362 ? -14.035 13.653 -6.035 1.00 67.94 362 VAL A N 1
ATOM 2880 C CA . VAL A 1 362 ? -14.595 12.351 -5.691 1.00 67.94 362 VAL A CA 1
ATOM 2881 C C . VAL A 1 362 ? -14.814 12.357 -4.176 1.00 67.94 362 VAL A C 1
ATOM 2883 O O . VAL A 1 362 ? -13.919 12.720 -3.428 1.00 67.94 362 VAL A O 1
ATOM 2886 N N . SER A 1 363 ? -16.012 12.005 -3.701 1.00 64.38 363 SER A N 1
ATOM 2887 C CA . SER A 1 363 ? -16.251 11.690 -2.279 1.00 64.38 363 SER A CA 1
ATOM 2888 C C . SER A 1 363 ? -15.951 12.797 -1.233 1.00 64.38 363 SER A C 1
ATOM 2890 O O . SER A 1 363 ? -15.198 12.575 -0.290 1.00 64.38 363 SER A O 1
ATOM 2892 N N . ASN A 1 364 ? -16.594 13.972 -1.324 1.00 83.62 364 ASN A N 1
ATOM 2893 C CA . ASN A 1 364 ? -16.527 15.048 -0.301 1.00 83.62 364 ASN A CA 1
ATOM 2894 C C . ASN A 1 364 ? -15.101 15.507 0.091 1.00 83.62 364 ASN A C 1
ATOM 2896 O O . ASN A 1 364 ? -14.888 16.024 1.185 1.00 83.62 364 ASN A O 1
ATOM 2900 N N . GLU A 1 365 ? -14.136 15.301 -0.797 1.00 92.69 365 GLU A N 1
ATOM 2901 C CA . GLU A 1 365 ? -12.752 15.741 -0.651 1.00 92.69 365 GLU A CA 1
ATOM 2902 C C . GLU A 1 365 ? -12.609 17.239 -0.950 1.00 92.69 365 GLU A C 1
ATOM 2904 O O . GLU A 1 365 ? -13.544 17.892 -1.408 1.00 92.69 365 GLU A O 1
ATOM 2909 N N . SER A 1 366 ? -11.424 17.779 -0.694 1.00 93.25 366 SER A N 1
ATOM 2910 C CA . SER A 1 366 ? -11.052 19.166 -0.969 1.00 93.25 366 SER A CA 1
ATOM 2911 C C . SER A 1 366 ? -9.995 19.226 -2.066 1.00 93.25 366 SER A C 1
ATOM 2913 O O . SER A 1 366 ? -9.110 18.376 -2.108 1.00 93.25 366 SER A O 1
ATOM 2915 N N . PHE A 1 367 ? -10.053 20.215 -2.963 1.00 94.25 367 PHE A N 1
ATOM 2916 C CA . PHE A 1 367 ? -9.011 20.376 -3.985 1.00 94.25 367 PHE A CA 1
ATOM 2917 C C . PHE A 1 367 ? -7.708 20.874 -3.368 1.00 94.25 367 PHE A C 1
ATOM 2919 O O . PHE A 1 367 ? -7.719 21.689 -2.447 1.00 94.25 367 PHE A O 1
ATOM 2926 N N . VAL A 1 368 ? -6.595 20.429 -3.940 1.00 94.56 368 VAL A N 1
ATOM 2927 C CA . VAL A 1 368 ? -5.269 20.974 -3.667 1.00 94.56 368 VAL A CA 1
ATOM 2928 C C . VAL A 1 368 ? -4.827 21.766 -4.893 1.00 94.56 368 VAL A C 1
ATOM 2930 O O . VAL A 1 368 ? -4.892 21.263 -6.018 1.00 94.56 368 VAL A O 1
ATOM 2933 N N . VAL A 1 369 ? -4.409 23.010 -4.677 1.00 93.19 369 VAL A N 1
ATOM 2934 C CA . VAL A 1 369 ? -3.933 23.908 -5.736 1.00 93.19 369 VAL A CA 1
ATOM 2935 C C . VAL A 1 369 ? -2.637 24.595 -5.331 1.00 93.19 369 VAL A C 1
ATOM 2937 O O . VAL A 1 369 ? -2.310 24.693 -4.149 1.00 93.19 369 VAL A O 1
ATOM 2940 N N . PHE A 1 370 ? -1.920 25.098 -6.324 1.00 91.25 370 PHE A N 1
ATOM 2941 C CA . PHE A 1 370 ? -0.692 25.859 -6.171 1.00 91.25 370 PHE A CA 1
ATOM 2942 C C . PHE A 1 370 ? -0.942 27.314 -6.566 1.00 91.25 370 PHE A C 1
ATOM 2944 O O . PHE A 1 370 ? -1.512 27.572 -7.629 1.00 91.25 370 PHE A O 1
ATOM 2951 N N . ASP A 1 371 ? -0.554 28.244 -5.699 1.00 88.50 371 ASP A N 1
ATOM 2952 C CA . ASP A 1 371 ? -0.770 29.682 -5.861 1.00 88.50 371 ASP A CA 1
ATOM 2953 C C . ASP A 1 371 ? 0.519 30.396 -6.270 1.00 88.50 371 ASP A C 1
ATOM 2955 O O . ASP A 1 371 ? 1.614 30.081 -5.786 1.00 88.50 371 ASP A O 1
ATOM 2959 N N . LEU A 1 372 ? 0.376 31.364 -7.170 1.00 82.06 372 LEU A N 1
ATOM 2960 C CA . LEU A 1 372 ? 1.494 32.108 -7.734 1.00 82.06 372 LEU A CA 1
ATOM 2961 C C . LEU A 1 372 ? 1.921 33.257 -6.832 1.00 82.06 372 LEU A C 1
ATOM 2963 O O . LEU A 1 372 ? 1.102 33.930 -6.213 1.00 82.06 372 LEU A O 1
ATOM 2967 N N . LYS A 1 373 ? 3.217 33.567 -6.862 1.00 72.06 373 LYS A N 1
ATOM 2968 C CA . LYS A 1 373 ? 3.771 34.794 -6.285 1.00 72.06 373 LYS A CA 1
ATOM 2969 C C . LYS A 1 373 ? 3.459 36.007 -7.177 1.00 72.06 373 LYS A C 1
ATOM 2971 O O . LYS A 1 373 ? 4.357 36.597 -7.776 1.00 72.06 373 LYS A O 1
ATOM 2976 N N . PHE A 1 374 ? 2.182 36.349 -7.322 1.00 70.38 374 PHE A N 1
ATOM 2977 C CA . PHE A 1 374 ? 1.711 37.511 -8.078 1.00 70.38 374 PHE A CA 1
ATOM 2978 C C . PHE A 1 374 ? 0.553 38.203 -7.345 1.00 70.38 374 PHE A C 1
ATOM 2980 O O . PHE A 1 374 ? -0.127 37.583 -6.535 1.00 70.38 374 PHE A O 1
ATOM 2987 N N . ASN A 1 375 ? 0.308 39.486 -7.638 1.00 60.66 375 ASN A N 1
ATOM 2988 C CA . ASN A 1 375 ? -0.773 40.294 -7.048 1.00 60.66 375 ASN A CA 1
ATOM 2989 C C . ASN A 1 375 ? -2.171 39.902 -7.581 1.00 60.66 375 ASN A C 1
ATOM 2991 O O . ASN A 1 375 ? -2.946 40.754 -8.012 1.00 60.66 375 ASN A O 1
ATOM 2995 N N . GLY A 1 376 ? -2.494 38.610 -7.573 1.00 65.56 376 GLY A N 1
ATOM 2996 C CA . GLY A 1 376 ? -3.776 38.058 -7.994 1.00 65.56 376 GLY A CA 1
ATOM 2997 C C . GLY A 1 376 ? -3.881 36.573 -7.651 1.00 65.56 376 GLY A C 1
ATOM 2998 O O . GLY A 1 376 ? -2.888 35.855 -7.667 1.00 65.56 376 GLY A O 1
ATOM 2999 N N . ASN A 1 377 ? -5.098 36.114 -7.354 1.00 66.25 377 ASN A N 1
ATOM 3000 C CA . ASN A 1 377 ? -5.385 34.712 -7.053 1.00 66.25 377 ASN A CA 1
ATOM 3001 C C . ASN A 1 377 ? -5.351 33.875 -8.341 1.00 66.25 377 ASN A C 1
ATOM 3003 O O . ASN A 1 377 ? -6.371 33.728 -9.019 1.00 66.25 377 ASN A O 1
ATOM 3007 N N . ALA A 1 378 ? -4.185 33.335 -8.688 1.00 75.44 378 ALA A N 1
ATOM 3008 C CA . ALA A 1 378 ? -4.013 32.449 -9.833 1.00 75.44 378 ALA A CA 1
ATOM 3009 C C . ALA A 1 378 ? -3.683 31.035 -9.345 1.00 75.44 378 ALA A C 1
ATOM 3011 O O . ALA A 1 378 ? -2.574 30.759 -8.895 1.00 75.44 378 ALA A O 1
ATOM 3012 N N . TYR A 1 379 ? -4.659 30.132 -9.450 1.00 83.94 379 TYR A N 1
ATOM 3013 C CA . TYR A 1 379 ? -4.519 28.751 -8.992 1.00 83.94 379 TYR A CA 1
ATOM 3014 C C . TYR A 1 379 ? -4.172 27.803 -10.136 1.00 83.94 379 TYR A C 1
ATOM 3016 O O . TYR A 1 379 ? -4.802 27.824 -11.197 1.00 83.94 379 TYR A O 1
ATOM 3024 N N . HIS A 1 380 ? -3.215 26.917 -9.876 1.00 87.44 380 HIS A N 1
ATOM 3025 C CA . HIS A 1 380 ? -2.826 25.833 -10.770 1.00 87.44 380 HIS A CA 1
ATOM 3026 C C . HIS A 1 380 ? -2.997 24.473 -10.096 1.00 87.44 380 HIS A C 1
ATOM 3028 O O . HIS A 1 380 ? -2.759 24.318 -8.901 1.00 87.44 380 HIS A O 1
ATOM 3034 N N . HIS A 1 381 ? -3.379 23.461 -10.875 1.00 89.56 381 HIS A N 1
ATOM 3035 C CA . HIS A 1 381 ? -3.463 22.078 -10.391 1.00 89.56 381 HIS A CA 1
ATOM 3036 C C . HIS A 1 381 ? -2.112 21.353 -10.389 1.00 89.56 381 HIS A C 1
ATOM 3038 O O . HIS A 1 381 ? -1.964 20.334 -9.718 1.00 89.56 381 HIS A O 1
ATOM 3044 N N . GLN A 1 382 ? -1.139 21.874 -11.137 1.00 91.06 382 GLN A N 1
ATOM 3045 C CA . GLN A 1 382 ? 0.188 21.298 -11.327 1.00 91.06 382 GLN A CA 1
ATOM 3046 C C . GLN A 1 382 ? 1.238 22.401 -11.228 1.00 91.06 382 GLN A C 1
ATOM 3048 O O . GLN A 1 382 ? 1.002 23.529 -11.661 1.00 91.06 382 GLN A O 1
ATOM 3053 N N . THR A 1 383 ? 2.412 22.061 -10.704 1.00 91.19 383 THR A N 1
ATOM 3054 C CA . THR A 1 383 ? 3.616 22.879 -10.878 1.00 91.19 383 THR A CA 1
ATOM 3055 C C . THR A 1 383 ? 4.160 22.704 -12.299 1.00 91.19 383 THR A C 1
ATOM 3057 O O . THR A 1 383 ? 3.769 21.780 -13.022 1.00 91.19 383 THR A O 1
ATOM 3060 N N . ASN A 1 384 ? 5.069 23.571 -12.734 1.00 88.06 384 ASN A N 1
ATOM 3061 C CA . ASN A 1 384 ? 5.752 23.437 -14.021 1.00 88.06 384 ASN A CA 1
ATOM 3062 C C . ASN A 1 384 ? 6.563 22.137 -14.097 1.00 88.06 384 ASN A C 1
ATOM 3064 O O . ASN A 1 384 ? 6.595 21.489 -15.141 1.00 88.06 384 ASN A O 1
ATOM 3068 N N . GLU A 1 385 ? 7.187 21.738 -12.992 1.00 89.88 385 GLU A N 1
ATOM 3069 C CA . GLU A 1 385 ? 7.983 20.518 -12.881 1.00 89.88 385 GLU A CA 1
ATOM 3070 C C . GLU A 1 385 ? 7.100 19.283 -13.067 1.00 89.88 385 GLU A C 1
ATOM 3072 O O . GLU A 1 385 ? 7.432 18.412 -13.872 1.00 89.88 385 GLU A O 1
ATOM 3077 N N . LEU A 1 386 ? 5.940 19.246 -12.400 1.00 91.69 386 LEU A N 1
ATOM 3078 C CA . LEU A 1 386 ? 4.943 18.186 -12.573 1.00 91.69 386 LEU A CA 1
ATOM 3079 C C . LEU A 1 386 ? 4.382 18.163 -13.995 1.00 91.69 386 LEU A C 1
ATOM 3081 O O . LEU A 1 386 ? 4.333 17.109 -14.627 1.00 91.69 386 LEU A O 1
ATOM 3085 N N . SER A 1 387 ? 4.017 19.331 -14.520 1.00 89.88 387 SER A N 1
ATOM 3086 C CA . SER A 1 387 ? 3.472 19.468 -15.872 1.00 89.88 387 SER A CA 1
ATOM 3087 C C . SER A 1 387 ? 4.452 18.942 -16.919 1.00 89.88 387 SER A C 1
ATOM 3089 O O . SER A 1 387 ? 4.073 18.160 -17.786 1.00 89.88 387 SER A O 1
ATOM 3091 N N . LYS A 1 388 ? 5.733 19.317 -16.809 1.00 88.75 388 LYS A N 1
ATOM 3092 C CA . LYS A 1 388 ? 6.802 18.864 -17.706 1.00 88.75 388 LYS A CA 1
ATOM 3093 C C . LYS A 1 388 ? 7.075 17.369 -17.555 1.00 88.75 388 LYS A C 1
ATOM 3095 O O . LYS A 1 388 ? 7.255 16.670 -18.542 1.00 88.75 388 LYS A O 1
ATOM 3100 N N . LEU A 1 389 ? 7.076 16.859 -16.326 1.00 91.69 389 LEU A N 1
ATOM 3101 C CA . LEU A 1 389 ? 7.252 15.435 -16.057 1.00 91.69 389 LEU A CA 1
ATOM 3102 C C . LEU A 1 389 ? 6.169 14.583 -16.737 1.00 91.69 389 LEU A C 1
ATOM 3104 O O . LEU A 1 389 ? 6.465 13.522 -17.297 1.00 91.69 389 LEU A O 1
ATOM 3108 N N . PHE A 1 390 ? 4.920 15.042 -16.667 1.00 93.25 390 PHE A N 1
ATOM 3109 C CA . PHE A 1 390 ? 3.782 14.404 -17.314 1.00 93.25 390 PHE A CA 1
ATOM 3110 C C . PHE A 1 390 ? 3.842 14.564 -18.837 1.00 93.25 390 PHE A C 1
ATOM 3112 O O . PHE A 1 390 ? 3.680 13.573 -19.545 1.00 93.25 390 PHE A O 1
ATOM 3119 N N . GLU A 1 391 ? 4.162 15.758 -19.344 1.00 91.31 391 GLU A N 1
ATOM 3120 C CA . GLU A 1 391 ? 4.403 16.037 -20.771 1.00 91.31 391 GLU A CA 1
ATOM 3121 C C . GLU A 1 391 ? 5.449 15.081 -21.373 1.00 91.31 391 GLU A C 1
ATOM 3123 O O . GLU A 1 391 ? 5.205 14.454 -22.406 1.00 91.31 391 GLU A O 1
ATOM 3128 N N . ASP A 1 392 ? 6.562 14.881 -20.664 1.00 89.12 392 ASP A N 1
ATOM 3129 C CA . ASP A 1 392 ? 7.661 13.986 -21.042 1.00 89.12 392 ASP A CA 1
ATOM 3130 C C . ASP A 1 392 ? 7.313 12.491 -20.854 1.00 89.12 392 ASP A C 1
ATOM 3132 O O . ASP A 1 392 ? 8.150 11.618 -21.096 1.00 89.12 392 ASP A O 1
ATOM 3136 N N . LYS A 1 393 ? 6.087 12.164 -20.410 1.00 88.44 393 LYS A N 1
ATOM 3137 C CA . LYS A 1 393 ? 5.573 10.796 -20.186 1.00 88.44 393 LYS A CA 1
ATOM 3138 C C . LYS A 1 393 ? 6.418 9.967 -19.219 1.00 88.44 393 LYS A C 1
ATOM 3140 O O . LYS A 1 393 ? 6.406 8.738 -19.268 1.00 88.44 393 LYS A O 1
ATOM 3145 N N . ARG A 1 394 ? 7.113 10.619 -18.284 1.00 84.69 394 ARG A N 1
ATOM 3146 C CA . ARG A 1 394 ? 8.011 9.956 -17.319 1.00 84.69 394 ARG A CA 1
ATOM 3147 C C . ARG A 1 394 ? 7.282 9.190 -16.213 1.00 84.69 394 ARG A C 1
ATOM 3149 O O . ARG A 1 394 ? 7.923 8.497 -15.432 1.00 84.69 394 ARG A O 1
ATOM 3156 N N . THR A 1 395 ? 5.960 9.323 -16.146 1.00 87.06 395 THR A N 1
ATOM 3157 C CA . THR A 1 395 ? 5.080 8.612 -15.202 1.00 87.06 395 THR A CA 1
ATOM 3158 C C . THR A 1 395 ? 4.054 7.722 -15.915 1.00 87.06 395 THR A C 1
ATOM 3160 O O . THR A 1 395 ? 3.168 7.164 -15.275 1.00 87.06 395 THR A O 1
ATOM 3163 N N . LYS A 1 396 ? 4.187 7.548 -17.238 1.00 88.25 396 LYS A N 1
ATOM 3164 C CA . LYS A 1 396 ? 3.257 6.760 -18.050 1.00 88.25 396 LYS A CA 1
ATOM 3165 C C . LYS A 1 396 ? 3.208 5.305 -17.576 1.00 88.25 396 LYS A C 1
ATOM 3167 O O . LYS A 1 396 ? 4.244 4.645 -17.522 1.00 88.25 396 LYS A O 1
ATOM 3172 N N . GLY A 1 397 ? 2.012 4.799 -17.282 1.00 82.12 397 GLY A N 1
ATOM 3173 C CA . GLY A 1 397 ? 1.789 3.433 -16.812 1.00 82.12 397 GLY A CA 1
ATOM 3174 C C . GLY A 1 397 ? 2.205 3.174 -15.362 1.00 82.12 397 GLY A C 1
ATOM 3175 O O . GLY A 1 397 ? 2.081 2.040 -14.907 1.00 82.12 397 GLY A O 1
ATOM 3176 N N . TRP A 1 398 ? 2.687 4.191 -14.634 1.00 85.69 398 TRP A N 1
ATOM 3177 C CA . TRP A 1 398 ? 3.036 4.048 -13.218 1.00 85.69 398 TRP A CA 1
ATOM 3178 C C . TRP A 1 398 ? 1.793 3.979 -12.329 1.00 85.69 398 TRP A C 1
ATOM 3180 O O . TRP A 1 398 ? 1.753 3.185 -11.392 1.00 85.69 398 TRP A O 1
ATOM 3190 N N . LEU A 1 399 ? 0.780 4.800 -12.617 1.00 84.12 399 LEU A N 1
ATOM 3191 C CA . LEU A 1 399 ? -0.455 4.823 -11.844 1.00 84.12 399 LEU A CA 1
ATOM 3192 C C . LEU A 1 399 ? -1.403 3.711 -12.333 1.00 84.12 399 LEU A C 1
ATOM 3194 O O . LEU A 1 399 ? -1.823 3.751 -13.493 1.00 84.12 399 LEU A O 1
ATOM 3198 N N . PRO A 1 400 ? -1.787 2.735 -11.487 1.00 81.31 400 PRO A N 1
ATOM 3199 C CA . PRO A 1 400 ? -2.676 1.663 -11.918 1.00 81.31 400 PRO A CA 1
ATOM 3200 C C . PRO A 1 400 ? -4.063 2.191 -12.338 1.00 81.31 400 PRO A C 1
ATOM 3202 O O . PRO A 1 400 ? -4.605 3.092 -11.687 1.00 81.31 400 PRO A O 1
ATOM 3205 N N . PRO A 1 401 ? -4.690 1.626 -13.388 1.00 79.94 401 PRO A N 1
ATOM 3206 C CA . PRO A 1 401 ? -6.020 2.044 -13.825 1.00 79.94 401 PRO A CA 1
ATOM 3207 C C . PRO A 1 401 ? -7.060 1.965 -12.699 1.00 79.94 401 PRO A C 1
ATOM 3209 O O . PRO A 1 401 ? -7.138 0.973 -11.978 1.00 79.94 401 PRO A O 1
ATOM 3212 N N . GLY A 1 402 ? -7.881 3.009 -12.551 1.00 80.44 402 GLY A N 1
ATOM 3213 C CA . GLY A 1 402 ? -8.925 3.077 -11.516 1.00 80.44 402 GLY A CA 1
ATOM 3214 C C . GLY A 1 402 ? -8.415 3.358 -10.094 1.00 80.44 402 GLY A C 1
ATOM 3215 O O . GLY A 1 402 ? -9.225 3.467 -9.168 1.00 80.44 402 GLY A O 1
ATOM 3216 N N . GLN A 1 403 ? -7.103 3.519 -9.915 1.00 87.25 403 GLN A N 1
ATOM 3217 C CA . GLN A 1 403 ? -6.482 3.899 -8.650 1.00 87.25 403 GLN A CA 1
ATOM 3218 C C . GLN A 1 403 ? -5.958 5.339 -8.688 1.00 87.25 403 GLN A C 1
ATOM 3220 O O . GLN A 1 403 ? -5.842 5.973 -9.736 1.00 87.25 403 GLN A O 1
ATOM 3225 N N . CYS A 1 404 ? -5.663 5.852 -7.501 1.00 90.38 404 CYS A N 1
ATOM 3226 C CA . CYS A 1 404 ? -4.996 7.115 -7.247 1.00 90.38 404 CYS A CA 1
ATOM 3227 C C . CYS A 1 404 ? -3.735 6.853 -6.416 1.00 90.38 404 CYS A C 1
ATOM 3229 O O . CYS A 1 404 ? -3.662 5.868 -5.679 1.00 90.38 404 CYS A O 1
ATOM 3231 N N . ALA A 1 405 ? -2.753 7.746 -6.496 1.00 92.62 405 ALA A N 1
ATOM 3232 C CA . ALA A 1 405 ? -1.567 7.682 -5.648 1.00 92.62 405 ALA A CA 1
ATOM 3233 C C . ALA A 1 405 ? -1.784 8.524 -4.385 1.00 92.62 405 ALA A C 1
ATOM 3235 O O . ALA A 1 405 ? -2.132 9.702 -4.476 1.00 92.62 405 ALA A O 1
ATOM 3236 N N . LEU A 1 406 ? -1.601 7.921 -3.213 1.00 94.06 406 LEU A N 1
ATOM 3237 C CA . LEU A 1 406 ? -1.713 8.581 -1.919 1.00 94.06 406 LEU A CA 1
ATOM 3238 C C . LEU A 1 406 ? -0.329 9.047 -1.465 1.00 94.06 406 LEU A C 1
ATOM 3240 O O . LEU A 1 406 ? 0.607 8.252 -1.387 1.00 94.06 406 LEU A O 1
ATOM 3244 N N . PHE A 1 407 ? -0.216 10.326 -1.125 1.00 95.19 407 PHE A N 1
ATOM 3245 C CA . PHE A 1 407 ? 0.992 10.926 -0.575 1.00 95.19 407 PHE A CA 1
ATOM 3246 C C . PHE A 1 407 ? 0.702 11.514 0.799 1.00 95.19 407 PHE A C 1
ATOM 3248 O O . PHE A 1 407 ? -0.316 12.170 1.007 1.00 95.19 407 PHE A O 1
ATOM 3255 N N . ARG A 1 408 ? 1.619 11.316 1.733 1.00 94.44 408 ARG A N 1
ATOM 3256 C CA . ARG A 1 408 ? 1.680 11.993 3.020 1.00 94.44 408 ARG A CA 1
ATOM 3257 C C . ARG A 1 408 ? 2.413 13.317 2.862 1.00 94.44 408 ARG A C 1
ATOM 3259 O O . ARG A 1 408 ? 3.528 13.358 2.356 1.00 94.44 408 ARG A O 1
ATOM 3266 N N . VAL A 1 409 ? 1.779 14.394 3.296 1.00 95.81 409 VAL A N 1
ATOM 3267 C CA . VAL A 1 409 ? 2.349 15.741 3.284 1.00 95.81 409 VAL A CA 1
ATOM 3268 C C . VAL A 1 409 ? 3.040 15.980 4.616 1.00 95.81 409 VAL A C 1
ATOM 3270 O O . VAL A 1 409 ? 2.424 15.805 5.670 1.00 95.81 409 VAL A O 1
ATOM 3273 N N . ILE A 1 410 ? 4.310 16.359 4.560 1.00 93.31 410 ILE A N 1
ATOM 3274 C CA . ILE A 1 410 ? 5.177 16.580 5.715 1.00 93.31 410 ILE A CA 1
ATOM 3275 C C . ILE A 1 410 ? 5.673 18.023 5.662 1.00 93.31 410 ILE A C 1
ATOM 3277 O O . ILE A 1 410 ? 6.168 18.460 4.620 1.00 93.31 410 ILE A O 1
ATOM 3281 N N . ASP A 1 411 ? 5.534 18.745 6.774 1.00 92.38 411 ASP A N 1
ATOM 3282 C CA . ASP A 1 411 ? 6.326 19.950 7.004 1.00 92.38 411 ASP A CA 1
ATOM 3283 C C . ASP A 1 411 ? 7.747 19.524 7.375 1.00 92.38 411 ASP A C 1
ATOM 3285 O O . ASP A 1 411 ? 7.948 18.751 8.314 1.00 92.38 411 ASP A O 1
ATOM 3289 N N . VAL A 1 412 ? 8.720 19.952 6.578 1.00 89.44 412 VAL A N 1
ATOM 3290 C CA . VAL A 1 412 ? 10.097 19.462 6.663 1.00 89.44 412 VAL A CA 1
ATOM 3291 C C . VAL A 1 412 ? 10.853 20.092 7.828 1.00 89.44 412 VAL A C 1
ATOM 3293 O O . VAL A 1 412 ? 11.674 19.405 8.435 1.00 89.44 412 VAL A O 1
ATOM 3296 N N . ASP A 1 413 ? 10.553 21.346 8.170 1.00 88.56 413 ASP A N 1
ATOM 3297 C CA . ASP A 1 413 ? 11.219 22.066 9.259 1.00 88.56 413 ASP A CA 1
ATOM 3298 C C . ASP A 1 413 ? 10.881 21.419 10.610 1.00 88.56 413 ASP A C 1
ATOM 3300 O O . ASP A 1 413 ? 11.769 21.110 11.403 1.00 88.56 413 ASP A O 1
ATOM 3304 N N . GLU A 1 414 ? 9.598 21.137 10.837 1.00 85.44 414 GLU A N 1
ATOM 3305 C CA . GLU A 1 414 ? 9.094 20.535 12.075 1.00 85.44 414 GLU A CA 1
ATOM 3306 C C . GLU A 1 414 ? 9.066 19.000 12.016 1.00 85.44 414 GLU A C 1
ATOM 3308 O O . GLU A 1 414 ? 8.788 18.330 13.011 1.00 85.44 414 GLU A O 1
ATOM 3313 N N . SER A 1 415 ? 9.343 18.412 10.846 1.00 87.19 415 SER A N 1
ATOM 3314 C CA . SER A 1 415 ? 9.235 16.968 10.591 1.00 87.19 415 SER A CA 1
ATOM 3315 C C . SER A 1 415 ? 7.855 16.385 10.948 1.00 87.19 415 SER A C 1
ATOM 3317 O O . SER A 1 415 ? 7.734 15.212 11.312 1.00 87.19 415 SER A O 1
ATOM 3319 N N . LEU A 1 416 ? 6.794 17.193 10.834 1.00 89.56 416 LEU A N 1
ATOM 3320 C CA . LEU A 1 416 ? 5.433 16.813 11.213 1.00 89.56 416 LEU A CA 1
ATOM 3321 C C . LEU A 1 416 ? 4.588 16.439 9.988 1.00 89.56 416 LEU A C 1
ATOM 3323 O O . LEU A 1 416 ? 4.503 17.211 9.030 1.00 89.56 416 LEU A O 1
ATOM 3327 N N . PRO A 1 417 ? 3.87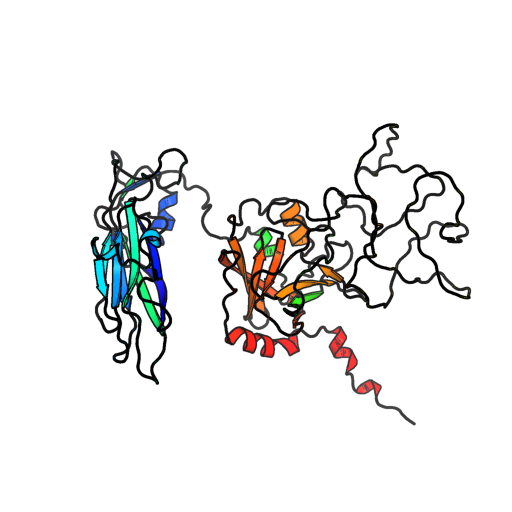9 15.295 10.007 1.00 91.94 417 PRO A N 1
ATOM 3328 C CA . PRO A 1 417 ? 2.906 14.980 8.974 1.00 91.94 417 PRO A CA 1
ATOM 3329 C C . PRO A 1 417 ? 1.630 15.804 9.184 1.00 91.94 417 PRO A C 1
ATOM 3331 O O . PRO A 1 417 ? 1.043 15.814 10.268 1.00 91.94 417 PRO A O 1
ATOM 3334 N N . ILE A 1 418 ? 1.182 16.488 8.137 1.00 93.94 418 ILE A N 1
ATOM 3335 C CA . ILE A 1 418 ? 0.105 17.489 8.215 1.00 93.94 418 ILE A CA 1
ATOM 3336 C C . ILE A 1 418 ? -1.136 17.086 7.419 1.00 93.94 418 ILE A C 1
ATOM 3338 O O . ILE A 1 418 ? -2.189 17.717 7.523 1.00 93.94 418 ILE A O 1
ATOM 3342 N N . GLY A 1 419 ? -1.059 16.013 6.636 1.00 94.19 419 GLY A N 1
ATOM 3343 C CA . GLY A 1 419 ? -2.191 15.524 5.865 1.00 94.19 419 GLY A CA 1
ATOM 3344 C C . GLY A 1 419 ? -1.816 14.437 4.874 1.00 94.19 419 GLY A C 1
ATOM 3345 O O . GLY A 1 419 ? -0.646 14.116 4.686 1.00 94.19 419 GLY A O 1
ATOM 3346 N N . TYR A 1 420 ? -2.836 13.920 4.200 1.00 96.31 420 TYR A N 1
ATOM 3347 C CA . TYR A 1 420 ? -2.664 13.160 2.971 1.00 96.31 420 TYR A CA 1
ATOM 3348 C C . TYR A 1 420 ? -3.182 13.973 1.786 1.00 96.31 420 TYR A C 1
ATOM 3350 O O . TYR A 1 420 ? -4.162 14.713 1.912 1.00 96.31 420 TYR A O 1
ATOM 3358 N N . ILE A 1 421 ? -2.559 13.784 0.630 1.00 96.69 421 ILE A N 1
ATOM 3359 C CA . ILE A 1 421 ? -3.076 14.208 -0.666 1.00 96.69 421 ILE A CA 1
ATOM 3360 C C . ILE A 1 421 ? -3.174 13.005 -1.599 1.00 96.69 421 ILE A C 1
ATOM 3362 O O . ILE A 1 421 ? -2.406 12.050 -1.497 1.00 96.69 421 ILE A O 1
ATOM 3366 N N . LYS A 1 422 ? -4.128 13.052 -2.517 1.00 95.25 422 LYS A N 1
ATOM 3367 C CA . LYS A 1 422 ? -4.422 11.995 -3.477 1.00 95.25 422 LYS A CA 1
ATOM 3368 C C . LYS A 1 422 ? -4.235 12.538 -4.889 1.00 95.25 422 LYS A C 1
ATOM 3370 O O . LYS A 1 422 ? -4.934 13.470 -5.270 1.00 95.25 422 LYS A O 1
ATOM 3375 N N . LEU A 1 423 ? -3.317 11.953 -5.655 1.00 95.62 423 LEU A N 1
ATOM 3376 C CA . LEU A 1 423 ? -3.082 12.255 -7.068 1.00 95.62 423 LEU A CA 1
ATOM 3377 C C . LEU A 1 423 ? -3.963 11.375 -7.955 1.00 95.62 423 LEU A C 1
ATOM 3379 O O . LEU A 1 423 ? -3.877 10.146 -7.905 1.00 95.62 423 LEU A O 1
ATOM 3383 N N . PHE A 1 424 ? -4.769 12.015 -8.793 1.00 94.12 424 PHE A N 1
ATOM 3384 C CA . PHE A 1 424 ? -5.617 11.357 -9.782 1.00 94.12 424 PHE A CA 1
ATOM 3385 C C . PHE A 1 424 ? -4.897 11.187 -11.119 1.00 94.12 424 PHE A C 1
ATOM 3387 O O . PHE A 1 424 ? -4.007 11.965 -11.466 1.00 94.12 424 PHE A O 1
ATOM 3394 N N . SER A 1 425 ? -5.352 10.217 -11.917 1.00 91.50 425 SER A N 1
ATOM 3395 C CA . SER A 1 425 ? -4.847 9.971 -13.274 1.00 91.50 425 SER A CA 1
ATOM 3396 C C . SER A 1 425 ? -4.891 11.206 -14.173 1.00 91.50 425 SER A C 1
ATOM 3398 O O . SER A 1 425 ? -4.007 11.406 -15.001 1.00 91.50 425 SER A O 1
ATOM 3400 N N . GLU A 1 426 ? -5.876 12.072 -13.958 1.00 90.56 426 GLU A N 1
ATOM 3401 C CA . GLU A 1 426 ? -6.094 13.332 -14.661 1.00 90.56 426 GLU A CA 1
ATOM 3402 C C . GLU A 1 426 ? -5.072 14.420 -14.295 1.00 90.56 426 GLU A C 1
ATOM 3404 O O . GLU A 1 426 ? -5.080 15.484 -14.905 1.00 90.56 426 GLU A O 1
ATOM 3409 N N . GLY A 1 427 ? -4.176 14.154 -13.339 1.00 91.50 427 GLY A N 1
ATOM 3410 C CA . GLY A 1 427 ? -3.066 15.038 -12.990 1.00 91.50 427 GLY A CA 1
ATOM 3411 C C . GLY A 1 427 ? -3.427 16.136 -11.989 1.00 91.50 427 GLY A C 1
ATOM 3412 O O . GLY A 1 427 ? -2.780 17.177 -11.975 1.00 91.50 427 GLY A O 1
ATOM 3413 N N . PHE A 1 428 ? -4.454 15.945 -11.161 1.00 92.56 428 PHE A N 1
ATOM 3414 C CA . PHE A 1 428 ? -4.790 16.877 -10.079 1.00 92.56 428 PHE A CA 1
ATOM 3415 C C . PHE A 1 428 ? -4.770 16.183 -8.720 1.00 92.56 428 PHE A C 1
ATOM 3417 O O . PHE A 1 428 ? -4.847 14.954 -8.633 1.00 92.56 428 PHE A O 1
ATOM 3424 N N . PHE A 1 429 ? -4.695 16.993 -7.666 1.00 95.44 429 PHE A N 1
ATOM 3425 C CA . PHE A 1 429 ? -4.634 16.531 -6.287 1.00 95.44 429 PHE A CA 1
ATOM 3426 C C . PHE A 1 429 ? -5.904 16.886 -5.509 1.00 95.44 429 PHE A C 1
ATOM 3428 O O . PHE A 1 429 ? -6.491 17.960 -5.686 1.00 95.44 429 PHE A O 1
ATOM 3435 N N . THR A 1 430 ? -6.295 16.004 -4.595 1.00 96.06 430 THR A N 1
ATOM 3436 C CA . THR A 1 430 ? -7.272 16.300 -3.540 1.00 96.06 430 THR A CA 1
ATOM 3437 C C . THR A 1 430 ? -6.704 15.966 -2.167 1.00 96.06 430 THR A C 1
ATOM 3439 O O . THR A 1 430 ? -5.674 15.310 -2.049 1.00 96.06 430 THR A O 1
ATOM 3442 N N . THR A 1 431 ? -7.369 16.424 -1.117 1.00 95.69 431 THR A N 1
ATOM 3443 C CA . THR A 1 431 ? -7.092 16.079 0.277 1.00 95.69 431 THR A CA 1
ATOM 3444 C C . THR A 1 431 ? -8.399 15.766 1.009 1.00 95.69 431 THR A C 1
ATOM 3446 O O . THR A 1 431 ? -9.493 15.955 0.468 1.00 95.69 431 THR A O 1
ATOM 3449 N N . SER A 1 432 ? -8.297 15.276 2.243 1.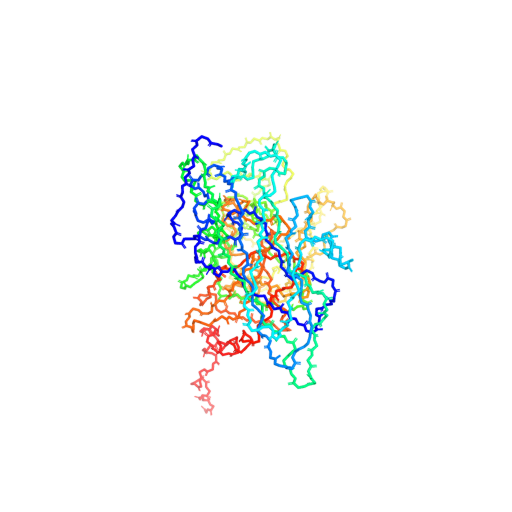00 93.12 432 SER A N 1
ATOM 3450 C CA . SER A 1 432 ? -9.436 15.135 3.153 1.00 93.12 432 SER A CA 1
ATOM 3451 C C . SER A 1 432 ? -10.225 16.441 3.250 1.00 93.12 432 SER A C 1
ATOM 3453 O O . SER A 1 432 ? -9.649 17.522 3.171 1.00 93.12 432 SER A O 1
ATOM 3455 N N . LYS A 1 433 ? -11.543 16.341 3.448 1.00 92.69 433 LYS A N 1
ATOM 3456 C CA . LYS A 1 433 ? -12.446 17.493 3.555 1.00 92.69 433 LYS A CA 1
ATOM 3457 C C . LYS A 1 433 ? -11.871 18.582 4.475 1.00 92.69 433 LYS A C 1
ATOM 3459 O O . LYS A 1 433 ? -11.632 18.323 5.654 1.00 92.69 433 LYS A O 1
ATOM 3464 N N . VAL A 1 434 ? -11.730 19.801 3.956 1.00 91.12 434 VAL A N 1
ATOM 3465 C CA . VAL A 1 434 ? -11.491 21.006 4.760 1.00 91.12 434 VAL A CA 1
ATOM 3466 C C . VAL A 1 434 ? -12.642 21.992 4.583 1.00 91.12 434 VAL A C 1
ATOM 3468 O O . VAL A 1 434 ? -13.197 22.130 3.492 1.00 91.12 434 VAL A O 1
ATOM 3471 N N . ASP A 1 435 ? -13.035 22.658 5.668 1.00 89.38 435 ASP A N 1
ATOM 3472 C CA . ASP A 1 435 ? -14.167 23.597 5.663 1.00 89.38 435 ASP A CA 1
ATOM 3473 C C . ASP A 1 435 ? -13.751 25.020 5.255 1.00 89.38 435 ASP A C 1
ATOM 3475 O O . ASP A 1 435 ? -14.573 25.791 4.763 1.00 89.38 435 ASP A O 1
ATOM 3479 N N . ALA A 1 436 ? -12.467 25.350 5.403 1.00 90.62 436 ALA A N 1
ATOM 3480 C CA . ALA A 1 436 ? -11.876 26.632 5.037 1.00 90.62 436 ALA A CA 1
ATOM 3481 C C . ALA A 1 436 ? -10.580 26.420 4.244 1.00 90.62 436 ALA A C 1
ATOM 3483 O O . ALA A 1 436 ? -9.983 25.342 4.305 1.00 90.62 436 ALA A O 1
ATOM 3484 N N . THR A 1 437 ? -10.149 27.449 3.508 1.00 90.50 437 THR A N 1
ATOM 3485 C CA . THR A 1 437 ? -8.864 27.418 2.806 1.00 90.50 437 THR A CA 1
ATOM 3486 C C . THR A 1 437 ? -7.731 27.320 3.820 1.00 90.50 437 THR A C 1
ATOM 3488 O O . THR A 1 437 ? -7.656 28.133 4.739 1.00 90.50 437 THR A O 1
ATOM 3491 N N . ILE A 1 438 ? -6.843 26.347 3.637 1.00 92.12 438 ILE A N 1
ATOM 3492 C CA . ILE A 1 438 ? -5.609 26.212 4.416 1.00 92.12 438 ILE A CA 1
ATOM 3493 C C . ILE A 1 438 ? -4.442 26.466 3.474 1.00 92.12 438 ILE A C 1
ATOM 3495 O O . ILE A 1 438 ? -4.414 25.906 2.381 1.00 92.12 438 ILE A O 1
ATOM 3499 N N . GLU A 1 439 ? -3.500 27.309 3.884 1.00 92.44 439 GLU A N 1
ATOM 3500 C CA . GLU A 1 439 ? -2.343 27.686 3.076 1.00 92.44 439 GLU A CA 1
ATOM 3501 C C . GLU A 1 439 ? -1.057 27.186 3.728 1.00 92.44 439 GLU A C 1
ATOM 3503 O O . GLU A 1 439 ? -0.851 27.358 4.928 1.00 92.44 439 GLU A O 1
ATOM 3508 N N . PHE A 1 440 ? -0.178 26.608 2.918 1.00 92.56 440 PHE A N 1
ATOM 3509 C CA . PHE A 1 440 ? 1.152 26.183 3.325 1.00 92.56 440 PHE A CA 1
ATOM 3510 C C . PHE A 1 440 ? 2.181 26.873 2.444 1.00 92.56 440 PHE A C 1
ATOM 3512 O O . PHE A 1 440 ? 2.037 26.881 1.222 1.00 92.56 440 PHE A O 1
ATOM 3519 N N . ASN A 1 441 ? 3.236 27.413 3.052 1.00 91.44 441 ASN A N 1
ATOM 3520 C CA . ASN A 1 441 ? 4.435 27.798 2.313 1.00 91.44 441 ASN A CA 1
ATOM 3521 C C . ASN A 1 441 ? 4.991 26.561 1.599 1.00 91.44 441 ASN A C 1
ATOM 3523 O O . ASN A 1 441 ? 5.388 25.605 2.267 1.00 91.44 441 ASN A O 1
ATOM 3527 N N . VAL A 1 442 ? 5.004 26.580 0.265 1.00 90.88 442 VAL A N 1
ATOM 3528 C CA . VAL A 1 442 ? 5.365 25.406 -0.536 1.00 90.88 442 VAL A CA 1
ATOM 3529 C C . VAL A 1 442 ? 6.808 24.971 -0.266 1.00 90.88 442 VAL A C 1
ATOM 3531 O O . VAL A 1 442 ? 7.063 23.779 -0.175 1.00 90.88 442 VAL A O 1
ATOM 3534 N N . ASN A 1 443 ? 7.721 25.907 0.015 1.00 89.94 443 ASN A N 1
ATOM 3535 C CA . ASN A 1 443 ? 9.153 25.639 0.208 1.00 89.94 443 ASN A CA 1
ATOM 3536 C C . ASN A 1 443 ? 9.480 24.864 1.494 1.00 89.94 443 ASN A C 1
ATOM 3538 O O . ASN A 1 443 ? 10.641 24.528 1.726 1.00 89.94 443 ASN A O 1
ATOM 3542 N N . LYS A 1 444 ? 8.480 24.615 2.342 1.00 91.75 444 LYS A N 1
ATOM 3543 C CA . LYS A 1 444 ? 8.594 23.834 3.581 1.00 91.75 444 LYS A CA 1
ATOM 3544 C C . LYS A 1 444 ? 7.939 22.460 3.477 1.00 91.75 444 LYS A C 1
ATOM 3546 O O . LYS A 1 444 ? 7.954 21.693 4.432 1.00 91.75 444 LYS A O 1
ATOM 3551 N N . ILE A 1 445 ? 7.339 22.146 2.330 1.00 93.81 445 ILE A N 1
ATOM 3552 C CA . ILE A 1 445 ? 6.505 20.963 2.162 1.00 93.81 445 ILE A CA 1
ATOM 3553 C C . ILE A 1 445 ? 7.227 19.890 1.357 1.00 93.81 445 ILE A C 1
ATOM 3555 O O . ILE A 1 445 ? 7.787 20.139 0.292 1.00 93.81 445 ILE A O 1
ATOM 3559 N N . ARG A 1 446 ? 7.116 18.651 1.830 1.00 93.44 446 ARG A N 1
ATOM 3560 C CA . ARG A 1 446 ? 7.477 17.450 1.079 1.00 93.44 446 ARG A CA 1
ATOM 3561 C C . ARG A 1 446 ? 6.295 16.499 1.033 1.00 93.44 446 ARG A C 1
ATOM 3563 O O . ARG A 1 446 ? 5.696 16.201 2.065 1.00 93.44 446 ARG A O 1
ATOM 3570 N N . CYS A 1 447 ? 5.979 15.980 -0.150 1.00 94.56 447 CYS A N 1
ATOM 3571 C CA . CYS A 1 447 ? 4.975 14.930 -0.294 1.00 94.56 447 CYS A CA 1
ATOM 3572 C C . CYS A 1 447 ? 5.671 13.578 -0.482 1.00 94.56 447 CYS A C 1
ATOM 3574 O O . CYS A 1 447 ? 6.303 13.319 -1.504 1.00 94.56 447 CYS A O 1
ATOM 3576 N N . VAL A 1 448 ? 5.541 12.702 0.510 1.00 90.00 448 VAL A N 1
ATOM 3577 C CA . VAL A 1 448 ? 6.113 11.353 0.511 1.00 90.00 448 VAL A CA 1
ATOM 3578 C C . VAL A 1 448 ? 5.035 10.369 0.100 1.00 90.00 448 VAL A C 1
ATOM 3580 O O . VAL A 1 448 ? 3.933 10.397 0.636 1.00 90.00 448 VAL A O 1
ATOM 3583 N N . PHE A 1 449 ? 5.318 9.502 -0.860 1.00 91.56 449 PHE A N 1
ATOM 3584 C CA . PHE A 1 449 ? 4.338 8.508 -1.277 1.00 91.56 449 PHE A CA 1
ATOM 3585 C C . PHE A 1 449 ? 4.117 7.437 -0.224 1.00 91.56 449 PHE A C 1
ATOM 3587 O O . PHE A 1 449 ? 5.061 6.960 0.399 1.00 91.56 449 PHE A O 1
ATOM 3594 N N . GLU A 1 450 ? 2.855 7.060 -0.073 1.00 87.19 450 GLU A N 1
ATOM 3595 C CA . GLU A 1 450 ? 2.414 6.102 0.926 1.00 87.19 450 GLU A CA 1
ATOM 3596 C C . GLU A 1 450 ? 1.976 4.791 0.269 1.00 87.19 450 GLU A C 1
ATOM 3598 O O . GLU A 1 450 ? 2.459 3.716 0.612 1.00 87.19 450 GLU A O 1
ATOM 3603 N N . SER A 1 451 ? 1.028 4.867 -0.667 1.00 85.12 451 SER A N 1
ATOM 3604 C CA . SER A 1 451 ? 0.415 3.697 -1.302 1.00 85.12 451 SER A CA 1
ATOM 3605 C C . SER A 1 451 ? -0.452 4.099 -2.495 1.00 85.12 451 SER A C 1
ATOM 3607 O O . SER A 1 451 ? -0.760 5.275 -2.702 1.00 85.12 451 SER A O 1
ATOM 3609 N N . PHE A 1 452 ? -0.891 3.112 -3.276 1.00 86.75 452 PHE A N 1
ATOM 3610 C CA . PHE A 1 452 ? -2.015 3.297 -4.188 1.00 86.75 452 PHE A CA 1
ATOM 3611 C C . PHE A 1 452 ? -3.332 3.020 -3.467 1.00 86.75 452 PHE A C 1
ATOM 3613 O O . PHE A 1 452 ? -3.440 2.093 -2.666 1.00 86.75 452 PHE A O 1
ATOM 3620 N N . ILE A 1 453 ? -4.348 3.815 -3.779 1.00 85.38 453 ILE A N 1
ATOM 3621 C CA . ILE A 1 453 ? -5.676 3.724 -3.182 1.00 85.38 453 ILE A CA 1
ATOM 3622 C C . ILE A 1 453 ? -6.737 3.777 -4.284 1.00 85.38 453 ILE A C 1
ATOM 3624 O O . ILE A 1 453 ? -6.561 4.457 -5.292 1.00 85.38 453 ILE A O 1
ATOM 3628 N N . GLY A 1 454 ? -7.852 3.061 -4.125 1.00 81.69 454 GLY A N 1
ATOM 3629 C CA . GLY A 1 454 ? -8.950 3.119 -5.094 1.00 81.69 454 GLY A CA 1
ATOM 3630 C C . GLY A 1 454 ? -9.501 4.541 -5.247 1.00 81.69 454 GLY A C 1
ATOM 3631 O O . GLY A 1 454 ? -9.601 5.287 -4.271 1.00 81.69 454 GLY A O 1
ATOM 3632 N N . ARG A 1 455 ? -9.896 4.923 -6.466 1.00 86.00 455 ARG A N 1
ATOM 3633 C CA . ARG A 1 455 ? -10.362 6.286 -6.779 1.00 86.00 455 ARG A CA 1
ATOM 3634 C C . ARG A 1 455 ? -11.472 6.792 -5.849 1.00 86.00 455 ARG A C 1
ATOM 3636 O O . ARG A 1 455 ? -11.444 7.947 -5.430 1.00 86.00 455 ARG A O 1
ATOM 3643 N N . THR A 1 456 ? -12.442 5.934 -5.538 1.00 86.44 456 THR A N 1
ATOM 3644 C CA . THR A 1 456 ? -13.616 6.239 -4.700 1.00 86.44 456 THR A CA 1
ATOM 3645 C C . THR A 1 456 ? -13.389 6.006 -3.210 1.00 86.44 456 THR A C 1
ATOM 3647 O O . THR A 1 456 ? -14.235 6.391 -2.407 1.00 86.44 456 THR A O 1
ATOM 3650 N N . VAL A 1 457 ? -12.272 5.385 -2.828 1.00 86.00 457 VAL A N 1
ATOM 3651 C CA . VAL A 1 457 ? -11.962 5.102 -1.426 1.00 86.00 457 VAL A CA 1
ATOM 3652 C C . VAL A 1 457 ? -11.597 6.423 -0.744 1.00 86.00 457 VAL A C 1
ATOM 3654 O O . VAL A 1 457 ? -10.735 7.142 -1.258 1.00 86.00 457 VAL A O 1
ATOM 3657 N N . PRO A 1 458 ? -12.228 6.782 0.385 1.00 88.50 458 PRO A N 1
ATOM 3658 C CA . PRO A 1 458 ? -11.960 8.048 1.055 1.00 88.50 458 PRO A CA 1
ATOM 3659 C C . PRO A 1 458 ? -10.508 8.130 1.531 1.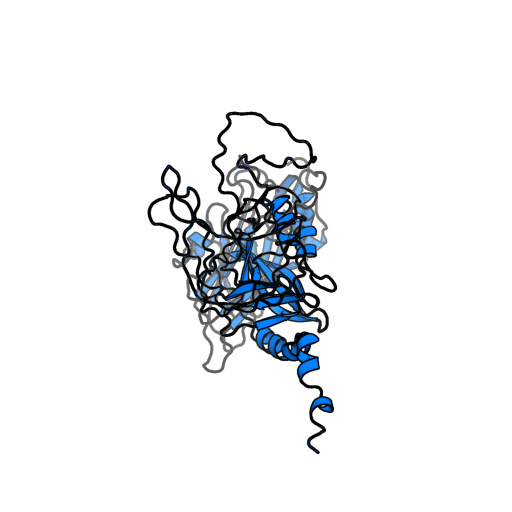00 88.50 458 PRO A C 1
ATOM 3661 O O . PRO A 1 458 ? -9.899 7.128 1.906 1.00 88.50 458 PRO A O 1
ATOM 3664 N N . ILE A 1 459 ? -9.955 9.344 1.536 1.00 92.25 459 ILE A N 1
ATOM 3665 C CA . ILE A 1 459 ? -8.622 9.591 2.092 1.00 92.25 459 ILE A CA 1
ATOM 3666 C C . ILE A 1 459 ? -8.633 9.244 3.593 1.00 92.25 459 ILE A C 1
ATOM 3668 O O . ILE A 1 459 ? -9.540 9.701 4.306 1.00 92.25 459 ILE A O 1
ATOM 3672 N N . PRO A 1 460 ? -7.652 8.463 4.093 1.00 88.56 460 PRO A N 1
ATOM 3673 C CA . PRO A 1 460 ? -7.578 8.105 5.504 1.00 88.56 460 PRO A CA 1
ATOM 3674 C C . PRO A 1 460 ? -7.594 9.344 6.405 1.00 88.56 460 PRO A C 1
ATOM 3676 O O . PRO A 1 460 ? -6.883 10.321 6.165 1.00 88.56 460 PRO A O 1
ATOM 3679 N N . GLN A 1 461 ? -8.412 9.307 7.455 1.00 85.38 461 GLN A N 1
ATOM 3680 C CA . GLN A 1 461 ? -8.455 10.372 8.454 1.00 85.38 461 GLN A CA 1
ATOM 3681 C C . GLN A 1 461 ? -7.481 10.045 9.585 1.00 85.38 461 GLN A C 1
ATOM 3683 O O . GLN A 1 461 ? -7.522 8.953 10.143 1.00 85.38 461 GLN A O 1
ATOM 3688 N N . ASN A 1 462 ? -6.638 11.008 9.951 1.00 85.62 462 ASN A N 1
ATOM 3689 C CA . ASN A 1 462 ? -5.825 10.946 11.160 1.00 85.62 462 ASN A CA 1
ATOM 3690 C C . ASN A 1 462 ? -6.040 12.238 11.958 1.00 85.62 462 ASN A C 1
ATOM 3692 O O . ASN A 1 462 ? -5.746 13.335 11.478 1.00 85.62 462 ASN A O 1
ATOM 3696 N N . SER A 1 463 ? -6.563 12.107 13.180 1.00 82.75 463 SER A N 1
ATOM 3697 C CA . SER A 1 463 ? -6.829 13.239 14.075 1.00 82.75 463 SER A CA 1
ATOM 3698 C C . SER A 1 463 ? -5.569 14.021 14.456 1.00 82.75 463 SER A C 1
ATOM 3700 O O . SER A 1 463 ? -5.657 15.205 14.781 1.00 82.75 463 SER A O 1
ATOM 3702 N N . GLU A 1 464 ? -4.400 13.382 14.406 1.00 86.44 464 GLU A N 1
ATOM 3703 C CA . GLU A 1 464 ? -3.108 14.014 14.669 1.00 86.44 464 GLU A CA 1
ATOM 3704 C C . GLU A 1 464 ? -2.765 15.065 13.611 1.00 86.44 464 GLU A C 1
ATOM 3706 O O . GLU A 1 464 ? -2.280 16.138 13.949 1.00 86.44 464 GLU A O 1
ATOM 3711 N N . PHE A 1 465 ? -3.131 14.843 12.347 1.00 90.00 465 PHE A N 1
ATOM 3712 C CA . PHE A 1 465 ? -2.832 15.789 11.271 1.00 90.00 465 PHE A CA 1
ATOM 3713 C C . PHE A 1 465 ? -3.522 17.133 11.464 1.00 90.00 465 PHE A C 1
ATOM 3715 O O . PHE A 1 465 ? -2.948 18.166 11.143 1.00 90.00 465 PHE A O 1
ATOM 3722 N N . SER A 1 466 ? -4.739 17.148 12.014 1.00 84.12 466 SER A N 1
ATOM 3723 C CA . SER A 1 466 ? -5.406 18.403 12.367 1.00 84.12 466 SER A CA 1
ATOM 3724 C C . SER A 1 466 ? -4.622 19.166 13.432 1.00 84.12 466 SER A C 1
ATOM 3726 O O . SER A 1 466 ? -4.426 20.368 13.284 1.00 84.12 466 SER A O 1
ATOM 3728 N N . LYS A 1 467 ? -4.130 18.473 14.467 1.00 87.12 467 LYS A N 1
ATOM 3729 C CA . LYS A 1 467 ? -3.307 19.077 15.527 1.00 87.12 467 LYS A CA 1
ATOM 3730 C C . LYS A 1 467 ? -1.984 19.601 14.970 1.00 87.12 467 LYS A C 1
ATOM 3732 O O . LYS A 1 467 ? -1.640 20.748 15.232 1.00 87.12 467 LYS A O 1
ATOM 3737 N N . ASN A 1 468 ? -1.309 18.801 14.146 1.00 90.38 468 ASN A N 1
ATOM 3738 C CA . ASN A 1 468 ? -0.051 19.175 13.505 1.00 90.38 468 ASN A CA 1
ATOM 3739 C C . ASN A 1 468 ? -0.242 20.394 12.606 1.00 90.38 468 ASN A C 1
ATOM 3741 O O . ASN A 1 468 ? 0.515 21.347 12.733 1.00 90.38 468 ASN A O 1
ATOM 3745 N N . ARG A 1 469 ? -1.310 20.431 11.790 1.00 89.00 469 ARG A N 1
ATOM 3746 C CA . ARG A 1 469 ? -1.678 21.623 11.008 1.00 89.00 469 ARG A CA 1
ATOM 3747 C C . ARG A 1 469 ? -1.813 22.852 11.899 1.00 89.00 469 ARG A C 1
ATOM 3749 O O . ARG A 1 469 ? -1.186 23.859 11.613 1.00 89.00 469 ARG A O 1
ATOM 3756 N N . PHE A 1 470 ? -2.572 22.782 12.993 1.00 86.19 470 PHE A N 1
ATOM 3757 C CA . PHE A 1 470 ? -2.696 23.927 13.903 1.00 86.19 470 PHE A CA 1
ATOM 3758 C C . PHE A 1 470 ? -1.352 24.376 14.494 1.00 86.19 470 PHE A C 1
ATOM 3760 O O . PHE A 1 470 ? -1.140 25.580 14.621 1.00 86.19 470 PHE A O 1
ATOM 3767 N N . ALA A 1 471 ? -0.446 23.445 14.805 1.00 86.19 471 ALA A N 1
ATOM 3768 C CA . ALA A 1 471 ? 0.882 23.764 15.326 1.00 86.19 471 ALA A CA 1
ATOM 3769 C C . ALA A 1 471 ? 1.750 24.523 14.304 1.00 86.19 471 ALA A C 1
ATOM 3771 O O . ALA A 1 471 ? 2.418 25.489 14.668 1.00 86.19 471 ALA A O 1
ATOM 3772 N N . ILE A 1 472 ? 1.691 24.144 13.022 1.00 88.00 472 ILE A N 1
ATOM 3773 C CA . ILE A 1 472 ? 2.546 24.732 11.979 1.00 88.00 472 ILE A CA 1
ATOM 3774 C C . ILE A 1 472 ? 1.994 26.033 11.373 1.00 88.00 472 ILE A C 1
ATOM 3776 O O . ILE A 1 472 ? 2.749 26.803 10.786 1.00 88.00 472 ILE A O 1
ATOM 3780 N N . MET A 1 473 ? 0.693 26.328 11.503 1.00 82.12 473 MET A N 1
ATOM 3781 C CA . MET A 1 473 ? 0.045 27.449 10.787 1.00 82.12 473 MET A CA 1
ATOM 3782 C C . MET A 1 473 ? 0.667 28.824 11.076 1.00 82.12 473 MET A C 1
ATOM 3784 O O . MET A 1 473 ? 0.627 29.705 10.219 1.00 82.12 473 MET A O 1
ATOM 3788 N N . ASN A 1 474 ? 1.281 29.020 12.246 1.00 77.44 474 ASN A N 1
ATOM 3789 C CA . ASN A 1 474 ? 2.000 30.261 12.551 1.00 77.44 474 ASN A CA 1
ATOM 3790 C C . ASN A 1 474 ? 3.326 30.397 11.780 1.00 77.44 474 ASN A C 1
ATOM 3792 O O . ASN A 1 474 ? 3.753 31.517 11.513 1.00 77.44 474 ASN A O 1
ATOM 3796 N N . TYR A 1 475 ? 3.937 29.280 11.376 1.00 78.31 475 TYR A N 1
ATOM 3797 C CA . TYR A 1 475 ? 5.236 29.211 10.697 1.00 78.31 475 TYR A CA 1
ATOM 3798 C C . TYR A 1 475 ? 5.142 29.211 9.163 1.00 78.31 475 TYR A C 1
ATOM 3800 O O . TYR A 1 475 ? 6.152 29.425 8.489 1.00 78.31 475 TYR A O 1
ATOM 3808 N N . HIS A 1 476 ? 3.946 28.996 8.601 1.00 80.38 476 HIS A N 1
ATOM 3809 C CA . HIS A 1 476 ? 3.692 29.066 7.152 1.00 80.38 476 HIS A CA 1
ATOM 3810 C C . HIS A 1 476 ? 3.155 30.417 6.669 1.00 80.38 476 HIS A C 1
ATOM 3812 O O . HIS A 1 476 ? 2.932 30.577 5.468 1.00 80.38 476 HIS A O 1
ATOM 3818 N N . LYS A 1 477 ? 2.968 31.399 7.559 1.00 70.19 477 LYS A N 1
ATOM 3819 C CA . LYS A 1 477 ? 2.681 32.778 7.141 1.00 70.19 477 LYS A CA 1
ATOM 3820 C C . LYS A 1 477 ? 3.880 33.308 6.350 1.00 70.19 477 LYS A C 1
ATOM 3822 O O . LYS A 1 477 ? 5.019 33.185 6.801 1.00 70.19 477 LYS A O 1
ATOM 3827 N N . SER A 1 478 ? 3.649 33.843 5.153 1.00 54.62 478 SER A N 1
ATOM 3828 C CA . SER A 1 478 ? 4.720 34.409 4.330 1.00 54.62 478 SER A CA 1
ATOM 3829 C C . SER A 1 478 ? 5.339 35.622 5.032 1.00 54.62 478 SER A C 1
ATOM 3831 O O . SER A 1 478 ? 4.659 36.359 5.741 1.00 54.62 478 SER A O 1
ATOM 3833 N N . ILE A 1 479 ? 6.636 35.862 4.809 1.00 46.09 479 ILE A N 1
ATOM 3834 C CA . ILE A 1 479 ? 7.366 37.026 5.355 1.00 46.09 479 ILE A CA 1
ATOM 3835 C C . ILE A 1 479 ? 6.691 38.357 4.956 1.00 46.09 479 ILE A C 1
ATOM 3837 O O . ILE A 1 479 ? 6.764 39.331 5.698 1.00 46.09 479 ILE A O 1
ATOM 3841 N N . SER A 1 480 ? 5.970 38.393 3.826 1.00 46.28 480 SER A N 1
ATOM 3842 C CA . SER A 1 480 ? 5.153 39.545 3.412 1.00 46.28 480 SER A CA 1
ATOM 3843 C C . SER A 1 480 ? 4.073 39.930 4.422 1.00 46.28 480 SER A C 1
ATOM 3845 O O . SER A 1 480 ? 3.728 41.103 4.515 1.00 46.28 480 SER A O 1
ATOM 3847 N N . ASP A 1 481 ? 3.556 38.959 5.174 1.00 47.38 481 ASP A N 1
ATOM 3848 C CA . ASP A 1 481 ? 2.435 39.148 6.095 1.00 47.38 481 ASP A CA 1
ATOM 3849 C C . ASP A 1 481 ? 2.933 39.512 7.503 1.00 47.38 481 ASP A C 1
ATOM 3851 O O . ASP A 1 481 ? 2.178 40.056 8.301 1.00 47.38 481 ASP A O 1
ATOM 3855 N N . GLN A 1 482 ? 4.213 39.257 7.808 1.00 46.31 482 GLN A N 1
ATOM 3856 C CA . GLN A 1 482 ? 4.839 39.615 9.089 1.00 46.31 482 GLN A CA 1
ATOM 3857 C C . GLN A 1 482 ? 5.254 41.093 9.165 1.00 46.31 482 GLN A C 1
ATOM 3859 O O . GLN A 1 482 ? 5.365 41.635 10.259 1.00 46.31 482 GLN A O 1
ATOM 3864 N N . ASN A 1 483 ? 5.436 41.760 8.020 1.00 41.25 483 ASN A N 1
ATOM 3865 C CA . ASN A 1 483 ? 5.829 43.173 7.954 1.00 41.25 483 ASN A CA 1
ATOM 3866 C C . ASN A 1 483 ? 4.646 44.158 8.005 1.00 41.25 483 ASN A C 1
ATOM 3868 O O . ASN A 1 483 ? 4.864 45.363 7.937 1.00 41.25 483 ASN A O 1
ATOM 3872 N N . LEU A 1 484 ? 3.403 43.678 8.108 1.00 46.38 484 LEU A N 1
ATOM 3873 C CA . LEU A 1 484 ? 2.223 44.545 8.250 1.00 46.38 484 LEU A CA 1
ATOM 3874 C C . LEU A 1 484 ? 1.903 44.901 9.712 1.00 46.38 484 LEU A C 1
ATOM 3876 O O . LEU A 1 484 ? 1.064 45.767 9.949 1.00 46.38 484 LEU A O 1
ATOM 3880 N N . ASP A 1 485 ? 2.596 44.279 10.668 1.00 44.47 485 ASP A N 1
ATOM 3881 C CA . ASP A 1 485 ? 2.405 44.475 12.108 1.00 44.47 485 ASP A CA 1
ATOM 3882 C C . ASP A 1 485 ? 3.659 45.054 12.800 1.00 44.47 485 ASP A C 1
ATOM 3884 O O . ASP A 1 485 ? 3.849 44.823 13.994 1.00 44.47 485 ASP A O 1
ATOM 3888 N N . ASP A 1 486 ? 4.524 45.809 12.101 1.00 46.28 486 ASP A N 1
ATOM 3889 C CA . ASP A 1 486 ? 5.577 46.574 12.790 1.00 46.28 486 ASP A CA 1
ATOM 3890 C C . ASP A 1 486 ? 4.928 47.707 13.621 1.00 46.28 486 ASP A C 1
ATOM 3892 O O . ASP A 1 486 ? 4.326 48.628 13.055 1.00 46.28 486 ASP A O 1
ATOM 3896 N N . PRO A 1 487 ? 5.016 47.686 14.967 1.00 47.72 487 PRO A N 1
ATOM 3897 C CA . PRO A 1 487 ? 4.457 48.735 15.816 1.00 47.72 487 PRO A CA 1
ATOM 3898 C C . PRO A 1 487 ? 5.160 50.091 15.642 1.00 47.72 487 PRO A C 1
ATOM 3900 O O . PRO A 1 487 ? 4.662 51.092 16.166 1.00 47.72 487 PRO A O 1
ATOM 3903 N N . SER A 1 488 ? 6.302 50.137 14.944 1.00 47.12 488 SER A N 1
ATOM 3904 C CA . SER A 1 488 ? 7.073 51.363 14.719 1.00 47.12 488 SER A CA 1
ATOM 3905 C C . SER A 1 488 ? 6.342 52.395 13.844 1.00 47.12 488 SER A C 1
ATOM 3907 O O . SER A 1 488 ? 6.554 53.593 14.024 1.00 47.12 488 SER A O 1
ATOM 3909 N N . ASP A 1 489 ? 5.378 51.971 13.015 1.00 46.97 489 ASP A N 1
ATOM 3910 C CA . ASP A 1 489 ? 4.604 52.859 12.128 1.00 46.97 489 ASP A CA 1
ATOM 3911 C C . ASP A 1 489 ? 3.370 53.509 12.798 1.00 46.97 489 ASP A C 1
ATOM 3913 O O . ASP A 1 489 ? 2.608 54.239 12.161 1.00 46.97 489 ASP A O 1
ATOM 3917 N N . LYS A 1 490 ? 3.152 53.289 14.107 1.00 48.97 490 LYS A N 1
ATOM 3918 C CA . LYS A 1 490 ? 2.043 53.896 14.882 1.00 48.97 490 LYS A CA 1
ATOM 3919 C C . LYS A 1 490 ? 2.473 54.932 15.927 1.00 48.97 490 LYS A C 1
ATOM 3921 O O . LYS A 1 490 ? 1.676 55.273 16.802 1.00 48.97 490 LYS A O 1
ATOM 3926 N N . GLN A 1 491 ? 3.680 55.491 15.833 1.00 42.62 491 GLN A N 1
ATOM 3927 C CA . GLN A 1 491 ? 4.098 56.626 16.670 1.00 42.62 491 GLN A CA 1
ATOM 3928 C C . GLN A 1 491 ? 4.406 57.880 15.844 1.00 42.62 491 GLN A C 1
ATOM 3930 O O . GLN A 1 491 ? 5.562 58.221 15.626 1.00 42.62 491 GLN A O 1
ATOM 3935 N N . ASN A 1 492 ? 3.354 58.595 15.431 1.00 39.59 492 ASN A N 1
ATOM 3936 C CA . ASN A 1 492 ? 3.285 60.056 15.582 1.00 39.59 492 ASN A CA 1
ATOM 3937 C C . ASN A 1 492 ? 1.907 60.608 15.177 1.00 39.59 492 ASN A C 1
ATOM 3939 O O . ASN A 1 492 ? 1.616 60.765 13.992 1.00 39.59 492 ASN A O 1
ATOM 3943 N N . PRO A 1 493 ? 1.082 60.999 16.157 1.00 46.59 493 PRO A N 1
ATOM 3944 C CA . PRO A 1 493 ? 0.201 62.139 16.017 1.00 46.59 493 PRO A CA 1
ATOM 3945 C C . PRO A 1 493 ? 0.673 63.216 16.998 1.00 46.59 493 PRO A C 1
ATOM 3947 O O . PRO A 1 493 ? 0.308 63.182 18.171 1.00 46.59 493 PRO A O 1
ATOM 3950 N N . ASN A 1 494 ? 1.518 64.127 16.517 1.00 42.12 494 ASN A N 1
ATOM 3951 C CA . ASN A 1 494 ? 1.714 65.474 17.057 1.00 42.12 494 ASN A CA 1
ATOM 3952 C C . ASN A 1 494 ? 2.274 66.377 15.963 1.00 42.12 494 ASN A C 1
ATOM 3954 O O . ASN A 1 494 ? 3.323 66.005 15.387 1.00 42.12 494 ASN A O 1
#

pLDDT: mean 73.14, std 24.93, range [20.78, 97.88]

Radius of gyration: 30.64 Å; chains: 1; bounding box: 44×96×77 Å

Organism: Parasteatoda tepidariorum (NCBI:txid114398)